Protein AF-0000000080304130 (afdb_homodimer)

Sequence (542 aa):
MRAARPLRQIKDQPALQALRHDDPELAGTLAKGLMILQCFVENPHPLGNSQLAERLALPRSTVSRLCRTLQCLGFLDHDDRVDRYLIGPAAVPLGYPCMINVPTGAQTRAAMQALADRFLGAASISVVMGLDVVYLATAAHKRGTLKRPGPGAVRGVMENAMGRAWLATQDASRRGPFLEGYRSARPEQYERCIADVEESIEAYGRRGFAVNAGLGVLGAGVASRIRYGSRCLLFNCASSAAGLRTQDVHEKVGPAVVQLVEFAHKDASTGMRAARPLRQIKDQPALQALRHDDPELAGTLAKGLMILQCFVENPHPLGNSQLAERLALPRSTVSRLCRTLQCLGFLDHDDRVDRYLIGPAAVPLGYPCMINVPTGAQTRAAMQALADRFLGAASISVVMGLDVVYLATAAHKRGTLKRPGPGAVRGVMENAMGRAWLATQDASRRGPFLEGYRSARPEQYERCIADVEESIEAYGRRGFAVNAGLGVLGAGVASRIRYGSRCLLFNCASSAAGLRTQDVHEKVGPAVVQLVEFAHKDASTG

Solvent-accessible surface area (backbone atoms only — not comparable to full-atom values): 27436 Å² total; per-residue (Å²): 127,81,70,78,68,67,35,65,75,51,66,30,43,70,51,43,49,56,50,33,70,77,38,70,70,45,47,60,62,32,50,52,45,53,38,57,56,50,52,34,52,81,41,73,54,73,42,33,55,65,56,51,12,62,66,27,63,44,58,54,67,58,45,47,34,43,48,50,33,34,33,51,48,25,42,25,39,72,42,77,91,78,55,27,33,35,76,21,72,59,26,25,31,55,16,29,46,64,42,72,62,50,75,62,42,72,64,42,52,49,51,30,36,51,49,3,51,74,57,45,15,31,17,38,34,28,36,76,53,56,70,23,29,38,30,46,40,57,27,63,25,91,84,38,84,54,90,63,76,44,54,17,35,72,44,47,22,67,76,35,16,26,36,25,19,41,52,40,71,44,52,68,84,55,37,49,60,48,52,51,49,42,36,73,74,37,47,70,59,36,68,73,26,47,66,60,37,52,50,23,38,68,43,22,83,79,71,57,34,12,65,28,81,51,95,69,40,31,24,18,7,29,52,47,86,50,70,54,86,96,41,42,38,22,33,33,39,38,22,40,38,91,77,48,55,72,64,43,31,67,70,46,48,24,55,49,48,47,52,48,47,53,48,33,54,55,44,43,67,73,102,126,81,70,80,61,53,31,78,67,47,70,30,44,70,44,43,51,55,50,33,70,77,38,70,70,46,44,59,62,32,50,53,46,54,42,57,55,48,50,32,53,80,40,74,55,72,42,34,56,64,56,50,14,62,66,28,63,44,58,53,68,59,42,47,36,42,48,50,35,36,33,58,63,28,41,26,40,72,42,77,91,77,55,27,33,35,78,21,72,57,27,26,32,54,18,27,47,64,41,75,61,50,76,62,43,72,64,41,53,50,50,28,38,52,50,4,52,73,58,46,16,31,16,38,34,28,36,77,48,53,65,24,30,39,30,46,41,59,27,64,24,91,83,38,82,55,89,63,77,45,55,18,35,74,45,47,23,69,76,36,16,26,34,25,21,43,52,42,72,43,53,69,83,56,38,50,59,48,52,51,50,42,35,73,76,37,48,69,61,34,68,72,27,48,66,58,38,51,50,22,39,68,42,22,81,78,72,55,35,11,66,27,81,51,94,68,40,32,24,18,6,26,52,47,86,49,70,54,85,96,38,41,37,22,33,32,38,40,24,42,37,94,77,48,56,72,65,44,31,66,70,45,48,24,55,49,49,46,50,48,47,53,49,35,54,54,44,43,69,72,102

pLDDT: mean 89.11, std 12.24, range [25.11, 98.5]

Organism: Piscinibacter sakaiensis (NCBI:txid1547922)

Secondary structure (DSSP, 8-state):
-----------SHHHHHHHHHH-TTS-HHHHHHHHHHHHHHHS-S-B-HHHHHHHHT--HHHHHHHHHHHHHTTSEEEETTTTEEEE-GGGHHHHHHHHHT----HHHHHHHHHHHHHHTEEEEEEEEETTEEEEEEEEE-TT--S-PPPTT-EEEGGGSHHHHHHHHHS-HHHHHHHHHHHHHH-HHHHHHHHHHHHHHHHHHHHHS-EEE--TTEEEEEEEEEEEETTEEEEEEEEEETTT--HHHIIIIIHHHHHHHHHHHHHHHHH-/------GGG--SHHHHHHHHHH-TTS-HHHHHHHHHHHHHHHS-S-B-HHHHHHHHT--HHHHHHHHHHHHHTTSEEEETTTTEEEE-GGGHHHHHHHHHT----HHHHHHHHHHHHHHTEEEEEEEEETTEEEEEEEEE-TT--S-PPPTT-EEEGGGSHHHHHHHHHS-HHHHHHHHHHHHHH-HHHHHHHHHHHHHHHHHHHHHS-EEE--TTEEEEEEEEEEEETTEEEEEEEEEETTT--HHHIIIIIHHHHHHHHHHHHHHHHH-

Foldseek 3Di:
DPPPPQVPVLQADVSVVVVCVVPVVDDPLVVLLVNLLVVCLVPVDWAALVRSCVRRVHDSVSSVVSQVVCVVVFQWDADPVVRTIGGGPVVVVVLVVVQVPPLFDPVLVVLQQVLQQVQQAKKFKWWDRRQKIFTRAMHHDPPAPDPDDGGGRIDGLLQDFQSLQVLLPDDPVVNVVSLVVCCVVPVVVSVVRVVLSVVQNVCCVPQQWGWDDDDQKTKIKHWAPPDDDPITMIMMIIGGVVRDDNVCRSPPRHVSRVVSRVVRVVSSVVD/DPPPQQPPQQLADVSVVVVCVVPVVDDPLVVLLVNLLVVCLVPVDWAALVRSCVRRVHDSVSSVVSVVVCVVVFQWDADPVVRTIGGGPVVVVVLVVVQVPPLFDPVLVVLQQVLQQVQQAKKFKWWDRQQKIFTRAMHHDPPRPDPDDGGGRIDGLLQDFQSLQVLLPDDPVVNVVSLVVCCVRPVVVSVVRVVQSVVQNVCCVPQQWGWDPDDQKTKIKHWAPPDDDPITMIMMIIGGVVRDDNVCRSPPRHVSRVVSRVVRVVSSVVD

Structure (mmCIF, N/CA/C/O backbone):
data_AF-0000000080304130-model_v1
#
loop_
_entity.id
_entity.type
_entity.pdbx_description
1 polymer 'Transcriptional regulator, IclR family'
#
loop_
_atom_site.group_PDB
_atom_site.id
_atom_site.type_symbol
_atom_site.label_atom_id
_atom_site.label_alt_id
_atom_site.label_comp_id
_atom_site.label_asym_id
_atom_site.label_entity_id
_atom_site.label_seq_id
_atom_site.pdbx_PDB_ins_code
_atom_site.Cartn_x
_atom_site.Cartn_y
_atom_site.Cartn_z
_atom_site.occupancy
_atom_site.B_iso_or_equiv
_atom_site.auth_seq_id
_atom_site.auth_comp_id
_atom_site.auth_asym_id
_atom_site.auth_atom_id
_atom_site.pdbx_PDB_model_num
ATOM 1 N N . MET A 1 1 ? -5.516 -14.062 -27.906 1 25.11 1 MET A N 1
ATOM 2 C CA . MET A 1 1 ? -5.387 -13.57 -26.547 1 25.11 1 MET A CA 1
ATOM 3 C C . MET A 1 1 ? -3.934 -13.594 -26.094 1 25.11 1 MET A C 1
ATOM 5 O O . MET A 1 1 ? -3.332 -14.664 -25.984 1 25.11 1 MET A O 1
ATOM 9 N N . ARG A 1 2 ? -3.184 -12.633 -26.531 1 34.44 2 ARG A N 1
ATOM 10 C CA . ARG A 1 2 ? -1.741 -12.664 -26.312 1 34.44 2 ARG A CA 1
ATOM 11 C C . ARG A 1 2 ? -1.416 -12.977 -24.859 1 34.44 2 ARG A C 1
ATOM 13 O O . ARG A 1 2 ? -2.098 -12.508 -23.938 1 34.44 2 ARG A O 1
ATOM 20 N N . ALA A 1 3 ? -0.871 -14.094 -24.625 1 36.34 3 ALA A N 1
ATOM 21 C CA . ALA A 1 3 ? -0.493 -14.594 -23.312 1 36.34 3 ALA A CA 1
ATOM 22 C C . ALA A 1 3 ? 0.092 -13.484 -22.438 1 36.34 3 ALA A C 1
ATOM 24 O O . ALA A 1 3 ? 0.824 -12.625 -22.938 1 36.34 3 ALA A O 1
ATOM 25 N N . ALA A 1 4 ? -0.602 -13.07 -21.469 1 40.44 4 ALA A N 1
ATOM 26 C CA . ALA A 1 4 ? -0.083 -12.148 -20.469 1 40.44 4 ALA A CA 1
ATOM 27 C C . ALA A 1 4 ? 1.39 -12.422 -20.188 1 40.44 4 ALA A C 1
ATOM 29 O O . ALA A 1 4 ? 1.778 -13.57 -19.938 1 40.44 4 ALA A O 1
ATOM 30 N N . ARG A 1 5 ? 2.357 -11.945 -20.984 1 44.66 5 ARG A N 1
ATOM 31 C CA . ARG A 1 5 ? 3.775 -12.109 -20.688 1 44.66 5 ARG A CA 1
ATOM 32 C C . ARG A 1 5 ? 4.035 -12 -19.188 1 44.66 5 ARG A C 1
ATOM 34 O O . ARG A 1 5 ? 3.508 -11.102 -18.531 1 44.66 5 ARG A O 1
ATOM 41 N N . PRO A 1 6 ? 4.289 -13.094 -18.578 1 44.12 6 PRO A N 1
ATOM 42 C CA . PRO A 1 6 ? 4.602 -12.992 -17.156 1 44.12 6 PRO A CA 1
ATOM 43 C C . PRO A 1 6 ? 5.309 -11.688 -16.797 1 44.12 6 PRO A C 1
ATOM 45 O O . PRO A 1 6 ? 6.016 -11.117 -17.641 1 44.12 6 PRO A O 1
ATOM 48 N N . LEU A 1 7 ? 4.754 -10.742 -16.078 1 48.22 7 LEU A N 1
ATOM 49 C CA . LEU A 1 7 ? 5.289 -9.523 -15.484 1 48.22 7 LEU A CA 1
ATOM 50 C C . LEU A 1 7 ? 6.789 -9.648 -15.25 1 48.22 7 LEU A C 1
ATOM 52 O O . LEU A 1 7 ? 7.219 -10.32 -14.305 1 48.22 7 LEU A O 1
ATOM 56 N N . ARG A 1 8 ? 7.695 -10 -16.25 1 52.44 8 ARG A N 1
ATOM 57 C CA . ARG A 1 8 ? 9.141 -9.945 -16.062 1 52.44 8 ARG A CA 1
ATOM 58 C C . ARG A 1 8 ? 9.531 -8.836 -15.094 1 52.44 8 ARG A C 1
ATOM 60 O O . ARG A 1 8 ? 9.164 -7.676 -15.281 1 52.44 8 ARG A O 1
ATOM 67 N N . GLN A 1 9 ? 9.508 -9.039 -13.891 1 60 9 GLN A N 1
ATOM 68 C CA . GLN A 1 9 ? 9.93 -7.992 -12.961 1 60 9 GLN A CA 1
ATOM 69 C C . GLN A 1 9 ? 11.227 -7.336 -13.43 1 60 9 GLN A C 1
ATOM 71 O O . GLN A 1 9 ? 12.297 -7.938 -13.352 1 60 9 GLN A O 1
ATOM 76 N N . ILE A 1 10 ? 11.172 -6.625 -14.445 1 75.31 10 ILE A N 1
ATOM 77 C CA . ILE A 1 10 ? 12.234 -5.785 -15 1 75.31 10 ILE A CA 1
ATOM 78 C C . ILE A 1 10 ? 13.078 -5.203 -13.875 1 75.31 10 ILE A C 1
ATOM 80 O O . ILE A 1 10 ? 12.734 -4.168 -13.297 1 75.31 10 ILE A O 1
ATOM 84 N N . LYS A 1 11 ? 14.156 -5.984 -13.617 1 77.88 11 LYS A N 1
ATOM 85 C CA . LYS A 1 11 ? 14.953 -5.68 -12.43 1 77.88 11 LYS A CA 1
ATOM 86 C C . LYS A 1 11 ? 16.094 -4.727 -12.766 1 77.88 11 LYS A C 1
ATOM 88 O O . LYS A 1 11 ? 16.688 -4.129 -11.867 1 77.88 11 LYS A O 1
ATOM 93 N N . ASP A 1 12 ? 16.391 -4.664 -14.07 1 89.38 12 ASP A N 1
ATOM 94 C CA . ASP A 1 12 ? 17.531 -3.816 -14.43 1 89.38 12 ASP A CA 1
ATOM 95 C C . ASP A 1 12 ? 17.469 -3.402 -15.898 1 89.38 12 ASP A C 1
ATOM 97 O O . ASP A 1 12 ? 16.516 -3.762 -16.609 1 89.38 12 ASP A O 1
ATOM 101 N N . GLN A 1 13 ? 18.453 -2.631 -16.297 1 91.69 13 GLN A N 1
ATOM 102 C CA . GLN A 1 13 ? 18.453 -2.035 -17.641 1 91.69 13 GLN A CA 1
ATOM 103 C C . GLN A 1 13 ? 18.516 -3.107 -18.719 1 91.69 13 GLN A C 1
ATOM 105 O O . GLN A 1 13 ? 17.797 -3.037 -19.719 1 91.69 13 GLN A O 1
ATOM 110 N N . PRO A 1 14 ? 19.312 -4.145 -18.625 1 90.06 14 PRO A N 1
ATOM 111 C CA . PRO A 1 14 ? 19.312 -5.191 -19.656 1 90.06 14 PRO A CA 1
ATOM 112 C C . PRO A 1 14 ? 17.953 -5.859 -19.828 1 90.06 14 PRO A C 1
ATOM 114 O O . PRO A 1 14 ? 17.531 -6.117 -20.953 1 90.06 14 PRO A O 1
ATOM 117 N N . ALA A 1 15 ? 17.312 -6.141 -18.766 1 88.12 15 ALA A N 1
ATOM 118 C CA . ALA A 1 15 ? 15.977 -6.73 -18.828 1 88.12 15 ALA A CA 1
ATOM 119 C C . ALA A 1 15 ? 14.992 -5.781 -19.5 1 88.12 15 ALA A C 1
ATOM 121 O O . ALA A 1 15 ? 14.133 -6.211 -20.266 1 88.12 15 ALA A O 1
ATOM 122 N N . LEU A 1 16 ? 15.086 -4.523 -19.172 1 91.69 16 LEU A N 1
ATOM 123 C CA . LEU A 1 16 ? 14.219 -3.521 -19.781 1 91.69 16 LEU A CA 1
ATOM 124 C C . LEU A 1 16 ? 14.484 -3.414 -21.281 1 91.69 16 LEU A C 1
ATOM 126 O O . LEU A 1 16 ? 13.547 -3.303 -22.078 1 91.69 16 LEU A O 1
ATOM 130 N N . GLN A 1 17 ? 15.703 -3.471 -21.641 1 92.06 17 GLN A N 1
ATOM 131 C CA . GLN A 1 17 ? 16.062 -3.395 -23.047 1 92.06 17 GLN A CA 1
ATOM 132 C C . GLN A 1 17 ? 15.508 -4.59 -23.812 1 92.06 17 GLN A C 1
ATOM 134 O O . GLN A 1 17 ? 15.055 -4.445 -24.953 1 92.06 17 GLN A O 1
ATOM 139 N N . ALA A 1 18 ? 15.625 -5.707 -23.219 1 88.62 18 ALA A N 1
ATOM 140 C CA . ALA A 1 18 ? 15.055 -6.898 -23.844 1 88.62 18 ALA A CA 1
ATOM 141 C C . ALA A 1 18 ? 13.555 -6.734 -24.062 1 88.62 18 ALA A C 1
ATOM 143 O O . ALA A 1 18 ? 13.023 -7.105 -25.109 1 88.62 18 ALA A O 1
ATOM 144 N N . LEU A 1 19 ? 12.922 -6.188 -23.109 1 87 19 LEU A N 1
ATOM 145 C CA . LEU A 1 19 ? 11.484 -5.953 -23.188 1 87 19 LEU A CA 1
ATOM 146 C C . LEU A 1 19 ? 11.164 -4.934 -24.281 1 87 19 LEU A C 1
ATOM 148 O O . LEU A 1 19 ? 10.195 -5.094 -25.016 1 87 19 LEU A O 1
ATOM 152 N N . ARG A 1 20 ? 11.914 -3.91 -24.328 1 91.38 20 ARG A N 1
ATOM 153 C CA . ARG A 1 20 ? 11.672 -2.844 -25.281 1 91.38 20 ARG A CA 1
ATOM 154 C C . ARG A 1 20 ? 12 -3.299 -26.703 1 91.38 20 ARG A C 1
ATOM 156 O O . ARG A 1 20 ? 11.523 -2.707 -27.672 1 91.38 20 ARG A O 1
ATOM 163 N N . HIS A 1 21 ? 12.906 -4.234 -26.844 1 89.94 21 HIS A N 1
ATOM 164 C CA . HIS A 1 21 ? 13.141 -4.84 -28.156 1 89.94 21 HIS A CA 1
ATOM 165 C C . HIS A 1 21 ? 11.875 -5.488 -28.703 1 89.94 21 HIS A C 1
ATOM 167 O O . HIS A 1 21 ? 11.57 -5.363 -29.891 1 89.94 21 HIS A O 1
ATOM 173 N N . ASP A 1 22 ? 11.172 -6.145 -27.797 1 87.44 22 ASP A N 1
ATOM 174 C CA . ASP A 1 22 ? 9.922 -6.805 -28.188 1 87.44 22 ASP A CA 1
ATOM 175 C C . ASP A 1 22 ? 8.805 -5.785 -28.391 1 87.44 22 ASP A C 1
ATOM 177 O O . ASP A 1 22 ? 7.902 -6.004 -29.203 1 87.44 22 ASP A O 1
ATOM 181 N N . ASP A 1 23 ? 8.789 -4.707 -27.625 1 90.44 23 ASP A N 1
ATOM 182 C CA . ASP A 1 23 ? 7.793 -3.643 -27.688 1 90.44 23 ASP A CA 1
ATOM 183 C C . ASP A 1 23 ? 8.453 -2.27 -27.578 1 90.44 23 ASP A C 1
ATOM 185 O O . ASP A 1 23 ? 8.453 -1.667 -26.5 1 90.44 23 ASP A O 1
ATOM 189 N N . PRO A 1 24 ? 8.82 -1.753 -28.703 1 90.69 24 PRO A N 1
ATOM 190 C CA . PRO A 1 24 ? 9.578 -0.501 -28.719 1 90.69 24 PRO A CA 1
ATOM 191 C C . PRO A 1 24 ? 8.758 0.694 -28.234 1 90.69 24 PRO A C 1
ATOM 193 O O . PRO A 1 24 ? 9.312 1.758 -27.953 1 90.69 24 PRO A O 1
ATOM 196 N N . GLU A 1 25 ? 7.527 0.536 -28.141 1 91.25 25 GLU A N 1
ATOM 197 C CA . GLU A 1 25 ? 6.664 1.649 -27.766 1 91.25 25 GLU A CA 1
ATOM 198 C C . GLU A 1 25 ? 6.648 1.853 -26.25 1 91.25 25 GLU A C 1
ATOM 200 O O . GLU A 1 25 ? 6.152 2.871 -25.766 1 91.25 25 GLU A O 1
ATOM 205 N N . LEU A 1 26 ? 7.258 0.998 -25.531 1 93.69 26 LEU A N 1
ATOM 206 C CA . LEU A 1 26 ? 7.285 1.131 -24.078 1 93.69 26 LEU A CA 1
ATOM 207 C C . LEU A 1 26 ? 8.094 2.352 -23.656 1 93.69 26 LEU A C 1
ATOM 209 O O . LEU A 1 26 ? 9.172 2.605 -24.203 1 93.69 26 LEU A O 1
ATOM 213 N N . ALA A 1 27 ? 7.559 3.107 -22.719 1 96.19 27 ALA A N 1
ATOM 214 C CA . ALA A 1 27 ? 8.219 4.309 -22.219 1 96.19 27 ALA A CA 1
ATOM 215 C C . ALA A 1 27 ? 9.352 3.953 -21.266 1 96.19 27 ALA A C 1
ATOM 217 O O . ALA A 1 27 ? 9.109 3.664 -20.094 1 96.19 27 ALA A O 1
ATOM 218 N N . GLY A 1 28 ? 10.547 4.062 -21.719 1 96 28 GLY A N 1
ATOM 219 C CA . GLY A 1 28 ? 11.711 3.648 -20.953 1 96 28 GLY A CA 1
ATOM 220 C C . GLY A 1 28 ? 11.906 4.445 -19.688 1 96 28 GLY A C 1
ATOM 221 O O . GLY A 1 28 ? 12.273 3.887 -18.641 1 96 28 GLY A O 1
ATOM 222 N N . THR A 1 29 ? 11.727 5.781 -19.797 1 97.06 29 THR A N 1
ATOM 223 C CA . THR A 1 29 ? 11.922 6.66 -18.656 1 97.06 29 THR A CA 1
ATOM 224 C C . THR A 1 29 ? 10.945 6.309 -17.531 1 97.06 29 THR A C 1
ATOM 226 O O . THR A 1 29 ? 11.32 6.281 -16.359 1 97.06 29 THR A O 1
ATOM 229 N N . LEU A 1 30 ? 9.758 6.043 -17.922 1 97.38 30 LEU A N 1
ATOM 230 C CA . LEU A 1 30 ? 8.766 5.613 -16.953 1 97.38 30 LEU A CA 1
ATOM 231 C C . LEU A 1 30 ? 9.164 4.281 -16.312 1 97.38 30 LEU A C 1
ATOM 233 O O . LEU A 1 30 ? 9.148 4.141 -15.094 1 97.38 30 LEU A O 1
ATOM 237 N N . ALA A 1 31 ? 9.523 3.367 -17.125 1 96.75 31 ALA A N 1
ATOM 238 C CA . ALA A 1 31 ? 9.914 2.051 -16.641 1 96.75 31 ALA A CA 1
ATOM 239 C C . ALA A 1 31 ? 11.086 2.156 -15.664 1 96.75 31 ALA A C 1
ATOM 241 O O . ALA A 1 31 ? 11.07 1.543 -14.594 1 96.75 31 ALA A O 1
ATOM 242 N N . LYS A 1 32 ? 12.07 2.918 -16.016 1 97.56 32 LYS A N 1
ATOM 243 C CA . LYS A 1 32 ? 13.25 3.074 -15.18 1 97.56 32 LYS A CA 1
ATOM 244 C C . LYS A 1 32 ? 12.883 3.678 -13.82 1 97.56 32 LYS A C 1
ATOM 246 O O . LYS A 1 32 ? 13.406 3.262 -12.789 1 97.56 32 LYS A O 1
ATOM 251 N N . GLY A 1 33 ? 12.023 4.66 -13.812 1 97.5 33 GLY A N 1
ATOM 252 C CA . GLY A 1 33 ? 11.562 5.234 -12.555 1 97.5 33 GLY A CA 1
ATOM 253 C C . GLY A 1 33 ? 10.883 4.227 -11.656 1 97.5 33 GLY A C 1
ATOM 254 O O . GLY A 1 33 ? 11.117 4.207 -10.445 1 97.5 33 GLY A O 1
ATOM 255 N N . LEU A 1 34 ? 10.055 3.439 -12.258 1 96.06 34 LEU A N 1
ATOM 256 C CA . LEU A 1 34 ? 9.336 2.426 -11.492 1 96.06 34 LEU A CA 1
ATOM 257 C C . LEU A 1 34 ? 10.289 1.351 -10.984 1 96.06 34 LEU A C 1
ATOM 259 O O . LEU A 1 34 ? 10.086 0.802 -9.898 1 96.06 34 LEU A O 1
ATOM 263 N N . MET A 1 35 ? 11.312 1.054 -11.711 1 95.31 35 MET A N 1
ATOM 264 C CA . MET A 1 35 ? 12.352 0.126 -11.266 1 95.31 35 MET A CA 1
ATOM 265 C C . MET A 1 35 ? 13.047 0.65 -10.016 1 95.31 35 MET A C 1
ATOM 267 O O . MET A 1 35 ? 13.352 -0.117 -9.102 1 95.31 35 MET A O 1
ATOM 271 N N . ILE A 1 36 ? 13.289 1.921 -10 1 96.69 36 ILE A N 1
ATOM 272 C CA . ILE A 1 36 ? 13.914 2.531 -8.828 1 96.69 36 ILE A CA 1
ATOM 273 C C . ILE A 1 36 ? 13.023 2.316 -7.605 1 96.69 36 ILE A C 1
ATOM 275 O O . ILE A 1 36 ? 13.508 1.899 -6.547 1 96.69 36 ILE A O 1
ATOM 279 N N . LEU A 1 37 ? 11.742 2.6 -7.719 1 95.75 37 LEU A N 1
ATOM 280 C CA . LEU A 1 37 ? 10.828 2.424 -6.594 1 95.75 37 LEU A CA 1
ATOM 281 C C . LEU A 1 37 ? 10.82 0.974 -6.121 1 95.75 37 LEU A C 1
ATOM 283 O O . LEU A 1 37 ? 10.781 0.709 -4.918 1 95.75 37 LEU A O 1
ATOM 287 N N . GLN A 1 38 ? 10.891 0.043 -7.027 1 92.88 38 GLN A N 1
ATOM 288 C CA . GLN A 1 38 ? 10.859 -1.38 -6.711 1 92.88 38 GLN A CA 1
ATOM 289 C C . GLN A 1 38 ? 12.086 -1.789 -5.902 1 92.88 38 GLN A C 1
ATOM 291 O O . GLN A 1 38 ? 12.031 -2.732 -5.109 1 92.88 38 GLN A O 1
ATOM 296 N N . CYS A 1 39 ? 13.188 -1.097 -6.051 1 93.62 39 CYS A N 1
ATOM 297 C CA . CYS A 1 39 ? 14.391 -1.381 -5.273 1 93.62 39 CYS A CA 1
ATOM 298 C C . CYS A 1 39 ? 14.125 -1.221 -3.781 1 93.62 39 CYS A C 1
ATOM 300 O O . CYS A 1 39 ? 14.68 -1.957 -2.963 1 93.62 39 CYS A O 1
ATOM 302 N N . PHE A 1 40 ? 13.266 -0.34 -3.457 1 92.25 40 PHE A N 1
ATOM 303 C CA . PHE A 1 40 ? 12.992 -0.054 -2.055 1 92.25 40 PHE A CA 1
ATOM 304 C C . PHE A 1 40 ? 12.016 -1.071 -1.477 1 92.25 40 PHE A C 1
ATOM 306 O O . PHE A 1 40 ? 11.883 -1.188 -0.256 1 92.25 40 PHE A O 1
ATOM 313 N N . VAL A 1 41 ? 11.273 -1.748 -2.312 1 88.81 41 VAL A N 1
ATOM 314 C CA . VAL A 1 41 ? 10.398 -2.828 -1.868 1 88.81 41 VAL A CA 1
ATOM 315 C C . VAL A 1 41 ? 11.234 -4.047 -1.484 1 88.81 41 VAL A C 1
ATOM 317 O O . VAL A 1 41 ? 10.992 -4.672 -0.449 1 88.81 41 VAL A O 1
ATOM 320 N N . GLU A 1 42 ? 12.188 -4.348 -2.264 1 84.31 42 GLU A N 1
ATOM 321 C CA . GLU A 1 42 ? 13.047 -5.508 -2.047 1 84.31 42 GLU A CA 1
ATOM 322 C C . GLU A 1 42 ? 13.961 -5.297 -0.843 1 84.31 42 GLU A C 1
ATOM 324 O O . GLU A 1 42 ? 14.258 -6.242 -0.107 1 84.31 42 GLU A O 1
ATOM 329 N N . ASN A 1 43 ? 14.359 -4.059 -0.736 1 83.75 43 ASN A N 1
ATOM 330 C CA . ASN A 1 43 ? 15.242 -3.652 0.356 1 83.75 43 ASN A CA 1
ATOM 331 C C . ASN A 1 43 ? 14.766 -2.355 1.006 1 83.75 43 ASN A C 1
ATOM 333 O O . ASN A 1 43 ? 15.227 -1.271 0.646 1 83.75 43 ASN A O 1
ATOM 337 N N . PRO A 1 44 ? 13.977 -2.551 2.057 1 85.56 44 PRO A N 1
ATOM 338 C CA . PRO A 1 44 ? 13.375 -1.351 2.639 1 85.56 44 PRO A CA 1
ATOM 339 C C . PRO A 1 44 ? 14.344 -0.566 3.518 1 85.56 44 PRO A C 1
ATOM 341 O O . PRO A 1 44 ? 14.062 -0.328 4.695 1 85.56 44 PRO A O 1
ATOM 344 N N . HIS A 1 45 ? 15.5 -0.169 3.008 1 88.12 45 HIS A N 1
ATOM 345 C CA . HIS A 1 45 ? 16.516 0.667 3.643 1 88.12 45 HIS A CA 1
ATOM 346 C C . HIS A 1 45 ? 16.938 1.809 2.725 1 88.12 45 HIS A C 1
ATOM 348 O O . HIS A 1 45 ? 16.688 1.764 1.517 1 88.12 45 HIS A O 1
ATOM 354 N N . PRO A 1 46 ? 17.531 2.783 3.314 1 92.56 46 PRO A N 1
ATOM 355 C CA . PRO A 1 46 ? 17.984 3.904 2.49 1 92.56 46 PRO A CA 1
ATOM 356 C C . PRO A 1 46 ? 19.031 3.488 1.464 1 92.56 46 PRO A C 1
ATOM 358 O O . PRO A 1 46 ? 19.938 2.697 1.777 1 92.56 46 PRO A O 1
ATOM 361 N N . LEU A 1 47 ? 18.891 3.934 0.298 1 95.44 47 LEU A N 1
ATOM 362 C CA . LEU A 1 47 ? 19.812 3.623 -0.783 1 95.44 47 LEU A CA 1
ATOM 363 C C . LEU A 1 47 ? 20.375 4.902 -1.4 1 95.44 47 LEU A C 1
ATOM 365 O O . LEU A 1 47 ? 19.656 5.883 -1.568 1 95.44 47 LEU A O 1
ATOM 369 N N . GLY A 1 48 ? 21.641 4.824 -1.751 1 96.44 48 GLY A N 1
ATOM 370 C CA . GLY A 1 48 ? 22.25 5.953 -2.43 1 96.44 48 GLY A CA 1
ATOM 371 C C . GLY A 1 48 ? 22.172 5.859 -3.941 1 96.44 48 GLY A C 1
ATOM 372 O O . GLY A 1 48 ? 21.797 4.816 -4.484 1 96.44 48 GLY A O 1
ATOM 373 N N . ASN A 1 49 ? 22.516 6.996 -4.539 1 96.81 49 ASN A N 1
ATOM 374 C CA . ASN A 1 49 ? 22.516 7.086 -5.996 1 96.81 49 ASN A CA 1
ATOM 375 C C . ASN A 1 49 ? 23.391 6.012 -6.625 1 96.81 49 ASN A C 1
ATOM 377 O O . ASN A 1 49 ? 22.969 5.324 -7.555 1 96.81 49 ASN A O 1
ATOM 381 N N . SER A 1 50 ? 24.547 5.812 -6.098 1 97.25 50 SER A N 1
ATOM 382 C CA . SER A 1 50 ? 25.5 4.852 -6.648 1 97.25 50 SER A CA 1
ATOM 383 C C . SER A 1 50 ? 25 3.422 -6.5 1 97.25 50 SER A C 1
ATOM 385 O O . SER A 1 50 ? 25.172 2.6 -7.402 1 97.25 50 SER A O 1
ATOM 387 N N . GLN A 1 51 ? 24.422 3.133 -5.398 1 96.81 51 GLN A N 1
ATOM 388 C CA . GLN A 1 51 ? 23.875 1.803 -5.16 1 96.81 51 GLN A CA 1
ATOM 389 C C . GLN A 1 51 ? 22.734 1.494 -6.133 1 96.81 51 GLN A C 1
ATOM 391 O O . GLN A 1 51 ? 22.672 0.401 -6.699 1 96.81 51 GLN A O 1
ATOM 396 N N . LEU A 1 52 ? 21.891 2.469 -6.301 1 97.19 52 LEU A N 1
ATOM 397 C CA . LEU A 1 52 ? 20.781 2.303 -7.242 1 97.19 52 LEU A CA 1
ATOM 398 C C . LEU A 1 52 ? 21.297 2.123 -8.664 1 97.19 52 LEU A C 1
ATOM 400 O O . LEU A 1 52 ? 20.828 1.252 -9.398 1 97.19 52 LEU A O 1
ATOM 404 N N . ALA A 1 53 ? 22.297 2.936 -9.008 1 98.31 53 ALA A N 1
ATOM 405 C CA . ALA A 1 53 ? 22.891 2.854 -10.344 1 98.31 53 ALA A CA 1
ATOM 406 C C . ALA A 1 53 ? 23.484 1.471 -10.594 1 98.31 53 ALA A C 1
ATOM 408 O O . ALA A 1 53 ? 23.266 0.876 -11.648 1 98.31 53 ALA A O 1
ATOM 409 N N . GLU A 1 54 ? 24.172 1 -9.664 1 97.38 54 GLU A N 1
ATOM 410 C CA . GLU A 1 54 ? 24.797 -0.313 -9.773 1 97.38 54 GLU A CA 1
ATOM 411 C C . GLU A 1 54 ? 23.75 -1.42 -9.859 1 97.38 54 GLU A C 1
ATOM 413 O O . GLU A 1 54 ? 23.828 -2.285 -10.734 1 97.38 54 GLU A O 1
ATOM 418 N N . ARG A 1 55 ? 22.781 -1.393 -9.055 1 94.62 55 ARG A N 1
ATOM 419 C CA . ARG A 1 55 ? 21.75 -2.422 -8.984 1 94.62 55 ARG A CA 1
ATOM 420 C C . ARG A 1 55 ? 20.938 -2.469 -10.281 1 94.62 55 ARG A C 1
ATOM 422 O O . ARG A 1 55 ? 20.562 -3.547 -10.734 1 94.62 55 ARG A O 1
ATOM 429 N N . LEU A 1 56 ? 20.703 -1.331 -10.82 1 96.56 56 LEU A N 1
ATOM 430 C CA . LEU A 1 56 ? 19.797 -1.242 -11.961 1 96.56 56 LEU A CA 1
ATOM 431 C C . LEU A 1 56 ? 20.578 -1.191 -13.273 1 96.56 56 LEU A C 1
ATOM 433 O O . LEU A 1 56 ? 19.984 -1.229 -14.352 1 96.56 56 LEU A O 1
ATOM 437 N N . ALA A 1 57 ? 21.906 -1.117 -13.156 1 97.56 57 ALA A N 1
ATOM 438 C CA . ALA A 1 57 ? 22.766 -0.973 -14.328 1 97.56 57 ALA A CA 1
ATOM 439 C C . ALA A 1 57 ? 22.375 0.25 -15.148 1 97.56 57 ALA A C 1
ATOM 441 O O . ALA A 1 57 ? 22.172 0.152 -16.359 1 97.56 57 ALA A O 1
ATOM 442 N N . LEU A 1 58 ? 22.219 1.343 -14.484 1 97.94 58 LEU A N 1
ATOM 443 C CA . LEU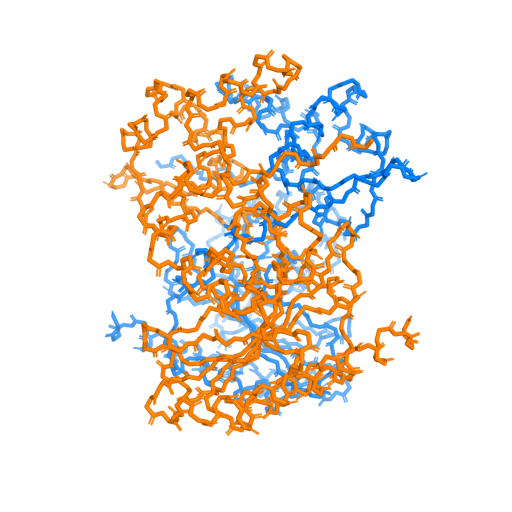 A 1 58 ? 21.891 2.625 -15.102 1 97.94 58 LEU A CA 1
ATOM 444 C C . LEU A 1 58 ? 22.984 3.65 -14.82 1 97.94 58 LEU A C 1
ATOM 446 O O . LEU A 1 58 ? 23.672 3.578 -13.797 1 97.94 58 LEU A O 1
ATOM 450 N N . PRO A 1 59 ? 23.172 4.598 -15.742 1 97.69 59 PRO A N 1
ATOM 451 C CA . PRO A 1 59 ? 24.094 5.699 -15.414 1 97.69 59 PRO A CA 1
ATOM 452 C C . PRO A 1 59 ? 23.641 6.488 -14.188 1 97.69 59 PRO A C 1
ATOM 454 O O . PRO A 1 59 ? 22.438 6.707 -13.992 1 97.69 59 PRO A O 1
ATOM 457 N N . ARG A 1 60 ? 24.594 6.926 -13.422 1 97.62 60 ARG A N 1
ATOM 458 C CA . ARG A 1 60 ? 24.328 7.676 -12.195 1 97.62 60 ARG A CA 1
ATOM 459 C C . ARG A 1 60 ? 23.516 8.93 -12.492 1 97.62 60 ARG A C 1
ATOM 461 O O . ARG A 1 60 ? 22.656 9.328 -11.695 1 97.62 60 ARG A O 1
ATOM 468 N N . SER A 1 61 ? 23.781 9.531 -13.578 1 97.44 61 SER A N 1
ATOM 469 C CA . SER A 1 61 ? 23.078 10.758 -13.945 1 97.44 61 SER A CA 1
ATOM 470 C C . SER A 1 61 ? 21.594 10.492 -14.188 1 97.44 61 SER A C 1
ATOM 472 O O . SER A 1 61 ? 20.75 11.312 -13.828 1 97.44 61 SER A O 1
ATOM 474 N N . THR A 1 62 ? 21.281 9.359 -14.805 1 97.19 62 THR A N 1
ATOM 475 C CA . THR A 1 62 ? 19.906 8.953 -15.031 1 97.19 62 THR A CA 1
ATOM 476 C C . THR A 1 62 ? 19.188 8.695 -13.703 1 97.19 62 THR A C 1
ATOM 478 O O . THR A 1 62 ? 18.078 9.172 -13.492 1 97.19 62 THR A O 1
ATOM 481 N N . VAL A 1 63 ? 19.859 8 -12.812 1 98.06 63 VAL A N 1
ATOM 482 C CA . VAL A 1 63 ? 19.297 7.688 -11.508 1 98.06 63 VAL A CA 1
ATOM 4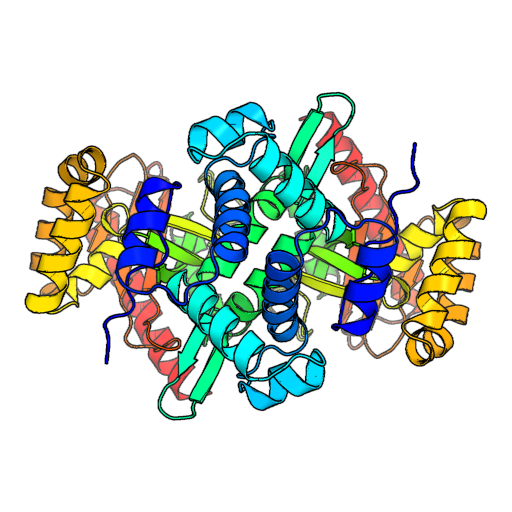83 C C . VAL A 1 63 ? 19.031 8.977 -10.734 1 98.06 63 VAL A C 1
ATOM 485 O O . VAL A 1 63 ? 17.953 9.164 -10.172 1 98.06 63 VAL A O 1
ATOM 488 N N . SER A 1 64 ? 19.984 9.828 -10.758 1 97.06 64 SER A N 1
ATOM 489 C CA . SER A 1 64 ? 19.844 11.086 -10.031 1 97.06 64 SER A CA 1
ATOM 490 C C . SER A 1 64 ? 18.656 11.891 -10.531 1 97.06 64 SER A C 1
ATOM 492 O O . SER A 1 64 ? 17.859 12.414 -9.734 1 97.06 64 SER A O 1
ATOM 494 N N . ARG A 1 65 ? 18.531 11.984 -11.812 1 97.38 65 ARG A N 1
ATOM 495 C CA . ARG A 1 65 ? 17.438 12.734 -12.414 1 97.38 65 ARG A CA 1
ATOM 496 C C . ARG A 1 65 ? 16.094 12.102 -12.078 1 97.38 65 ARG A C 1
ATOM 498 O O . ARG A 1 65 ? 15.133 12.805 -11.742 1 97.38 65 ARG A O 1
ATOM 505 N N . LEU A 1 66 ? 16.016 10.859 -12.234 1 97.94 66 LEU A N 1
ATOM 506 C CA . LEU A 1 66 ? 14.773 10.156 -11.93 1 97.94 66 LEU A CA 1
ATOM 507 C C . LEU A 1 66 ? 14.445 10.258 -10.445 1 97.94 66 LEU A C 1
ATOM 509 O O . LEU A 1 66 ? 13.281 10.461 -10.078 1 97.94 66 LEU A O 1
ATOM 513 N N . CYS A 1 67 ? 15.445 10.109 -9.586 1 97.12 67 CYS A N 1
ATOM 514 C CA . CYS A 1 67 ? 15.227 10.234 -8.148 1 97.12 67 CYS A CA 1
ATOM 515 C C . CYS A 1 67 ? 14.75 11.633 -7.785 1 97.12 67 CYS A C 1
ATOM 517 O O . CYS A 1 67 ? 13.883 11.789 -6.922 1 97.12 67 CYS A O 1
ATOM 519 N N . ARG A 1 68 ? 15.297 12.555 -8.398 1 94.62 68 ARG A N 1
ATOM 520 C CA . ARG A 1 68 ? 14.852 13.922 -8.172 1 94.62 68 ARG A CA 1
ATOM 521 C C . ARG A 1 68 ? 13.383 14.094 -8.531 1 94.62 68 ARG A C 1
ATOM 523 O O . ARG A 1 68 ? 12.625 14.727 -7.797 1 94.62 68 ARG A O 1
ATOM 530 N N . THR A 1 69 ? 13.016 13.562 -9.656 1 95.31 69 THR A N 1
ATOM 531 C CA . THR A 1 69 ? 11.617 13.617 -10.078 1 95.31 69 THR A CA 1
ATOM 532 C C . THR A 1 69 ? 10.727 12.906 -9.062 1 95.31 69 THR A C 1
ATOM 534 O O . THR A 1 69 ? 9.695 13.445 -8.648 1 95.31 69 THR A O 1
ATOM 537 N N . LEU A 1 70 ? 11.109 11.727 -8.68 1 96 70 LEU A N 1
ATOM 538 C CA . LEU A 1 70 ? 10.359 10.945 -7.707 1 96 70 LEU A CA 1
ATOM 539 C C . LEU A 1 70 ? 10.266 11.68 -6.375 1 96 70 LEU A C 1
ATOM 541 O O . LEU A 1 70 ? 9.234 11.633 -5.703 1 96 70 LEU A O 1
ATOM 545 N N . GLN A 1 71 ? 11.344 12.312 -5.988 1 92.88 71 GLN A N 1
ATOM 546 C CA . GLN A 1 71 ? 11.367 13.102 -4.758 1 92.88 71 GLN A CA 1
ATOM 547 C C . GLN A 1 71 ? 10.391 14.266 -4.832 1 92.88 71 GLN A C 1
ATOM 549 O O . GLN A 1 71 ? 9.633 14.516 -3.891 1 92.88 71 GLN A O 1
ATOM 554 N N . CYS A 1 72 ? 10.414 14.898 -5.914 1 90.88 72 CYS A N 1
ATOM 555 C CA . CYS A 1 72 ? 9.539 16.047 -6.125 1 90.88 72 CYS A CA 1
ATOM 556 C C . CYS A 1 72 ? 8.078 15.641 -6.023 1 90.88 72 CYS A C 1
ATOM 558 O O . CYS A 1 72 ? 7.25 16.406 -5.523 1 90.88 72 CYS A O 1
ATOM 560 N N . LEU A 1 73 ? 7.797 14.477 -6.461 1 91.38 73 LEU A N 1
ATOM 561 C CA . LEU A 1 73 ? 6.418 14 -6.488 1 91.38 73 LEU A CA 1
ATOM 562 C C . LEU A 1 73 ? 6.062 13.289 -5.188 1 91.38 73 LEU A C 1
ATOM 564 O O . LEU A 1 73 ? 4.926 12.844 -5.008 1 91.38 73 LEU A O 1
ATOM 568 N N . GLY A 1 74 ? 6.992 13.109 -4.293 1 91.31 74 GLY A N 1
ATOM 569 C CA . GLY A 1 74 ? 6.727 12.586 -2.961 1 91.31 74 GLY A CA 1
ATOM 570 C C . GLY A 1 74 ? 6.93 11.086 -2.855 1 91.31 74 GLY A C 1
ATOM 571 O O . GLY A 1 74 ? 6.703 10.5 -1.797 1 91.31 74 GLY A O 1
ATOM 572 N N . PHE A 1 75 ? 7.418 10.461 -3.908 1 94.81 75 PHE A N 1
ATOM 573 C CA . PHE A 1 75 ? 7.578 9.008 -3.918 1 94.81 75 PHE A CA 1
ATOM 574 C C . PHE A 1 75 ? 8.898 8.609 -3.266 1 94.81 75 PHE A C 1
ATOM 576 O O . PHE A 1 75 ? 9.086 7.449 -2.9 1 94.81 75 PHE A O 1
ATOM 583 N N . LEU A 1 76 ? 9.789 9.586 -3.213 1 94.38 76 LEU A N 1
ATOM 584 C CA . LEU A 1 76 ? 11.031 9.383 -2.479 1 94.38 76 LEU A CA 1
ATOM 585 C C . LEU A 1 76 ? 11.266 10.516 -1.482 1 94.38 76 LEU A C 1
ATOM 587 O O . LEU A 1 76 ? 10.891 11.664 -1.738 1 94.38 76 LEU A O 1
ATOM 591 N N . ASP A 1 77 ? 11.742 10.156 -0.385 1 92.81 77 ASP A N 1
ATOM 592 C CA . ASP A 1 77 ? 12.375 11.109 0.516 1 92.81 77 ASP A CA 1
ATOM 593 C C . ASP A 1 77 ? 13.898 11.086 0.36 1 92.81 77 ASP A C 1
ATOM 595 O O . ASP A 1 77 ? 14.453 10.109 -0.146 1 92.81 77 ASP A O 1
ATOM 599 N N . HIS A 1 78 ? 14.461 12.156 0.664 1 91.12 78 HIS A N 1
ATOM 600 C CA . HIS A 1 78 ? 15.914 12.25 0.631 1 91.12 78 HIS A CA 1
ATOM 601 C C . HIS A 1 78 ? 16.469 12.773 1.954 1 91.12 78 HIS A C 1
ATOM 603 O O . HIS A 1 78 ? 15.969 13.766 2.486 1 91.12 78 HIS A O 1
ATOM 609 N N . ASP A 1 79 ? 17.328 12.008 2.471 1 86.94 79 ASP A N 1
ATOM 610 C CA . ASP A 1 79 ? 18.062 12.484 3.635 1 86.94 79 ASP A CA 1
ATOM 611 C C . ASP A 1 79 ? 19.359 13.18 3.219 1 86.94 79 ASP A C 1
ATOM 613 O O . ASP A 1 79 ? 20.328 12.523 2.834 1 86.94 79 ASP A O 1
ATOM 617 N N . ASP A 1 80 ? 19.375 14.359 3.371 1 82.62 80 ASP A N 1
ATOM 618 C CA . ASP A 1 80 ? 20.484 15.164 2.893 1 82.62 80 ASP A CA 1
ATOM 619 C C . ASP A 1 80 ? 21.75 14.906 3.721 1 82.62 80 ASP A C 1
ATOM 621 O O . ASP A 1 80 ? 22.859 15.102 3.238 1 82.62 80 ASP A O 1
ATOM 625 N N . ARG A 1 81 ? 21.594 14.547 4.984 1 84.56 81 ARG A N 1
ATOM 626 C CA . ARG A 1 81 ? 22.734 14.32 5.867 1 84.56 81 ARG A CA 1
ATOM 627 C C . ARG A 1 81 ? 23.547 13.125 5.402 1 84.56 81 ARG A C 1
ATOM 629 O O . ARG A 1 81 ? 24.781 13.195 5.363 1 84.56 81 ARG A O 1
ATOM 636 N N . VAL A 1 82 ? 22.891 12.086 4.906 1 86.38 82 VAL A N 1
ATOM 637 C CA . VAL A 1 82 ? 23.594 10.867 4.516 1 86.38 82 VAL A CA 1
ATOM 638 C C . VAL A 1 82 ? 23.5 10.688 3.004 1 86.38 82 VAL A C 1
ATOM 640 O O . VAL A 1 82 ? 24.156 9.797 2.443 1 86.38 82 VAL A O 1
ATOM 643 N N . ASP A 1 83 ? 22.781 11.562 2.312 1 90.88 83 ASP A N 1
ATOM 644 C CA . ASP A 1 83 ? 22.609 11.547 0.863 1 90.88 83 ASP A CA 1
ATOM 645 C C . ASP A 1 83 ? 22.047 10.203 0.39 1 90.88 83 ASP A C 1
ATOM 647 O O . ASP A 1 83 ? 22.641 9.547 -0.464 1 90.88 83 ASP A O 1
ATOM 651 N N . ARG A 1 84 ? 21.016 9.82 0.877 1 95.25 84 ARG A N 1
ATOM 652 C CA . ARG A 1 84 ? 20.328 8.562 0.565 1 95.25 84 ARG A CA 1
ATOM 653 C C . ARG A 1 84 ? 18.828 8.789 0.387 1 95.25 84 ARG A C 1
ATOM 655 O O . ARG A 1 84 ? 18.281 9.75 0.912 1 95.25 84 ARG A O 1
ATOM 662 N N . TYR A 1 85 ? 18.312 7.922 -0.374 1 95.12 85 TYR A N 1
ATOM 663 C CA . TYR A 1 85 ? 16.875 7.973 -0.654 1 95.12 85 TYR A CA 1
ATOM 664 C C . TYR A 1 85 ? 16.125 6.922 0.149 1 95.12 85 TYR A C 1
ATOM 666 O O . TYR A 1 85 ? 16.688 5.883 0.508 1 95.12 85 TYR A O 1
ATOM 674 N N . LEU A 1 86 ? 14.891 7.254 0.451 1 93.12 86 LEU A N 1
ATOM 675 C CA . LEU A 1 86 ? 13.922 6.316 1.011 1 93.12 86 LEU A CA 1
ATOM 676 C C . LEU A 1 86 ? 12.57 6.441 0.31 1 93.12 86 LEU A C 1
ATOM 678 O O . LEU A 1 86 ? 12.25 7.5 -0.23 1 93.12 86 LEU A O 1
ATOM 682 N N . ILE A 1 87 ? 11.891 5.387 0.332 1 93.69 87 ILE A N 1
ATOM 683 C CA . ILE A 1 87 ? 10.555 5.441 -0.25 1 93.69 87 ILE A CA 1
ATOM 684 C C . ILE A 1 87 ? 9.711 6.48 0.49 1 93.69 87 ILE A C 1
ATOM 686 O O . ILE A 1 87 ? 9.789 6.59 1.716 1 93.69 87 ILE A O 1
ATOM 690 N N . GLY A 1 88 ? 8.977 7.238 -0.208 1 93.12 88 GLY A N 1
ATOM 691 C CA . GLY A 1 88 ? 8.148 8.289 0.358 1 93.12 88 GLY A CA 1
ATOM 692 C C . GLY A 1 88 ? 6.695 7.887 0.51 1 93.12 88 GLY A C 1
ATOM 693 O O . GLY A 1 88 ? 6.266 6.871 -0.036 1 93.12 88 GLY A O 1
ATOM 694 N N . PRO A 1 89 ? 5.934 8.688 1.185 1 93.69 89 PRO A N 1
ATOM 695 C CA . PRO A 1 89 ? 4.562 8.328 1.557 1 93.69 89 PRO A CA 1
ATOM 696 C C . PRO A 1 89 ? 3.613 8.305 0.361 1 93.69 89 PRO A C 1
ATOM 698 O O . PRO A 1 89 ? 2.533 7.711 0.436 1 93.69 89 PRO A O 1
ATOM 701 N N . ALA A 1 90 ? 3.969 8.945 -0.741 1 93.69 90 ALA A N 1
ATOM 702 C CA . ALA A 1 90 ? 3.092 8.969 -1.908 1 93.69 90 ALA A CA 1
ATOM 703 C C . ALA A 1 90 ? 2.926 7.566 -2.494 1 93.69 90 ALA A C 1
ATOM 705 O O . ALA A 1 90 ? 2.018 7.328 -3.295 1 93.69 90 ALA A O 1
ATOM 706 N N . ALA A 1 91 ? 3.789 6.648 -2.119 1 95.06 91 ALA A N 1
ATOM 707 C CA . ALA A 1 91 ? 3.725 5.27 -2.59 1 95.06 91 ALA A CA 1
ATOM 708 C C . ALA A 1 91 ? 2.607 4.5 -1.888 1 95.06 91 ALA A C 1
ATOM 710 O O . ALA A 1 91 ? 2.059 3.547 -2.441 1 95.06 91 ALA A O 1
ATOM 711 N N . VAL A 1 92 ? 2.229 4.918 -0.755 1 95.25 92 VAL A N 1
ATOM 712 C CA . VAL A 1 92 ? 1.349 4.148 0.121 1 95.25 92 VAL A CA 1
ATOM 713 C C . VAL A 1 92 ? -0.06 4.113 -0.467 1 95.25 92 VAL A C 1
ATOM 715 O O . VAL A 1 92 ? -0.647 3.039 -0.618 1 95.25 92 VAL A O 1
ATOM 718 N N . PRO A 1 93 ? -0.599 5.223 -0.938 1 95.44 93 PRO A N 1
ATOM 719 C CA . PRO A 1 93 ? -1.979 5.203 -1.43 1 95.44 93 PRO A CA 1
ATOM 720 C C . PRO A 1 93 ? -2.135 4.395 -2.717 1 95.44 93 PRO A C 1
ATOM 722 O O . PRO A 1 93 ? -3.242 3.967 -3.051 1 95.44 93 PRO A O 1
ATOM 725 N N . LEU A 1 94 ? -1.082 4.156 -3.422 1 94.44 94 LEU A N 1
ATOM 726 C CA . LEU A 1 94 ? -1.175 3.498 -4.723 1 94.44 94 LEU A CA 1
ATOM 727 C C . LEU A 1 94 ? -1.737 2.088 -4.582 1 94.44 94 LEU A C 1
ATOM 729 O O . LEU A 1 94 ? -2.404 1.587 -5.488 1 94.44 94 LEU A O 1
ATOM 733 N N . GLY A 1 95 ? -1.444 1.495 -3.502 1 93.81 95 GLY A N 1
ATOM 734 C CA . GLY A 1 95 ? -1.886 0.122 -3.318 1 93.81 95 GLY A CA 1
ATOM 735 C C . GLY A 1 95 ? -3.275 0.017 -2.721 1 93.81 95 GLY A C 1
ATOM 736 O O . GLY A 1 95 ? -3.898 -1.047 -2.766 1 93.81 95 GLY A O 1
ATOM 737 N N . TYR A 1 96 ? -3.873 1.102 -2.219 1 92.44 96 TYR A N 1
ATOM 738 C CA . TYR A 1 96 ? -5.082 1.108 -1.403 1 92.44 96 TYR A CA 1
ATOM 739 C C . TYR A 1 96 ? -6.281 0.608 -2.201 1 92.44 96 TYR A C 1
ATOM 741 O O . TYR A 1 96 ? -7.047 -0.234 -1.725 1 92.44 96 TYR A O 1
ATOM 749 N N . PRO A 1 97 ? -6.426 0.981 -3.447 1 92.19 97 PRO A N 1
ATOM 750 C CA . PRO A 1 97 ? -7.574 0.507 -4.219 1 92.19 97 PRO A CA 1
ATOM 751 C C . PRO A 1 97 ? -7.605 -1.013 -4.363 1 92.19 97 PRO A C 1
ATOM 753 O O . PRO A 1 97 ? -8.68 -1.621 -4.305 1 92.19 97 PRO A O 1
ATOM 756 N N . CYS A 1 98 ? -6.453 -1.621 -4.508 1 92 98 CYS A N 1
ATOM 757 C CA . CYS A 1 98 ? -6.387 -3.074 -4.629 1 92 98 CYS A CA 1
ATOM 758 C C . CYS A 1 98 ? -6.805 -3.748 -3.328 1 92 98 CYS A C 1
ATOM 760 O O . CYS A 1 98 ? -7.398 -4.828 -3.348 1 92 98 CYS A O 1
ATOM 762 N N . MET A 1 99 ? -6.531 -3.131 -2.275 1 90.38 99 MET A N 1
ATOM 763 C CA . MET A 1 99 ? -6.777 -3.727 -0.965 1 90.38 99 MET A CA 1
ATOM 764 C C . MET A 1 99 ? -8.242 -3.568 -0.561 1 90.38 99 MET A C 1
ATOM 766 O O . MET A 1 99 ? -8.836 -4.488 0.001 1 90.38 99 MET A O 1
ATOM 770 N N . ILE A 1 100 ? -8.852 -2.463 -0.862 1 86.25 100 ILE A N 1
ATOM 771 C CA . ILE A 1 100 ? -10.211 -2.213 -0.407 1 86.25 100 ILE A CA 1
ATOM 772 C C . ILE A 1 100 ? -11.203 -2.9 -1.342 1 86.25 100 ILE A C 1
ATOM 774 O O . ILE A 1 100 ? -12.359 -3.121 -0.977 1 86.25 100 ILE A O 1
ATOM 778 N N . ASN A 1 101 ? -10.766 -3.27 -2.527 1 84.88 101 ASN A N 1
ATOM 779 C CA . ASN A 1 101 ? -11.672 -3.865 -3.5 1 84.88 101 ASN A CA 1
ATOM 780 C C . ASN A 1 101 ? -11.617 -5.391 -3.459 1 84.88 101 ASN A C 1
ATOM 782 O O . ASN A 1 101 ? -12.219 -6.062 -4.301 1 84.88 101 ASN A O 1
ATOM 786 N N . VAL A 1 102 ? -10.852 -5.938 -2.539 1 87.62 102 VAL A N 1
ATOM 787 C CA . VAL A 1 102 ? -10.875 -7.387 -2.385 1 87.62 102 VAL A CA 1
ATOM 788 C C . VAL A 1 102 ? -12.297 -7.852 -2.088 1 87.62 102 VAL A C 1
ATOM 790 O O . VAL A 1 102 ? -12.922 -7.379 -1.137 1 87.62 102 VAL A O 1
ATOM 793 N N . PRO A 1 103 ? -12.828 -8.695 -2.908 1 82.19 103 PRO A N 1
ATOM 794 C CA . PRO A 1 103 ? -14.242 -9.07 -2.809 1 82.19 103 PRO A CA 1
ATOM 795 C C . PRO A 1 103 ? -14.508 -10.078 -1.697 1 82.19 103 PRO A C 1
ATOM 797 O O . PRO A 1 103 ? -15.008 -11.18 -1.963 1 82.19 103 PRO A O 1
ATOM 800 N N . THR A 1 104 ? -14.117 -9.656 -0.541 1 81.31 104 THR A N 1
ATOM 801 C CA . THR A 1 104 ? -14.445 -10.492 0.609 1 81.31 104 THR A CA 1
ATOM 802 C C . THR A 1 104 ? -15.328 -9.727 1.596 1 81.31 104 THR A C 1
ATOM 804 O O . THR A 1 104 ? -15.188 -8.508 1.745 1 81.31 104 THR A O 1
ATOM 807 N N . GLY A 1 105 ? -16.406 -10.359 1.933 1 76.31 105 GLY A N 1
ATOM 808 C CA . GLY A 1 105 ? -17.344 -9.719 2.854 1 76.31 105 GLY A CA 1
ATOM 809 C C . GLY A 1 105 ? -16.922 -9.836 4.305 1 76.31 105 GLY A C 1
ATOM 810 O O . GLY A 1 105 ? -15.844 -10.367 4.602 1 76.31 105 GLY A O 1
ATOM 811 N N . ALA A 1 106 ? -17.641 -9.273 5.121 1 77.75 106 ALA A N 1
ATOM 812 C CA . ALA A 1 106 ? -17.391 -9.227 6.559 1 77.75 106 ALA A CA 1
ATOM 813 C C . ALA A 1 106 ? -17.281 -10.641 7.141 1 77.75 106 ALA A C 1
ATOM 815 O O . ALA A 1 106 ? -16.484 -10.875 8.055 1 77.75 106 ALA A O 1
ATOM 816 N N . GLN A 1 107 ? -17.953 -11.508 6.574 1 85.38 107 GLN A N 1
ATOM 817 C CA . GLN A 1 107 ? -17.953 -12.875 7.094 1 85.38 107 GLN A CA 1
ATOM 818 C C . GLN A 1 107 ? -16.625 -13.57 6.828 1 85.38 107 GLN A C 1
ATOM 820 O O . GLN A 1 107 ? -16.109 -14.273 7.691 1 85.38 107 GLN A O 1
ATOM 825 N N . THR A 1 108 ? -16.125 -13.352 5.66 1 91.75 108 THR A N 1
ATOM 826 C CA . THR A 1 108 ? -14.836 -13.938 5.324 1 91.75 108 THR A CA 1
ATOM 827 C C . THR A 1 108 ? -13.734 -13.359 6.207 1 91.75 108 THR A C 1
ATOM 829 O O . THR A 1 108 ? -12.875 -14.094 6.699 1 91.75 108 THR A O 1
ATOM 832 N N . ARG A 1 109 ? -13.844 -12.156 6.488 1 88.5 109 ARG A N 1
ATOM 833 C CA . ARG A 1 109 ? -12.852 -11.508 7.336 1 88.5 109 ARG A CA 1
ATOM 834 C C . ARG A 1 109 ? -12.914 -12.039 8.766 1 88.5 109 ARG A C 1
ATOM 836 O O . ARG A 1 109 ? -11.875 -12.273 9.391 1 88.5 109 ARG A O 1
ATOM 843 N N . ALA A 1 110 ? -14.062 -12.242 9.203 1 88.88 110 ALA A N 1
ATOM 844 C CA . ALA A 1 110 ? -14.242 -12.812 10.531 1 88.88 110 ALA A CA 1
ATOM 845 C C . ALA A 1 110 ? -13.703 -14.234 10.594 1 88.88 110 ALA A C 1
ATOM 847 O O . ALA A 1 110 ? -13.086 -14.633 11.594 1 88.88 110 ALA A O 1
ATOM 848 N N . ALA A 1 111 ? -14.023 -14.93 9.57 1 94.06 111 ALA A N 1
ATOM 849 C CA . ALA A 1 111 ? -13.531 -16.297 9.508 1 94.06 111 ALA A CA 1
ATOM 850 C C . ALA A 1 111 ? -12 -16.328 9.469 1 94.06 111 ALA A C 1
ATOM 852 O O . ALA A 1 111 ? -11.383 -17.219 10.062 1 94.06 111 ALA A O 1
ATOM 853 N N . MET A 1 112 ? -11.398 -15.43 8.789 1 94.75 112 MET A N 1
ATOM 854 C CA . MET A 1 112 ? -9.945 -15.312 8.75 1 94.75 112 MET A CA 1
ATOM 855 C C . MET A 1 112 ? -9.383 -15.055 10.148 1 94.75 112 MET A C 1
ATOM 857 O O . MET A 1 112 ? -8.406 -15.68 10.555 1 94.75 112 MET A O 1
ATOM 861 N N . GLN A 1 113 ? -10.023 -14.148 10.797 1 91.5 113 GLN A N 1
ATOM 862 C CA . GLN A 1 113 ? -9.57 -13.828 12.148 1 91.5 113 GLN A CA 1
ATOM 863 C C . GLN A 1 113 ? -9.719 -15.023 13.078 1 91.5 113 GLN A C 1
ATOM 865 O O . GLN A 1 113 ? -8.828 -15.297 13.891 1 91.5 113 GLN A O 1
ATOM 870 N N . ALA A 1 114 ? -10.82 -15.711 12.953 1 93.56 114 ALA A N 1
ATOM 871 C CA . ALA A 1 114 ? -11.055 -16.906 13.766 1 93.56 114 ALA A CA 1
ATOM 872 C C . ALA A 1 114 ? -9.969 -17.953 13.523 1 93.56 114 ALA A C 1
ATOM 874 O O . ALA A 1 114 ? -9.484 -18.594 14.469 1 93.56 114 ALA A O 1
ATOM 875 N N . LEU A 1 115 ? -9.609 -18.109 12.32 1 93.75 115 LEU A N 1
ATOM 876 C CA . LEU A 1 115 ? -8.57 -19.062 11.969 1 93.75 115 LEU A CA 1
ATOM 877 C C . LEU A 1 115 ? -7.219 -18.641 12.539 1 93.75 115 LEU A C 1
ATOM 879 O O . LEU A 1 115 ? -6.48 -19.469 13.078 1 93.75 115 LEU A O 1
ATOM 883 N N . ALA A 1 116 ? -6.906 -17.375 12.375 1 91.81 116 ALA A N 1
ATOM 884 C CA . ALA A 1 116 ? -5.664 -16.828 12.914 1 91.81 116 ALA A CA 1
ATOM 885 C C . ALA A 1 116 ? -5.582 -17.047 14.422 1 91.81 116 ALA A C 1
ATOM 887 O O . ALA A 1 116 ? -4.543 -17.453 14.945 1 91.81 116 ALA A O 1
ATOM 888 N N . ASP A 1 117 ? -6.641 -16.828 15.055 1 89.5 117 ASP A N 1
ATOM 889 C CA . ASP A 1 117 ? -6.691 -16.984 16.5 1 89.5 117 ASP A CA 1
ATOM 890 C C . ASP A 1 117 ? -6.57 -18.453 16.906 1 89.5 117 ASP A C 1
ATOM 892 O O . ASP A 1 117 ? -5.883 -18.781 17.875 1 89.5 117 ASP A O 1
ATOM 896 N N . ARG A 1 118 ? -7.25 -19.25 16.219 1 91.44 118 ARG A N 1
ATOM 897 C CA . ARG A 1 118 ? -7.27 -20.672 16.516 1 91.44 118 ARG A CA 1
ATOM 898 C C . ARG A 1 118 ? -5.867 -21.281 16.422 1 91.44 118 ARG A C 1
ATOM 900 O O . ARG A 1 118 ? -5.477 -22.094 17.266 1 91.44 118 ARG A O 1
ATOM 907 N N . PHE A 1 119 ? -5.113 -20.844 15.445 1 90.38 119 PHE A N 1
ATOM 908 C CA . PHE A 1 119 ? -3.83 -21.484 15.188 1 90.38 119 PHE A CA 1
ATOM 909 C C . PHE A 1 119 ? -2.676 -20.578 15.602 1 90.38 119 PHE A C 1
ATOM 911 O O . PHE A 1 119 ? -1.517 -20.875 15.297 1 90.38 119 PHE A O 1
ATOM 918 N N . LEU A 1 120 ? -3.004 -19.547 16.188 1 87.19 120 LEU A N 1
ATOM 919 C CA . LEU A 1 120 ? -2.021 -18.609 16.734 1 87.19 120 LEU A CA 1
ATOM 920 C C . LEU A 1 120 ? -1.059 -18.141 15.641 1 87.19 120 LEU A C 1
ATOM 922 O O . LEU A 1 120 ? 0.16 -18.188 15.828 1 87.19 120 LEU A O 1
ATOM 926 N N . GLY A 1 121 ? -1.647 -17.75 14.523 1 89.5 121 GLY A N 1
ATOM 927 C CA . GLY A 1 121 ? -0.877 -17.344 13.359 1 89.5 121 GLY A CA 1
ATOM 928 C C . GLY A 1 121 ? -1.562 -16.266 12.539 1 89.5 121 GLY A C 1
ATOM 929 O O . GLY A 1 121 ? -2.021 -15.258 13.086 1 89.5 121 GLY A O 1
ATOM 930 N N . ALA A 1 122 ? -1.532 -16.484 11.242 1 91.94 122 ALA A N 1
ATOM 931 C CA . ALA A 1 122 ? -2.139 -15.5 10.359 1 91.94 122 ALA A CA 1
ATOM 932 C C . ALA A 1 122 ? -2.844 -16.172 9.18 1 91.94 122 ALA A C 1
ATOM 934 O O . ALA A 1 122 ? -2.381 -17.203 8.68 1 91.94 122 ALA A O 1
ATOM 935 N N . ALA A 1 123 ? -3.953 -15.617 8.828 1 94.75 123 ALA A N 1
ATOM 936 C CA . ALA A 1 123 ? -4.66 -15.953 7.598 1 94.75 123 ALA A CA 1
ATOM 937 C C . ALA A 1 123 ? -4.578 -14.805 6.59 1 94.75 123 ALA A C 1
ATOM 939 O O . ALA A 1 123 ? -4.723 -13.641 6.957 1 94.75 123 ALA A O 1
ATOM 940 N N . SER A 1 124 ? -4.324 -15.148 5.32 1 96 124 SER A N 1
ATOM 941 C CA . SER A 1 124 ? -4.074 -14.07 4.363 1 96 124 SER A CA 1
ATOM 942 C C . SER A 1 124 ? -4.762 -14.352 3.031 1 96 124 SER A C 1
ATOM 944 O O . SER A 1 124 ? -5.102 -15.492 2.729 1 96 124 SER A O 1
ATOM 946 N N . ILE A 1 125 ? -4.984 -13.297 2.314 1 96.75 125 ILE A N 1
ATOM 947 C CA . ILE A 1 125 ? -5.469 -13.281 0.938 1 96.75 125 ILE A CA 1
ATOM 948 C C . ILE A 1 125 ? -4.426 -12.633 0.03 1 96.75 125 ILE A C 1
ATOM 950 O O . ILE A 1 125 ? -3.855 -11.594 0.368 1 96.75 125 ILE A O 1
ATOM 954 N N . SER A 1 126 ? -4.172 -13.258 -1.077 1 97.06 126 SER A N 1
ATOM 955 C CA . SER A 1 126 ? -3.184 -12.742 -2.021 1 97.06 126 SER A CA 1
ATOM 956 C C . SER A 1 126 ? -3.615 -12.992 -3.463 1 97.06 126 SER A C 1
ATOM 958 O O . SER A 1 126 ? -4.641 -13.633 -3.707 1 97.06 126 SER A O 1
ATOM 960 N N . VAL A 1 127 ? -2.881 -12.445 -4.371 1 96.62 127 VAL A N 1
ATOM 961 C CA . VAL A 1 127 ? -2.986 -12.75 -5.793 1 96.62 127 VAL A CA 1
ATOM 962 C C . VAL A 1 127 ? -1.596 -12.977 -6.379 1 96.62 127 VAL A C 1
ATOM 964 O O . VAL A 1 127 ? -0.598 -12.5 -5.832 1 96.62 127 VAL A O 1
ATOM 967 N N . VAL A 1 128 ? -1.615 -13.703 -7.477 1 95.44 128 VAL A N 1
ATOM 968 C CA . VAL A 1 128 ? -0.36 -13.938 -8.188 1 95.44 128 VAL A CA 1
ATOM 969 C C . VAL A 1 128 ? 0.019 -12.695 -8.992 1 95.44 128 VAL A C 1
ATOM 971 O O . VAL A 1 128 ? -0.833 -12.086 -9.641 1 95.44 128 VAL A O 1
ATOM 974 N N . MET A 1 129 ? 1.23 -12.328 -8.93 1 91.75 129 MET A N 1
ATOM 975 C CA . MET A 1 129 ? 1.854 -11.258 -9.703 1 91.75 129 MET A CA 1
ATOM 976 C C . MET A 1 129 ? 3.213 -11.703 -10.242 1 91.75 129 MET A C 1
ATOM 978 O O . MET A 1 129 ? 4.227 -11.57 -9.555 1 91.75 129 MET A O 1
ATOM 982 N N . GLY A 1 130 ? 3.15 -12.172 -11.492 1 89.56 130 GLY A N 1
ATOM 983 C CA . GLY A 1 130 ? 4.379 -12.734 -12.023 1 89.56 130 GLY A CA 1
ATOM 984 C C . GLY A 1 130 ? 4.844 -13.969 -11.273 1 89.56 130 GLY A C 1
ATOM 985 O O . GLY A 1 130 ? 4.102 -14.945 -11.164 1 89.56 130 GLY A O 1
ATOM 986 N N . LEU A 1 131 ? 6.113 -13.867 -10.734 1 92.44 131 LEU A N 1
ATOM 987 C CA . LEU A 1 131 ? 6.715 -14.992 -10.039 1 92.44 131 LEU A CA 1
ATOM 988 C C . LEU A 1 131 ? 6.41 -14.938 -8.547 1 92.44 131 LEU A C 1
ATOM 990 O O . LEU A 1 131 ? 6.863 -15.797 -7.781 1 92.44 131 LEU A O 1
ATOM 994 N N . ASP A 1 132 ? 5.602 -13.93 -8.211 1 93.75 132 ASP A N 1
ATOM 995 C CA . ASP A 1 132 ? 5.371 -13.688 -6.793 1 93.75 132 ASP A CA 1
ATOM 996 C C . ASP A 1 132 ? 3.877 -13.648 -6.48 1 93.75 132 ASP A C 1
ATOM 998 O O . ASP A 1 132 ? 3.045 -13.695 -7.387 1 93.75 132 ASP A O 1
ATOM 1002 N N . VAL A 1 133 ? 3.613 -13.711 -5.227 1 95.5 133 VAL A N 1
ATOM 1003 C CA . VAL A 1 133 ? 2.287 -13.375 -4.719 1 95.5 133 VAL A CA 1
ATOM 1004 C C . VAL A 1 133 ? 2.355 -12.078 -3.918 1 95.5 133 VAL A C 1
ATOM 1006 O O . VAL A 1 133 ? 3.373 -11.781 -3.281 1 95.5 133 VAL A O 1
ATOM 1009 N N . VAL A 1 134 ? 1.312 -11.344 -4.008 1 95.69 134 VAL A N 1
ATOM 1010 C CA . VAL A 1 134 ? 1.191 -10.094 -3.254 1 95.69 134 VAL A CA 1
ATOM 1011 C C . VAL A 1 134 ? 0.05 -10.211 -2.246 1 95.69 134 VAL A C 1
ATOM 1013 O O . VAL A 1 134 ? -1.071 -10.578 -2.607 1 95.69 134 VAL A O 1
ATOM 1016 N N . TYR A 1 135 ? 0.386 -9.922 -1.014 1 95.5 135 TYR A N 1
ATOM 1017 C CA . TYR A 1 135 ? -0.611 -9.992 0.049 1 95.5 135 TYR A CA 1
ATOM 1018 C C . TYR A 1 135 ? -1.54 -8.789 0.004 1 95.5 135 TYR A C 1
ATOM 1020 O O . TYR A 1 135 ? -1.081 -7.641 0 1 95.5 135 TYR A O 1
ATOM 1028 N N . LEU A 1 136 ? -2.836 -9.07 0.054 1 95.25 136 LEU A N 1
ATOM 1029 C CA . LEU A 1 136 ? -3.826 -8 -0.042 1 95.25 136 LEU A CA 1
ATOM 1030 C C . LEU A 1 136 ? -4.504 -7.766 1.303 1 95.25 136 LEU A C 1
ATOM 1032 O O . LEU A 1 136 ? -4.918 -6.641 1.606 1 95.25 136 LEU A O 1
ATOM 1036 N N . ALA A 1 137 ? -4.668 -8.773 2.059 1 93.12 137 ALA A N 1
ATOM 1037 C CA . ALA A 1 137 ? -5.293 -8.719 3.377 1 93.12 137 ALA A CA 1
ATOM 1038 C C . ALA A 1 137 ? -4.73 -9.805 4.297 1 93.12 137 ALA A C 1
ATOM 1040 O O . ALA A 1 137 ? -4.371 -10.891 3.84 1 93.12 137 ALA A O 1
ATOM 1041 N N . THR A 1 138 ? -4.656 -9.5 5.539 1 92.62 138 THR A N 1
ATOM 1042 C CA . THR A 1 138 ? -4.152 -10.445 6.523 1 92.62 138 THR A CA 1
ATOM 1043 C C . THR A 1 138 ? -4.852 -10.258 7.867 1 92.62 138 THR A C 1
ATOM 1045 O O . THR A 1 138 ? -5.066 -9.125 8.305 1 92.62 138 THR A O 1
ATOM 1048 N N . ALA A 1 139 ? -5.316 -11.297 8.422 1 90.81 139 ALA A N 1
ATOM 1049 C CA . ALA A 1 139 ? -5.738 -11.359 9.82 1 90.81 139 ALA A CA 1
ATOM 1050 C C . ALA A 1 139 ? -4.715 -12.109 10.664 1 90.81 139 ALA A C 1
ATOM 1052 O O . ALA A 1 139 ? -4.312 -13.227 10.32 1 90.81 139 ALA A O 1
ATOM 1053 N N . ALA A 1 140 ? -4.332 -11.5 11.758 1 88.5 140 ALA A N 1
ATOM 1054 C CA . ALA A 1 140 ? -3.281 -12.078 12.586 1 88.5 140 ALA A CA 1
ATOM 1055 C C . ALA A 1 140 ? -3.73 -12.211 14.039 1 88.5 140 ALA A C 1
ATOM 1057 O O . ALA A 1 140 ? -4.508 -11.383 14.531 1 88.5 140 ALA A O 1
ATOM 1058 N N . HIS A 1 141 ? -3.168 -13.227 14.555 1 84.44 141 HIS A N 1
ATOM 1059 C CA . HIS A 1 141 ? -3.338 -13.359 16 1 84.44 141 HIS A CA 1
ATOM 1060 C C . HIS A 1 141 ? -2.574 -12.273 16.75 1 84.44 141 HIS A C 1
ATOM 1062 O O . HIS A 1 141 ? -1.422 -11.977 16.422 1 84.44 141 HIS A O 1
ATOM 1068 N N . LYS A 1 142 ? -3.086 -11.609 17.719 1 71.38 142 LYS A N 1
ATOM 1069 C CA . LYS A 1 142 ? -2.561 -10.453 18.438 1 71.38 142 LYS A CA 1
ATOM 1070 C C . LYS A 1 142 ? -1.216 -10.781 19.078 1 71.38 142 LYS A C 1
ATOM 1072 O O . LYS A 1 142 ? -0.335 -9.922 19.156 1 71.38 142 LYS A O 1
ATOM 1077 N N . ARG A 1 143 ? -1.059 -11.953 19.594 1 66.81 143 ARG A N 1
ATOM 1078 C CA . ARG A 1 143 ? 0.149 -12.312 20.344 1 66.81 143 ARG A CA 1
ATOM 1079 C C . ARG A 1 143 ? 1.047 -13.219 19.5 1 66.81 143 ARG A C 1
ATOM 1081 O O . ARG A 1 143 ? 1.899 -13.922 20.047 1 66.81 143 ARG A O 1
ATOM 1088 N N . GLY A 1 144 ? 0.777 -13.133 18.297 1 60.88 144 GLY A N 1
ATOM 1089 C CA . GLY A 1 144 ? 1.564 -14.031 17.469 1 60.88 144 GLY A CA 1
ATOM 1090 C C . GLY A 1 144 ? 3.02 -13.625 17.359 1 60.88 144 GLY A C 1
ATOM 1091 O O . GLY A 1 144 ? 3.338 -12.43 17.406 1 60.88 144 GLY A O 1
ATOM 1092 N N . THR A 1 145 ? 3.922 -14.531 17.531 1 54.41 145 THR A N 1
ATOM 1093 C CA . THR A 1 145 ? 5.363 -14.312 17.484 1 54.41 145 THR A CA 1
ATOM 1094 C C . THR A 1 145 ? 5.852 -14.25 16.047 1 54.41 145 THR A C 1
ATOM 1096 O O . THR A 1 145 ? 7.027 -13.969 15.789 1 54.41 145 THR A O 1
ATOM 1099 N N . LEU A 1 146 ? 5.02 -14.586 15.188 1 53.28 146 LEU A N 1
ATOM 1100 C CA . LEU A 1 146 ? 5.434 -14.695 13.797 1 53.28 146 LEU A CA 1
ATOM 1101 C C . LEU A 1 146 ? 5.586 -13.312 13.164 1 53.28 146 LEU A C 1
ATOM 1103 O O . LEU A 1 146 ? 4.699 -12.469 13.297 1 53.28 146 LEU A O 1
ATOM 1107 N N . LYS A 1 147 ? 6.828 -13.086 12.82 1 62.34 147 LYS A N 1
ATOM 1108 C CA . LYS A 1 147 ? 6.93 -12 11.844 1 62.34 147 LYS A CA 1
ATOM 1109 C C . LYS A 1 147 ? 6.082 -12.281 10.609 1 62.34 147 LYS A C 1
ATOM 1111 O O . LYS A 1 147 ? 6.344 -13.234 9.875 1 62.34 147 LYS A O 1
ATOM 1116 N N . ARG A 1 148 ? 4.957 -11.766 10.523 1 67.19 148 ARG A N 1
ATOM 1117 C CA . ARG A 1 148 ? 3.992 -12.117 9.492 1 67.19 148 ARG A CA 1
ATOM 1118 C C . ARG A 1 148 ? 3.918 -11.047 8.414 1 67.19 148 ARG A C 1
ATOM 1120 O O . ARG A 1 148 ? 4.047 -9.852 8.703 1 67.19 148 ARG A O 1
ATOM 1127 N N . PRO A 1 149 ? 3.758 -11.688 7.281 1 78 149 PRO A N 1
ATOM 1128 C CA . PRO A 1 149 ? 3.561 -10.703 6.211 1 78 149 PRO A CA 1
ATOM 1129 C C . PRO A 1 149 ? 2.23 -9.961 6.328 1 78 149 PRO A C 1
ATOM 1131 O O . PRO A 1 149 ? 1.213 -10.562 6.676 1 78 149 PRO A O 1
ATOM 1134 N N . GLY A 1 150 ? 2.316 -8.719 6.215 1 86.06 150 GLY A N 1
ATOM 1135 C CA . GLY A 1 150 ? 1.109 -7.914 6.141 1 86.06 150 GLY A CA 1
ATOM 1136 C C . GLY A 1 150 ? 0.753 -7.504 4.723 1 86.06 150 GLY A C 1
ATOM 1137 O O . GLY A 1 150 ? 1.447 -7.871 3.771 1 86.06 150 GLY A O 1
ATOM 1138 N N . PRO A 1 151 ? -0.421 -6.887 4.586 1 89.88 151 PRO A N 1
ATOM 1139 C CA . PRO A 1 151 ? -0.786 -6.375 3.264 1 89.88 151 PRO A CA 1
ATOM 1140 C C . PRO A 1 151 ? 0.344 -5.59 2.602 1 89.88 151 PRO A C 1
ATOM 1142 O O . PRO A 1 151 ? 0.928 -4.695 3.221 1 89.88 151 PRO A O 1
ATOM 1145 N N . GLY A 1 152 ? 0.62 -6.039 1.31 1 93 152 GLY A N 1
ATOM 1146 C CA . GLY A 1 152 ? 1.711 -5.43 0.565 1 93 152 GLY A CA 1
ATOM 1147 C C . GLY A 1 152 ? 2.953 -6.297 0.511 1 93 152 GLY A C 1
ATOM 1148 O O . GLY A 1 152 ? 3.836 -6.078 -0.323 1 93 152 GLY A O 1
ATOM 1149 N N . ALA A 1 153 ? 3.084 -7.184 1.419 1 92.38 153 ALA A N 1
ATOM 1150 C CA . ALA A 1 153 ? 4.223 -8.102 1.401 1 92.38 153 ALA A CA 1
ATOM 1151 C C . ALA A 1 153 ? 4.242 -8.93 0.121 1 92.38 153 ALA A C 1
ATOM 1153 O O . ALA A 1 153 ? 3.193 -9.18 -0.48 1 92.38 153 ALA A O 1
ATOM 1154 N N . VAL A 1 154 ? 5.434 -9.328 -0.263 1 92.94 154 VAL A N 1
ATOM 1155 C CA . VAL A 1 154 ? 5.625 -10.125 -1.47 1 92.94 154 VAL A CA 1
ATOM 1156 C C . VAL A 1 154 ? 6.418 -11.391 -1.137 1 92.94 154 VAL A C 1
ATOM 1158 O O . VAL A 1 154 ? 7.379 -11.344 -0.366 1 92.94 154 VAL A O 1
ATOM 1161 N N . ARG A 1 155 ? 5.961 -12.461 -1.658 1 92 155 ARG A N 1
ATOM 1162 C CA . ARG A 1 155 ? 6.66 -13.734 -1.535 1 92 155 ARG A CA 1
ATOM 1163 C C . ARG A 1 155 ? 6.656 -14.5 -2.857 1 92 155 ARG A C 1
ATOM 1165 O O . ARG A 1 155 ? 5.723 -14.359 -3.652 1 92 155 ARG A O 1
ATOM 1172 N N . GLY A 1 156 ? 7.645 -15.289 -3.072 1 93 156 GLY A N 1
ATOM 1173 C CA . GLY A 1 156 ? 7.664 -16.109 -4.277 1 93 156 GLY A CA 1
ATOM 1174 C C . GLY A 1 156 ? 6.547 -17.125 -4.328 1 93 156 GLY A C 1
ATOM 1175 O O . GLY A 1 156 ? 6.211 -17.734 -3.311 1 93 156 GLY A O 1
ATOM 1176 N N . VAL A 1 157 ? 6.031 -17.328 -5.523 1 95.75 157 VAL A N 1
ATOM 1177 C CA . VAL A 1 157 ? 4.934 -18.266 -5.734 1 95.75 157 VAL A CA 1
ATOM 1178 C C . VAL A 1 157 ? 5.34 -19.656 -5.246 1 95.75 157 VAL A C 1
ATOM 1180 O O . VAL A 1 157 ? 4.555 -20.344 -4.586 1 95.75 157 VAL A O 1
ATOM 1183 N N . MET A 1 158 ? 6.555 -20.062 -5.492 1 95.31 158 MET A N 1
ATOM 1184 C CA . MET A 1 158 ? 6.996 -21.422 -5.168 1 95.31 158 MET A CA 1
ATOM 1185 C C . MET A 1 158 ? 7.32 -21.547 -3.684 1 95.31 158 MET A C 1
ATOM 1187 O O . MET A 1 158 ? 7.465 -22.656 -3.164 1 95.31 158 MET A O 1
ATOM 1191 N N . GLU A 1 159 ? 7.391 -20.359 -3.004 1 91.81 159 GLU A N 1
ATOM 1192 C CA . GLU A 1 159 ? 7.906 -20.359 -1.637 1 91.81 159 GLU A CA 1
ATOM 1193 C C . GLU A 1 159 ? 6.773 -20.469 -0.621 1 91.81 159 GLU A C 1
ATOM 1195 O O . GLU A 1 159 ? 7.02 -20.625 0.578 1 91.81 159 GLU A O 1
ATOM 1200 N N . ASN A 1 160 ? 5.613 -20.375 -1.059 1 90.5 160 ASN A N 1
ATOM 1201 C CA . ASN A 1 160 ? 4.504 -20.375 -0.107 1 90.5 160 ASN A CA 1
ATOM 1202 C C . ASN A 1 160 ? 3.402 -21.328 -0.533 1 90.5 160 ASN A C 1
ATOM 1204 O O . ASN A 1 160 ? 3.324 -21.719 -1.701 1 90.5 160 ASN A O 1
ATOM 1208 N N . ALA A 1 161 ? 2.584 -21.688 0.499 1 94.12 161 ALA A N 1
ATOM 1209 C CA . ALA A 1 161 ? 1.539 -22.688 0.279 1 94.12 161 ALA A CA 1
ATOM 1210 C C . ALA A 1 161 ? 0.496 -22.188 -0.713 1 94.12 161 ALA A C 1
ATOM 1212 O O . ALA A 1 161 ? 0.046 -22.922 -1.586 1 94.12 161 ALA A O 1
ATOM 1213 N N . MET A 1 162 ? 0.102 -20.984 -0.621 1 95.75 162 MET A N 1
ATOM 1214 C CA . MET A 1 162 ? -0.95 -20.484 -1.502 1 95.75 162 MET A CA 1
ATOM 1215 C C . MET A 1 162 ? -0.45 -20.375 -2.939 1 95.75 162 MET A C 1
ATOM 1217 O O . MET A 1 162 ? -1.197 -20.641 -3.883 1 95.75 162 MET A O 1
ATOM 1221 N N . GLY A 1 163 ? 0.827 -20.016 -3.131 1 96.88 163 GLY A N 1
ATOM 1222 C CA . GLY A 1 163 ? 1.398 -20.031 -4.469 1 96.88 163 GLY A CA 1
ATOM 1223 C C . GLY A 1 163 ? 1.435 -21.422 -5.07 1 96.88 163 GLY A C 1
ATOM 1224 O O . GLY A 1 163 ? 1.111 -21.609 -6.246 1 96.88 163 GLY A O 1
ATOM 1225 N N . ARG A 1 164 ? 1.821 -22.359 -4.289 1 97.12 164 ARG A N 1
ATOM 1226 C CA . ARG A 1 164 ? 1.846 -23.734 -4.746 1 97.12 164 ARG A CA 1
ATOM 1227 C C . ARG A 1 164 ? 0.44 -24.234 -5.074 1 97.12 164 ARG A C 1
ATOM 1229 O O . ARG A 1 164 ? 0.248 -25 -6.023 1 97.12 164 ARG A O 1
ATOM 1236 N N . ALA A 1 165 ? -0.516 -23.844 -4.254 1 98.12 165 ALA A N 1
ATOM 1237 C CA . ALA A 1 165 ? -1.91 -24.156 -4.555 1 98.12 165 ALA A CA 1
ATOM 1238 C C . ALA A 1 165 ? -2.311 -23.609 -5.926 1 98.12 165 ALA A C 1
ATOM 1240 O O . ALA A 1 165 ? -2.957 -24.312 -6.711 1 98.12 165 ALA A O 1
ATOM 1241 N N . TRP A 1 166 ? -1.938 -22.422 -6.242 1 98.19 166 TRP A N 1
ATOM 1242 C CA . TRP A 1 166 ? -2.225 -21.797 -7.531 1 98.19 166 TRP A CA 1
ATOM 1243 C C . TRP A 1 166 ? -1.604 -22.609 -8.672 1 98.19 166 TRP A C 1
ATOM 1245 O O . TRP A 1 166 ? -2.275 -22.922 -9.656 1 98.19 166 TRP A O 1
ATOM 1255 N N . LEU A 1 167 ? -0.336 -22.969 -8.461 1 97.56 167 LEU A N 1
ATOM 1256 C CA . LEU A 1 167 ? 0.351 -23.766 -9.477 1 97.56 167 LEU A CA 1
ATOM 1257 C C . LEU A 1 167 ? -0.385 -25.078 -9.727 1 97.56 167 LEU A C 1
ATOM 1259 O O . LEU A 1 167 ? -0.468 -25.531 -10.875 1 97.56 167 LEU A O 1
ATOM 1263 N N . ALA A 1 168 ? -0.89 -25.625 -8.688 1 97.5 168 ALA A N 1
ATOM 1264 C CA . ALA A 1 168 ? -1.581 -26.906 -8.781 1 97.5 168 ALA A CA 1
ATOM 1265 C C . ALA A 1 168 ? -2.861 -26.781 -9.602 1 97.5 168 ALA A C 1
ATOM 1267 O O . ALA A 1 168 ? -3.35 -27.766 -10.156 1 97.5 168 ALA A O 1
ATOM 1268 N N . THR A 1 169 ? -3.422 -25.594 -9.648 1 96.88 169 THR A N 1
ATOM 1269 C CA . THR A 1 169 ? -4.68 -25.406 -10.359 1 96.88 169 THR A CA 1
ATOM 1270 C C . THR A 1 169 ? -4.426 -25.031 -11.812 1 96.88 169 THR A C 1
ATOM 1272 O O . THR A 1 169 ? -5.355 -25 -12.625 1 96.88 169 THR A O 1
ATOM 1275 N N . GLN A 1 170 ? -3.205 -24.75 -12.125 1 95.94 170 GLN A N 1
ATOM 1276 C CA . GLN A 1 170 ? -2.889 -24.344 -13.492 1 95.94 170 GLN A CA 1
ATOM 1277 C C . GLN A 1 170 ? -2.758 -25.562 -14.406 1 95.94 170 GLN A C 1
ATOM 1279 O O . GLN A 1 170 ? -2.285 -26.609 -13.977 1 95.94 170 GLN A O 1
ATOM 1284 N N . ASP A 1 171 ? -3.164 -25.375 -15.633 1 94.81 171 ASP A N 1
ATOM 1285 C CA . ASP A 1 171 ? -2.936 -26.406 -16.625 1 94.81 171 ASP A CA 1
ATOM 1286 C C . ASP A 1 171 ? -1.444 -26.609 -16.891 1 94.81 171 ASP A C 1
ATOM 1288 O O . ASP A 1 171 ? -0.649 -25.672 -16.703 1 94.81 171 ASP A O 1
ATOM 1292 N N . ALA A 1 172 ? -1.105 -27.812 -17.344 1 93.44 172 ALA A N 1
ATOM 1293 C CA . ALA A 1 172 ? 0.29 -28.141 -17.625 1 93.44 172 ALA A CA 1
ATOM 1294 C C . ALA A 1 172 ? 0.889 -27.156 -18.641 1 93.44 172 ALA A C 1
ATOM 1296 O O . ALA A 1 172 ? 2.07 -26.812 -18.547 1 93.44 172 ALA A O 1
ATOM 1297 N N . SER A 1 173 ? 0.117 -26.656 -19.594 1 94.88 173 SER A N 1
ATOM 1298 C CA . SER A 1 173 ? 0.57 -25.75 -20.625 1 94.88 173 SER A CA 1
ATOM 1299 C C . SER A 1 173 ? 0.96 -24.391 -20.047 1 94.88 173 SER A C 1
ATOM 1301 O O . SER A 1 173 ? 1.786 -23.672 -20.609 1 94.88 173 SER A O 1
ATOM 1303 N N . ARG A 1 174 ? 0.395 -24.062 -18.922 1 93.62 174 ARG A N 1
ATOM 1304 C CA . ARG A 1 174 ? 0.721 -22.812 -18.25 1 93.62 174 ARG A CA 1
ATOM 1305 C C . ARG A 1 174 ? 1.767 -23.031 -17.172 1 93.62 174 ARG A C 1
ATOM 1307 O O . ARG A 1 174 ? 2.645 -22.188 -16.969 1 93.62 174 ARG A O 1
ATOM 1314 N N . ARG A 1 175 ? 1.688 -24.141 -16.5 1 95.62 175 ARG A N 1
ATOM 1315 C CA . ARG A 1 175 ? 2.576 -24.453 -15.391 1 95.62 175 ARG A CA 1
ATOM 1316 C C . ARG A 1 175 ? 4.012 -24.625 -15.867 1 95.62 175 ARG A C 1
ATOM 1318 O O . ARG A 1 175 ? 4.949 -24.141 -15.234 1 95.62 175 ARG A O 1
ATOM 1325 N N . GLY A 1 176 ? 4.184 -25.328 -16.922 1 94.75 176 GLY A N 1
ATOM 1326 C CA . GLY A 1 176 ? 5.508 -25.594 -17.469 1 94.75 176 GLY A CA 1
ATOM 1327 C C . GLY A 1 176 ? 6.312 -24.328 -17.719 1 94.75 176 GLY A C 1
ATOM 1328 O O . GLY A 1 176 ? 7.359 -24.125 -17.094 1 94.75 176 GLY A O 1
ATOM 1329 N N . PRO A 1 177 ? 5.777 -23.484 -18.656 1 94.06 177 PRO A N 1
ATOM 1330 C CA . PRO A 1 177 ? 6.477 -22.234 -18.922 1 94.06 177 PRO A CA 1
ATOM 1331 C C . PRO A 1 177 ? 6.695 -21.391 -17.656 1 94.06 177 PRO A C 1
ATOM 1333 O O . PRO A 1 177 ? 7.723 -20.719 -17.531 1 94.06 177 PRO A O 1
ATOM 1336 N N . PHE A 1 178 ? 5.82 -21.406 -16.797 1 94.81 178 PHE A N 1
ATOM 1337 C CA . PHE A 1 178 ? 5.988 -20.672 -15.547 1 94.81 178 PHE A CA 1
ATOM 1338 C C . PHE A 1 178 ? 7.199 -21.188 -14.781 1 94.81 178 PHE A C 1
ATOM 1340 O O . PHE A 1 178 ? 8.047 -20.406 -14.344 1 94.81 178 PHE A O 1
ATOM 1347 N N . LEU A 1 179 ? 7.238 -22.469 -14.578 1 96.31 179 LEU A N 1
ATOM 1348 C CA . LEU A 1 179 ? 8.32 -23.078 -13.812 1 96.31 179 LEU A CA 1
ATOM 1349 C C 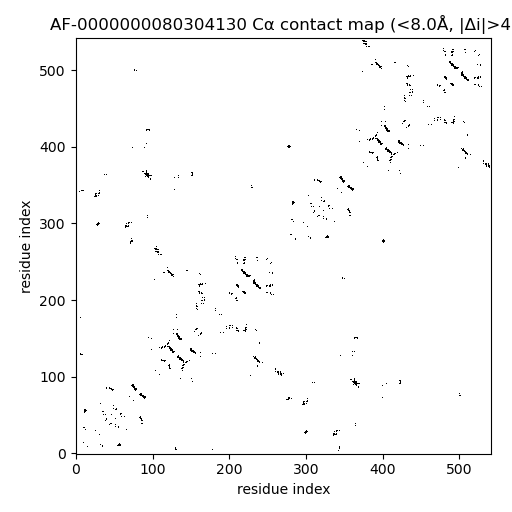. LEU A 1 179 ? 9.664 -22.875 -14.508 1 96.31 179 LEU A C 1
ATOM 1351 O O . LEU A 1 179 ? 10.68 -22.656 -13.844 1 96.31 179 LEU A O 1
ATOM 1355 N N . GLU A 1 180 ? 9.648 -22.906 -15.773 1 95.06 180 GLU A N 1
ATOM 1356 C CA . GLU A 1 180 ? 10.867 -22.625 -16.516 1 95.06 180 GLU A CA 1
ATOM 1357 C C . GLU A 1 180 ? 11.32 -21.188 -16.312 1 95.06 180 GLU A C 1
ATOM 1359 O O . GLU A 1 180 ? 12.516 -20.922 -16.141 1 95.06 180 GLU A O 1
ATOM 1364 N N . GLY A 1 181 ? 10.352 -20.312 -16.406 1 92.06 181 GLY A N 1
ATOM 1365 C CA . GLY A 1 181 ? 10.656 -18.922 -16.125 1 92.06 181 GLY A CA 1
ATOM 1366 C C . GLY A 1 181 ? 11.203 -18.688 -14.734 1 92.06 181 GLY A C 1
ATOM 1367 O O . GLY A 1 181 ? 12.148 -17.922 -14.547 1 92.06 181 GLY A O 1
ATOM 1368 N N . TYR A 1 182 ? 10.578 -19.328 -13.797 1 94.38 182 TYR A N 1
ATOM 1369 C CA . TYR A 1 182 ? 11.039 -19.219 -12.414 1 94.38 182 TYR A CA 1
ATOM 1370 C C . TYR A 1 182 ? 12.461 -19.75 -12.273 1 94.38 182 TYR A C 1
ATOM 1372 O O . TYR A 1 182 ? 13.305 -19.109 -11.633 1 94.38 182 TYR A O 1
ATOM 1380 N N . ARG A 1 183 ? 12.75 -20.875 -12.828 1 95.88 183 ARG A N 1
ATOM 1381 C CA . ARG A 1 183 ? 14.07 -21.484 -12.781 1 95.88 183 ARG A CA 1
ATOM 1382 C C . ARG A 1 183 ? 15.125 -20.547 -13.367 1 95.88 183 ARG A C 1
ATOM 1384 O O . ARG A 1 183 ? 16.203 -20.391 -12.797 1 95.88 183 ARG A O 1
ATOM 1391 N N . SER A 1 184 ? 14.82 -19.953 -14.445 1 92.69 184 SER A N 1
ATOM 1392 C CA . SER A 1 184 ? 15.742 -19.031 -15.117 1 92.69 184 SER A CA 1
ATOM 1393 C C . SER A 1 184 ? 16.016 -17.797 -14.266 1 92.69 184 SER A C 1
ATOM 1395 O O . SER A 1 184 ? 17.156 -17.344 -14.148 1 92.69 184 SER A O 1
ATOM 1397 N N . ALA A 1 185 ? 14.992 -17.328 -13.68 1 89.25 185 ALA A N 1
ATOM 1398 C CA . ALA A 1 185 ? 15.094 -16.062 -12.945 1 89.25 185 ALA A CA 1
ATOM 1399 C C . ALA A 1 185 ? 15.672 -16.281 -11.555 1 89.25 185 ALA A C 1
ATOM 1401 O O . ALA A 1 185 ? 16.391 -15.43 -11.031 1 89.25 185 ALA A O 1
ATOM 1402 N N . ARG A 1 186 ? 15.258 -17.391 -10.945 1 93.25 186 ARG A N 1
ATOM 1403 C CA . ARG A 1 186 ? 15.641 -17.672 -9.562 1 93.25 186 ARG A CA 1
ATOM 1404 C C . ARG A 1 186 ? 16.062 -19.125 -9.398 1 93.25 186 ARG A C 1
ATOM 1406 O O . ARG A 1 186 ? 15.406 -19.891 -8.672 1 93.25 186 ARG A O 1
ATOM 1413 N N . PRO A 1 187 ? 17.156 -19.422 -9.859 1 95.69 187 PRO A N 1
ATOM 1414 C CA . PRO A 1 187 ? 17.562 -20.828 -9.914 1 95.69 187 PRO A CA 1
ATOM 1415 C C . PRO A 1 187 ? 17.75 -21.438 -8.523 1 95.69 187 PRO A C 1
ATOM 1417 O O . PRO A 1 187 ? 17.375 -22.594 -8.305 1 95.69 187 PRO A O 1
ATOM 1420 N N . GLU A 1 188 ? 18.281 -20.75 -7.598 1 95.62 188 GLU A N 1
ATOM 1421 C CA . GLU A 1 188 ? 18.5 -21.297 -6.266 1 95.62 188 GLU A CA 1
ATOM 1422 C C . GLU A 1 188 ? 17.188 -21.562 -5.551 1 95.62 188 GLU A C 1
ATOM 1424 O O . GLU A 1 188 ? 17 -22.625 -4.941 1 95.62 188 GLU A O 1
ATOM 1429 N N . GLN A 1 189 ? 16.312 -20.641 -5.648 1 93.69 189 GLN A N 1
ATOM 1430 C CA . GLN A 1 189 ? 15.008 -20.812 -5.027 1 93.69 189 GLN A CA 1
ATOM 1431 C C . GLN A 1 189 ? 14.227 -21.938 -5.695 1 93.69 189 GLN A C 1
ATOM 1433 O O . GLN A 1 189 ? 13.516 -22.688 -5.023 1 93.69 189 GLN A O 1
ATOM 1438 N N . TYR A 1 190 ? 14.336 -21.969 -6.965 1 96.12 190 TYR A N 1
ATOM 1439 C CA . TYR A 1 190 ? 13.688 -23.031 -7.719 1 96.12 190 TYR A CA 1
ATOM 1440 C C . TYR A 1 190 ? 14.117 -24.391 -7.207 1 96.12 190 TYR A C 1
ATOM 1442 O O . TYR A 1 190 ? 13.281 -25.25 -6.895 1 96.12 190 TYR A O 1
ATOM 1450 N N . GLU A 1 191 ? 15.398 -24.594 -7.086 1 96.56 191 GLU A N 1
ATOM 1451 C CA . GLU A 1 191 ? 15.938 -25.891 -6.668 1 96.56 191 GLU A CA 1
ATOM 1452 C C . GLU A 1 191 ? 15.492 -26.234 -5.254 1 96.56 191 GLU A C 1
ATOM 1454 O O . GLU A 1 191 ? 15.18 -27.391 -4.965 1 96.56 191 GLU A O 1
ATOM 1459 N N . ARG A 1 192 ? 15.391 -25.281 -4.5 1 93.88 192 ARG A N 1
ATOM 1460 C CA . ARG A 1 192 ? 15.016 -25.516 -3.107 1 93.88 192 ARG A CA 1
ATOM 1461 C C . ARG A 1 192 ? 13.539 -25.875 -2.992 1 93.88 192 ARG A C 1
ATOM 1463 O O . ARG A 1 192 ? 13.156 -26.641 -2.107 1 93.88 192 ARG A O 1
ATOM 1470 N N . CYS A 1 193 ? 12.727 -25.422 -3.941 1 94.5 193 CYS A N 1
ATOM 1471 C CA . CYS A 1 193 ? 11.281 -25.484 -3.721 1 94.5 193 CYS A CA 1
ATOM 1472 C C . CYS A 1 193 ? 10.633 -26.5 -4.652 1 94.5 193 CYS A C 1
ATOM 1474 O O . CYS A 1 193 ? 9.484 -26.906 -4.438 1 94.5 193 CYS A O 1
ATOM 1476 N N . ILE A 1 194 ? 11.297 -26.969 -5.691 1 96.56 194 ILE A N 1
ATOM 1477 C CA . ILE A 1 194 ? 10.656 -27.703 -6.785 1 96.56 194 ILE A CA 1
ATOM 1478 C C . ILE A 1 194 ? 10.055 -29 -6.258 1 96.56 194 ILE A C 1
ATOM 1480 O O . ILE A 1 194 ? 8.969 -29.406 -6.68 1 96.56 194 ILE A O 1
ATOM 1484 N N . ALA A 1 195 ? 10.703 -29.688 -5.391 1 95.25 195 ALA A N 1
ATOM 1485 C CA . ALA A 1 195 ? 10.172 -30.938 -4.855 1 95.25 195 ALA A CA 1
ATOM 1486 C C . ALA A 1 195 ? 8.852 -30.703 -4.133 1 95.25 195 ALA A C 1
ATOM 1488 O O . ALA A 1 195 ? 7.898 -31.469 -4.312 1 95.25 195 ALA A O 1
ATOM 1489 N N . ASP A 1 196 ? 8.797 -29.688 -3.299 1 93.06 196 ASP A N 1
ATOM 1490 C CA . ASP A 1 196 ? 7.59 -29.359 -2.557 1 93.06 196 ASP A CA 1
ATOM 1491 C C . ASP A 1 196 ? 6.473 -28.922 -3.5 1 93.06 196 ASP A C 1
ATOM 1493 O O . ASP A 1 196 ? 5.297 -29.188 -3.248 1 93.06 196 ASP A O 1
ATOM 1497 N N . VAL A 1 197 ? 6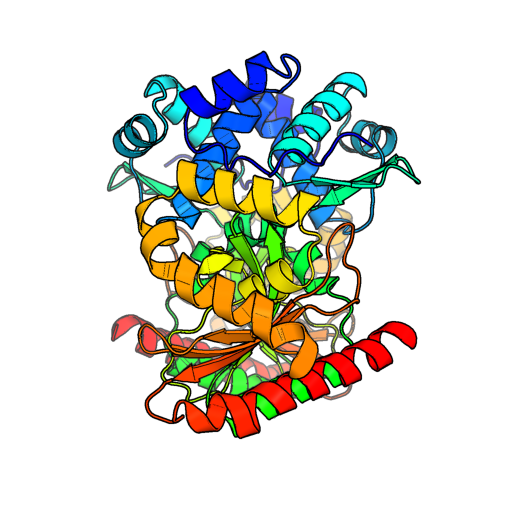.816 -28.234 -4.523 1 95.44 197 VAL A N 1
ATOM 1498 C CA . VAL A 1 197 ? 5.848 -27.781 -5.52 1 95.44 197 VAL A CA 1
ATOM 1499 C C . VAL A 1 197 ? 5.23 -29 -6.219 1 95.44 197 VAL A C 1
ATOM 1501 O O . VAL A 1 197 ? 4.008 -29.078 -6.355 1 95.44 197 VAL A O 1
ATOM 1504 N N . GLU A 1 198 ? 6.07 -29.906 -6.625 1 95.88 198 GLU A N 1
ATOM 1505 C CA . GLU A 1 198 ? 5.586 -31.094 -7.309 1 95.88 198 GLU A CA 1
ATOM 1506 C C . GLU A 1 198 ? 4.672 -31.922 -6.402 1 95.88 198 GLU A C 1
ATOM 1508 O O . GLU A 1 198 ? 3.635 -32.406 -6.844 1 95.88 198 GLU A O 1
ATOM 1513 N N . GLU A 1 199 ? 5.074 -32 -5.246 1 94 199 GLU A N 1
ATOM 1514 C CA . GLU A 1 199 ? 4.23 -32.719 -4.281 1 94 199 GLU A CA 1
ATOM 1515 C C . GLU A 1 199 ? 2.871 -32.031 -4.148 1 94 199 GLU A C 1
ATOM 1517 O O . GLU A 1 199 ? 1.838 -32.688 -4.09 1 94 199 GLU A O 1
ATOM 1522 N N . SER A 1 200 ? 2.854 -30.766 -4.012 1 94.38 200 SER A N 1
ATOM 1523 C CA . SER A 1 200 ? 1.613 -30 -3.891 1 94.38 200 SER A CA 1
ATOM 1524 C C . SER A 1 200 ? 0.721 -30.203 -5.109 1 94.38 200 SER A C 1
ATOM 1526 O O . SER A 1 200 ? -0.494 -30.359 -4.977 1 94.38 200 SER A O 1
ATOM 1528 N N . ILE A 1 201 ? 1.312 -30.188 -6.25 1 95 201 ILE A N 1
ATOM 1529 C CA . ILE A 1 201 ? 0.565 -30.359 -7.492 1 95 201 ILE A CA 1
ATOM 1530 C C . ILE A 1 201 ? -0.107 -31.734 -7.516 1 95 201 ILE A C 1
ATOM 1532 O O . ILE A 1 201 ? -1.276 -31.844 -7.887 1 95 201 ILE A O 1
ATOM 1536 N N . GLU A 1 202 ? 0.625 -32.656 -7.09 1 95.38 202 GLU A N 1
ATOM 1537 C CA . GLU A 1 202 ? 0.113 -34.031 -7.117 1 95.38 202 GLU A CA 1
ATOM 1538 C C . GLU A 1 202 ? -1.005 -34.219 -6.098 1 95.38 202 GLU A C 1
ATOM 1540 O O . GLU A 1 202 ? -1.993 -34.906 -6.371 1 95.38 202 GLU A O 1
ATOM 1545 N N . ALA A 1 203 ? -0.861 -33.625 -5 1 95.19 203 ALA A N 1
ATOM 1546 C CA . ALA A 1 203 ? -1.74 -33.938 -3.871 1 95.19 203 ALA A CA 1
ATOM 1547 C C . ALA A 1 203 ? -2.934 -32.969 -3.844 1 95.19 203 ALA A C 1
ATOM 1549 O O . ALA A 1 203 ? -3.938 -33.25 -3.182 1 95.19 203 ALA A O 1
ATOM 1550 N N . TYR A 1 204 ? -2.891 -31.891 -4.484 1 96.88 204 TYR A N 1
ATOM 1551 C CA . TYR A 1 204 ? -3.883 -30.828 -4.371 1 96.88 204 TYR A CA 1
ATOM 1552 C C . TYR A 1 204 ? -5.258 -31.312 -4.809 1 96.88 204 TYR A C 1
ATOM 1554 O O . TYR A 1 204 ? -6.273 -30.953 -4.203 1 96.88 204 TYR A O 1
ATOM 1562 N N . GLY A 1 205 ? -5.316 -32.094 -5.84 1 94 205 GLY A N 1
ATOM 1563 C CA . GLY A 1 205 ? -6.582 -32.594 -6.328 1 94 205 GLY A CA 1
ATOM 1564 C C . GLY A 1 205 ? -7.32 -33.438 -5.305 1 94 205 GLY A C 1
ATOM 1565 O O . GLY A 1 205 ? -8.547 -33.406 -5.242 1 94 205 GLY A O 1
ATOM 1566 N N . ARG A 1 206 ? -6.617 -34.094 -4.484 1 94.38 206 ARG A N 1
ATOM 1567 C CA . ARG A 1 206 ? -7.203 -35 -3.494 1 94.38 206 ARG A CA 1
ATOM 1568 C C . ARG A 1 206 ? -7.547 -34.25 -2.211 1 94.38 206 ARG A C 1
ATOM 1570 O O . ARG A 1 206 ? -8.633 -34.438 -1.656 1 94.38 206 ARG A O 1
ATOM 1577 N N . ARG A 1 207 ? -6.707 -33.406 -1.752 1 93.56 207 ARG A N 1
ATOM 1578 C CA . ARG A 1 207 ? -6.906 -32.844 -0.422 1 93.56 207 ARG A CA 1
ATOM 1579 C C . ARG A 1 207 ? -7.453 -31.438 -0.509 1 93.56 207 ARG A C 1
ATOM 1581 O O . ARG A 1 207 ? -7.965 -30.891 0.477 1 93.56 207 ARG A O 1
ATOM 1588 N N . GLY A 1 208 ? -7.258 -30.734 -1.663 1 96.62 208 GLY A N 1
ATOM 1589 C CA . GLY A 1 208 ? -7.855 -29.422 -1.869 1 96.62 208 GLY A CA 1
ATOM 1590 C C . GLY A 1 208 ? -6.996 -28.281 -1.344 1 96.62 208 GLY A C 1
ATOM 1591 O O . GLY A 1 208 ? -7.418 -27.125 -1.356 1 96.62 208 GLY A O 1
ATOM 1592 N N . PHE A 1 209 ? -5.863 -28.625 -0.773 1 98.06 209 PHE A N 1
ATOM 1593 C CA . PHE A 1 209 ? -4.957 -27.609 -0.27 1 98.06 209 PHE A CA 1
ATOM 1594 C C . PHE A 1 209 ? -3.504 -28.016 -0.487 1 98.06 209 PHE A C 1
ATOM 1596 O O . PHE A 1 209 ? -3.203 -29.188 -0.644 1 98.06 209 PHE A O 1
ATOM 1603 N N . ALA A 1 210 ? -2.627 -26.984 -0.546 1 97.38 210 ALA A N 1
ATOM 1604 C CA . ALA A 1 210 ? -1.18 -27.188 -0.555 1 97.38 210 ALA A CA 1
ATOM 1605 C C . ALA A 1 210 ? -0.578 -26.906 0.818 1 97.38 210 ALA A C 1
ATOM 1607 O O . ALA A 1 210 ? -1.188 -26.219 1.64 1 97.38 210 ALA A O 1
ATOM 1608 N N . VAL A 1 211 ? 0.625 -27.422 1.038 1 93.5 211 VAL A N 1
ATOM 1609 C CA . VAL A 1 211 ? 1.226 -27.312 2.363 1 93.5 211 VAL A CA 1
ATOM 1610 C C . VAL A 1 211 ? 2.617 -26.703 2.254 1 93.5 211 VAL A C 1
ATOM 1612 O O . VAL A 1 211 ? 3.312 -26.891 1.255 1 93.5 211 VAL A O 1
ATOM 1615 N N . ASN A 1 212 ? 2.869 -25.844 3.176 1 87.06 212 ASN A N 1
ATOM 1616 C CA . ASN A 1 212 ? 4.23 -25.391 3.439 1 87.06 212 ASN A CA 1
ATOM 1617 C C . ASN A 1 212 ? 4.723 -25.859 4.805 1 87.06 212 ASN A C 1
ATOM 1619 O O . ASN A 1 212 ? 4.148 -25.5 5.836 1 87.06 212 ASN A O 1
ATOM 1623 N N . ALA A 1 213 ? 5.672 -26.703 4.906 1 75.31 213 ALA A N 1
ATOM 1624 C CA . ALA A 1 213 ? 6.199 -27.234 6.16 1 75.31 213 ALA A CA 1
ATOM 1625 C C . ALA A 1 213 ? 7.691 -26.938 6.297 1 75.31 213 ALA A C 1
ATOM 1627 O O . ALA A 1 213 ? 8.414 -27.672 6.977 1 75.31 213 ALA A O 1
ATOM 1628 N N . GLY A 1 214 ? 8.055 -25.906 5.613 1 66.25 214 GLY A N 1
ATOM 1629 C CA . GLY A 1 214 ? 9.484 -25.656 5.672 1 66.25 214 GLY A CA 1
ATOM 1630 C C . GLY A 1 214 ? 9.836 -24.312 6.281 1 66.25 214 GLY A C 1
ATOM 1631 O O . GLY A 1 214 ? 8.961 -23.484 6.52 1 66.25 214 GLY A O 1
ATOM 1632 N N . LEU A 1 215 ? 11.086 -24.203 6.613 1 61.19 215 LEU A N 1
ATOM 1633 C CA . LEU A 1 215 ? 11.789 -22.969 6.953 1 61.19 215 LEU A CA 1
ATOM 1634 C C . LEU A 1 215 ? 11.172 -22.312 8.188 1 61.19 215 LEU A C 1
ATOM 1636 O O . LEU A 1 215 ? 11.055 -21.094 8.25 1 61.19 215 LEU A O 1
ATOM 1640 N N . GLY A 1 216 ? 10.594 -23.156 9.039 1 67.88 216 GLY A N 1
ATOM 1641 C CA . GLY A 1 216 ? 10.148 -22.625 10.32 1 67.88 216 GLY A CA 1
ATOM 1642 C C . GLY A 1 216 ? 8.734 -22.078 10.273 1 67.88 216 GLY A C 1
ATOM 1643 O O . GLY A 1 216 ? 8.234 -21.547 11.273 1 67.88 216 GLY A O 1
ATOM 1644 N N . VAL A 1 217 ? 8.125 -22.094 9.188 1 76.94 217 VAL A N 1
ATOM 1645 C CA . VAL A 1 217 ? 6.738 -21.656 9.078 1 76.94 217 VAL A CA 1
ATOM 1646 C C . VAL A 1 217 ? 5.883 -22.797 8.516 1 76.94 217 VAL A C 1
ATOM 1648 O O . VAL A 1 217 ? 6.246 -23.406 7.508 1 76.94 217 VAL A O 1
ATOM 1651 N N . LEU A 1 218 ? 4.918 -23.125 9.273 1 87.75 218 LEU A N 1
ATOM 1652 C CA . LEU A 1 218 ? 3.969 -24.141 8.836 1 87.75 218 LEU A CA 1
ATOM 1653 C C . LEU A 1 218 ? 2.65 -23.516 8.406 1 87.75 218 LEU A C 1
ATOM 1655 O O . LEU A 1 218 ? 2.17 -22.578 9.047 1 87.75 218 LEU A O 1
ATOM 1659 N N . GLY A 1 219 ? 2.188 -24 7.246 1 92.19 219 GLY A N 1
ATOM 1660 C CA . GLY A 1 219 ? 0.913 -23.453 6.812 1 92.19 219 GLY A CA 1
ATOM 1661 C C . GLY A 1 219 ? 0.322 -24.188 5.625 1 92.19 219 GLY A C 1
ATOM 1662 O O . GLY A 1 219 ? 0.896 -25.172 5.148 1 92.19 219 GLY A O 1
ATOM 1663 N N . ALA A 1 220 ? -0.856 -23.844 5.305 1 96 220 ALA A N 1
ATOM 1664 C CA . ALA A 1 220 ? -1.582 -24.391 4.164 1 96 220 ALA A CA 1
ATOM 1665 C C . ALA A 1 220 ? -2.176 -23.281 3.307 1 96 220 ALA A C 1
ATOM 1667 O O . ALA A 1 220 ? -2.357 -22.156 3.779 1 96 220 ALA A O 1
ATOM 1668 N N . GLY A 1 221 ? -2.355 -23.562 2.043 1 97.69 221 GLY A N 1
ATOM 1669 C CA . GLY A 1 221 ? -2.898 -22.594 1.11 1 97.69 221 GLY A CA 1
ATOM 1670 C C . GLY A 1 221 ? -3.889 -23.188 0.129 1 97.69 221 GLY A C 1
ATOM 1671 O O . GLY A 1 221 ? -3.816 -24.375 -0.182 1 97.69 221 GLY A O 1
ATOM 1672 N N . VAL A 1 222 ? -4.797 -22.422 -0.322 1 98.5 222 VAL A N 1
ATOM 1673 C CA . VAL A 1 222 ? -5.84 -22.828 -1.257 1 98.5 222 VAL A CA 1
ATOM 1674 C C . VAL A 1 222 ? -6.031 -21.75 -2.316 1 98.5 222 VAL A C 1
ATOM 1676 O O . VAL A 1 222 ? -6.066 -20.562 -1.999 1 98.5 222 VAL A O 1
ATOM 1679 N N . ALA A 1 223 ? -6.102 -22.156 -3.559 1 98.12 223 ALA A N 1
ATOM 1680 C CA . ALA A 1 223 ? -6.492 -21.25 -4.637 1 98.12 223 ALA A CA 1
ATOM 1681 C C . ALA A 1 223 ? -8.008 -21.25 -4.832 1 98.12 223 ALA A C 1
ATOM 1683 O O . ALA A 1 223 ? -8.602 -22.281 -5.129 1 98.12 223 ALA A O 1
ATOM 1684 N N . SER A 1 224 ? -8.594 -20.125 -4.68 1 97.31 224 SER A N 1
ATOM 1685 C CA . SER A 1 224 ? -10.039 -20.047 -4.832 1 97.31 224 SER A CA 1
ATOM 1686 C C . SER A 1 224 ? -10.43 -19.797 -6.285 1 97.31 224 SER A C 1
ATOM 1688 O O . SER A 1 224 ? -9.57 -19.562 -7.133 1 97.31 224 SER A O 1
ATOM 1690 N N . ARG A 1 225 ? -11.742 -19.844 -6.52 1 94.94 225 ARG A N 1
ATOM 1691 C CA . ARG A 1 225 ? -12.273 -19.516 -7.84 1 94.94 225 ARG A CA 1
ATOM 1692 C C . ARG A 1 225 ? -12.781 -18.078 -7.883 1 94.94 225 ARG A C 1
ATOM 1694 O O . ARG A 1 225 ? -13.359 -17.641 -8.883 1 94.94 225 ARG A O 1
ATOM 1701 N N . ILE A 1 226 ? -12.602 -17.422 -6.797 1 94.12 226 ILE A N 1
ATOM 1702 C CA . ILE A 1 226 ? -13.047 -16.031 -6.742 1 94.12 226 ILE A CA 1
ATOM 1703 C C . ILE A 1 226 ? -12.133 -15.164 -7.605 1 94.12 226 ILE A C 1
ATOM 1705 O O . ILE A 1 226 ? -10.93 -15.055 -7.336 1 94.12 226 ILE A O 1
ATOM 1709 N N . ARG A 1 227 ? -12.766 -14.531 -8.5 1 91.19 227 ARG A N 1
ATOM 1710 C CA . ARG A 1 227 ? -11.992 -13.734 -9.453 1 91.19 227 ARG A CA 1
ATOM 1711 C C . ARG A 1 227 ? -11.664 -12.359 -8.875 1 91.19 227 ARG A C 1
ATOM 1713 O O . ARG A 1 227 ? -12.484 -11.758 -8.188 1 91.19 227 ARG A O 1
ATOM 1720 N N . TYR A 1 228 ? -10.562 -11.906 -9.148 1 90.19 228 TYR A N 1
ATOM 1721 C CA . TYR A 1 228 ? -10.086 -10.547 -8.906 1 90.19 228 TYR A CA 1
ATOM 1722 C C . TYR A 1 228 ? -9.352 -10 -10.125 1 90.19 228 TYR A C 1
ATOM 1724 O O . TYR A 1 228 ? -8.141 -10.188 -10.266 1 90.19 228 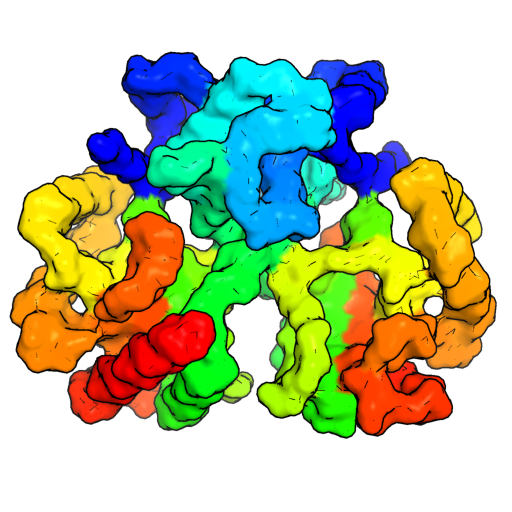TYR A O 1
ATOM 1732 N N . GLY A 1 229 ? -10.148 -9.297 -10.961 1 83.88 229 GLY A N 1
ATOM 1733 C CA . GLY A 1 229 ? -9.633 -9.023 -12.297 1 83.88 229 GLY A CA 1
ATOM 1734 C C . GLY A 1 229 ? -9.344 -10.281 -13.086 1 83.88 229 GLY A C 1
ATOM 1735 O O . GLY A 1 229 ? -10.195 -11.164 -13.203 1 83.88 229 GLY A O 1
ATOM 1736 N N . SER A 1 230 ? -8.148 -10.305 -13.625 1 85.44 230 SER A N 1
ATOM 1737 C CA . SER A 1 230 ? -7.738 -11.469 -14.406 1 85.44 230 SER A CA 1
ATOM 1738 C C . SER A 1 230 ? -7.125 -12.547 -13.516 1 85.44 230 SER A C 1
ATOM 1740 O O . SER A 1 230 ? -6.668 -13.578 -14.008 1 85.44 230 SER A O 1
ATOM 1742 N N . ARG A 1 231 ? -7.152 -12.336 -12.266 1 93.31 231 ARG A N 1
ATOM 1743 C CA . ARG A 1 231 ? -6.535 -13.25 -11.305 1 93.31 231 ARG A CA 1
ATOM 1744 C C . ARG A 1 231 ? -7.586 -13.898 -10.414 1 93.31 231 ARG A C 1
ATOM 1746 O O . ARG A 1 231 ? -8.758 -13.531 -10.461 1 93.31 231 ARG A O 1
ATOM 1753 N N . CYS A 1 232 ? -7.164 -14.883 -9.688 1 95.62 232 CYS A N 1
ATOM 1754 C CA . CYS A 1 232 ? -7.992 -15.453 -8.633 1 95.62 232 CYS A CA 1
ATOM 1755 C C . CYS A 1 232 ? -7.395 -15.156 -7.258 1 95.62 232 CYS A C 1
ATOM 1757 O O . CYS A 1 232 ? -6.188 -14.938 -7.137 1 95.62 232 CYS A O 1
ATOM 1759 N N . LEU A 1 233 ? -8.266 -15.133 -6.293 1 97.38 233 LEU A N 1
ATOM 1760 C CA . LEU A 1 233 ? -7.801 -14.93 -4.926 1 97.38 233 LEU A CA 1
ATOM 1761 C C . LEU A 1 233 ? -7.188 -16.219 -4.367 1 97.38 233 LEU A C 1
ATOM 1763 O O . LEU A 1 233 ? -7.715 -17.312 -4.59 1 97.38 233 LEU A O 1
ATOM 1767 N N . LEU A 1 234 ? -6.102 -16.047 -3.688 1 98.25 234 LEU A N 1
ATOM 1768 C CA . LEU A 1 234 ? -5.449 -17.125 -2.949 1 98.25 234 LEU A CA 1
ATOM 1769 C C . LEU A 1 234 ? -5.59 -16.922 -1.445 1 98.25 234 LEU A C 1
ATOM 1771 O O . LEU A 1 234 ? -5.531 -15.781 -0.964 1 98.25 234 LEU A O 1
ATOM 1775 N N . PHE A 1 235 ? -5.75 -18.016 -0.735 1 97.88 235 PHE A N 1
ATOM 1776 C CA . PHE A 1 235 ? -5.898 -17.984 0.715 1 97.88 235 PHE A CA 1
ATOM 1777 C C . PHE A 1 235 ? -4.84 -18.844 1.392 1 97.88 235 PHE A C 1
ATOM 1779 O O . PHE A 1 235 ? -4.5 -19.922 0.896 1 97.88 235 PHE A O 1
ATOM 1786 N N . ASN A 1 236 ? -4.398 -18.391 2.537 1 96.38 236 ASN A N 1
ATOM 1787 C CA . ASN A 1 236 ? -3.514 -19.234 3.326 1 96.38 236 ASN A CA 1
ATOM 1788 C C . ASN A 1 236 ? -3.678 -18.984 4.82 1 96.38 236 ASN A C 1
ATOM 1790 O O . ASN A 1 236 ? -4.277 -17.984 5.223 1 96.38 236 ASN A O 1
ATOM 1794 N N . CYS A 1 237 ? -3.246 -19.891 5.578 1 94.69 237 CYS A N 1
ATOM 1795 C CA . CYS A 1 237 ? -3.055 -19.781 7.02 1 94.69 237 CYS A CA 1
ATOM 1796 C C . CYS A 1 237 ? -1.713 -20.359 7.438 1 94.69 237 CYS A C 1
ATOM 1798 O O . CYS A 1 237 ? -1.395 -21.5 7.09 1 94.69 237 CYS A O 1
ATOM 1800 N N . ALA A 1 238 ? -0.994 -19.484 8.094 1 89.62 238 ALA A N 1
ATOM 1801 C CA . ALA A 1 238 ? 0.326 -19.922 8.547 1 89.62 238 ALA A CA 1
ATOM 1802 C C . ALA A 1 238 ? 0.492 -19.688 10.047 1 89.62 238 ALA A C 1
ATOM 1804 O O . ALA A 1 238 ? -0.145 -18.797 10.617 1 89.62 238 ALA A O 1
ATOM 1805 N N . SER A 1 239 ? 1.169 -20.484 10.727 1 84.44 239 SER A N 1
ATOM 1806 C CA . SER A 1 239 ? 1.479 -20.391 12.148 1 84.44 239 SER A CA 1
ATOM 1807 C C . SER A 1 239 ? 2.953 -20.688 12.406 1 84.44 239 SER A C 1
ATOM 1809 O O . SER A 1 239 ? 3.627 -21.312 11.586 1 84.44 239 SER A O 1
ATOM 1811 N N . SER A 1 240 ? 3.363 -20.016 13.555 1 74.25 240 SER A N 1
ATOM 1812 C CA . SER A 1 240 ? 4.734 -20.344 13.93 1 74.25 240 SER A CA 1
ATOM 1813 C C . SER A 1 240 ? 4.867 -21.828 14.289 1 74.25 240 SER A C 1
ATOM 1815 O O . SER A 1 240 ? 3.959 -22.406 14.883 1 74.25 240 SER A O 1
ATOM 1817 N N . ALA A 1 241 ? 5.762 -22.375 13.812 1 63 241 ALA A N 1
ATOM 1818 C CA . ALA A 1 241 ? 6.008 -23.812 13.984 1 63 241 ALA A CA 1
ATOM 1819 C C . ALA A 1 241 ? 6.047 -24.172 15.469 1 63 241 ALA A C 1
ATOM 1821 O O . ALA A 1 241 ? 5.789 -25.328 15.828 1 63 241 ALA A O 1
ATOM 1822 N N . ALA A 1 242 ? 6.289 -23.266 16.281 1 64.5 242 ALA A N 1
ATOM 1823 C CA . ALA A 1 242 ? 6.371 -23.609 17.703 1 64.5 242 ALA A CA 1
ATOM 1824 C C . ALA A 1 242 ? 5.008 -24.031 18.234 1 64.5 242 ALA A C 1
ATOM 1826 O O . ALA A 1 242 ? 4.922 -24.781 19.219 1 64.5 242 ALA A O 1
ATOM 1827 N N . GLY A 1 243 ? 4.09 -23.844 17.391 1 68.31 243 GLY A N 1
ATOM 1828 C CA . GLY A 1 243 ? 2.777 -24.156 17.922 1 68.31 243 GLY A CA 1
ATOM 1829 C C . GLY A 1 243 ? 2.043 -25.219 17.141 1 68.31 243 GLY A C 1
ATOM 1830 O O . GLY A 1 243 ? 0.989 -25.703 17.547 1 68.31 243 GLY A O 1
ATOM 1831 N N . LEU A 1 244 ? 2.609 -25.469 15.93 1 76.69 244 LEU A N 1
ATOM 1832 C CA . LEU A 1 244 ? 1.923 -26.406 15.055 1 76.69 244 LEU A CA 1
ATOM 1833 C C . LEU A 1 244 ? 2.871 -27.5 14.602 1 76.69 244 LEU A C 1
ATOM 1835 O O . LEU A 1 244 ? 4.055 -27.25 14.352 1 76.69 244 LEU A O 1
ATOM 1839 N N . ARG A 1 245 ? 2.465 -28.797 14.734 1 80.88 245 ARG A N 1
ATOM 1840 C CA . ARG A 1 245 ? 3.178 -29.906 14.117 1 80.88 245 ARG A CA 1
ATOM 1841 C C . ARG A 1 245 ? 2.742 -30.094 12.664 1 80.88 245 ARG A C 1
ATOM 1843 O O . ARG A 1 245 ? 1.643 -29.688 12.289 1 80.88 245 ARG A O 1
ATOM 1850 N N . THR A 1 246 ? 3.617 -30.609 11.836 1 82.12 246 THR A N 1
ATOM 1851 C CA . THR A 1 246 ? 3.334 -30.859 10.422 1 82.12 246 THR A CA 1
ATOM 1852 C C . THR A 1 246 ? 2.006 -31.578 10.258 1 82.12 246 THR A C 1
ATOM 1854 O O . THR A 1 246 ? 1.235 -31.281 9.344 1 82.12 246 THR A O 1
ATOM 1857 N N . GLN A 1 247 ? 1.777 -32.5 11.055 1 87.25 247 GLN A N 1
ATOM 1858 C CA . GLN A 1 247 ? 0.539 -33.281 11 1 87.25 247 GLN A CA 1
ATOM 1859 C C . GLN A 1 247 ? -0.677 -32.375 11.195 1 87.25 247 GLN A C 1
ATOM 1861 O O . GLN A 1 247 ? -1.729 -32.594 10.594 1 87.25 247 GLN A O 1
ATOM 1866 N N . ASP A 1 248 ? -0.499 -31.453 12.039 1 89.12 248 ASP A N 1
ATOM 1867 C CA . ASP A 1 248 ? -1.586 -30.516 12.297 1 89.12 248 ASP A CA 1
ATOM 1868 C C . ASP A 1 248 ? -1.929 -29.719 11.039 1 89.12 248 ASP A C 1
ATOM 1870 O O . ASP A 1 248 ? -3.084 -29.328 10.836 1 89.12 248 ASP A O 1
ATOM 1874 N N . VAL A 1 249 ? -0.964 -29.484 10.258 1 91.25 249 VAL A N 1
ATOM 1875 C CA . VAL A 1 249 ? -1.192 -28.719 9.031 1 91.25 249 VAL A CA 1
ATOM 1876 C C . VAL A 1 249 ? -2.092 -29.531 8.094 1 91.25 249 VAL A C 1
ATOM 1878 O O . VAL A 1 249 ? -3.045 -28.984 7.523 1 91.25 249 VAL A O 1
ATOM 1881 N N . HIS A 1 250 ? -1.844 -30.797 8.055 1 92 250 HIS A N 1
ATOM 1882 C CA . HIS A 1 250 ? -2.607 -31.656 7.16 1 92 250 HIS A CA 1
ATOM 1883 C C . HIS A 1 250 ? -3.996 -31.938 7.723 1 92 250 HIS A C 1
ATOM 1885 O O . HIS A 1 250 ? -4.973 -31.984 6.973 1 92 250 HIS A O 1
ATOM 1891 N N . GLU A 1 251 ? -4.07 -32 8.961 1 94.06 251 GLU A N 1
ATOM 1892 C CA . GLU A 1 251 ? -5.301 -32.531 9.555 1 94.06 251 GLU A CA 1
ATOM 1893 C C . GLU A 1 251 ? -6.215 -31.375 10 1 94.06 251 GLU A C 1
ATOM 1895 O O . GLU A 1 251 ? -7.434 -31.547 10.062 1 94.06 251 GLU A O 1
ATOM 1900 N N . LYS A 1 252 ? -5.629 -30.297 10.281 1 94.31 252 LYS A N 1
ATOM 1901 C CA . LYS A 1 252 ? -6.426 -29.25 10.898 1 94.31 252 LYS A CA 1
ATOM 1902 C C . LYS A 1 252 ? -6.367 -27.969 10.07 1 94.31 252 LYS A C 1
ATOM 1904 O O . LYS A 1 252 ? -7.395 -27.484 9.586 1 94.31 252 LYS A O 1
ATOM 1909 N N . VAL A 1 253 ? -5.203 -27.469 9.805 1 94.69 253 VAL A N 1
ATOM 1910 C CA . VAL A 1 253 ? -5.043 -26.172 9.172 1 94.69 253 VAL A CA 1
ATOM 1911 C C . VAL A 1 253 ? -5.559 -26.234 7.73 1 94.69 253 VAL A C 1
ATOM 1913 O O . VAL A 1 253 ? -6.355 -25.391 7.316 1 94.69 253 VAL A O 1
ATOM 1916 N N . GLY A 1 254 ? -5.098 -27.234 6.98 1 96.44 254 GLY A N 1
ATOM 1917 C CA . GLY A 1 254 ? -5.504 -27.391 5.598 1 96.44 254 GLY A CA 1
ATOM 1918 C C . GLY A 1 254 ? -7.012 -27.422 5.418 1 96.44 254 GLY A C 1
ATOM 1919 O O . GLY A 1 254 ? -7.574 -26.562 4.734 1 96.44 254 GLY A O 1
ATOM 1920 N N . PRO A 1 255 ? -7.621 -28.359 6.066 1 97.25 255 PRO A N 1
ATOM 1921 C CA . PRO A 1 255 ? -9.078 -28.422 5.973 1 97.25 255 PRO A CA 1
ATOM 1922 C C . PRO A 1 255 ? -9.758 -27.125 6.414 1 97.25 255 PRO A C 1
ATOM 1924 O O . PRO A 1 255 ? -10.781 -26.75 5.844 1 97.25 255 PRO A O 1
ATOM 1927 N N . ALA A 1 256 ? -9.203 -26.484 7.352 1 96.88 256 ALA A N 1
ATOM 1928 C CA . ALA A 1 256 ? -9.781 -25.234 7.824 1 96.88 256 ALA A CA 1
ATOM 1929 C C . ALA A 1 256 ? -9.695 -24.141 6.754 1 96.88 256 ALA A C 1
ATOM 1931 O O . ALA A 1 256 ? -10.617 -23.344 6.605 1 96.88 256 ALA A O 1
ATOM 1932 N N . VAL A 1 257 ? -8.617 -24.062 6.031 1 97.81 257 VAL A N 1
ATOM 1933 C CA . VAL A 1 257 ? -8.469 -23.078 4.965 1 97.81 257 VAL A CA 1
ATOM 1934 C C . VAL A 1 257 ? -9.43 -23.406 3.824 1 97.81 257 VAL A C 1
ATOM 1936 O O . VAL A 1 257 ? -10 -22.5 3.209 1 97.81 257 VAL A O 1
ATOM 1939 N N . VAL A 1 258 ? -9.625 -24.672 3.553 1 97.75 258 VAL A N 1
ATOM 1940 C CA . VAL A 1 258 ? -10.602 -25.078 2.541 1 97.75 258 VAL A CA 1
ATOM 1941 C C . VAL A 1 258 ? -11.984 -24.578 2.932 1 97.75 258 VAL A C 1
ATOM 1943 O O . VAL A 1 258 ? -12.711 -24.031 2.098 1 97.75 258 VAL A O 1
ATOM 1946 N N . GLN A 1 259 ? -12.297 -24.75 4.168 1 96.44 259 GLN A N 1
ATOM 1947 C CA . GLN A 1 259 ? -13.586 -24.281 4.664 1 96.44 259 GLN A CA 1
ATOM 1948 C C . GLN A 1 259 ? -13.703 -22.766 4.547 1 96.44 259 GLN A C 1
ATOM 1950 O O . GLN A 1 259 ? -14.766 -22.25 4.203 1 96.44 259 GLN A O 1
ATOM 1955 N N . LEU A 1 260 ? -12.648 -22.078 4.855 1 96.56 260 LEU A N 1
ATOM 1956 C CA . LEU A 1 260 ? -12.609 -20.641 4.711 1 96.56 260 LEU A CA 1
ATOM 1957 C C . LEU A 1 260 ? -12.922 -20.219 3.275 1 96.56 260 LEU A C 1
ATOM 1959 O O . LEU A 1 260 ? -13.695 -19.297 3.047 1 96.56 260 LEU A O 1
ATOM 1963 N N . VAL A 1 261 ? -12.336 -20.875 2.346 1 96.25 261 VAL A N 1
ATOM 1964 C CA . VAL A 1 261 ? -12.523 -20.562 0.933 1 96.25 261 VAL A CA 1
ATOM 1965 C C . VAL A 1 261 ? -13.961 -20.844 0.518 1 96.25 261 VAL A C 1
ATOM 1967 O O . VAL A 1 261 ? -14.547 -20.109 -0.274 1 96.25 261 VAL A O 1
ATOM 1970 N N . GLU A 1 262 ? -14.516 -21.922 1.065 1 92.62 262 GLU A N 1
ATOM 1971 C CA . GLU A 1 262 ? -15.922 -22.219 0.801 1 92.62 262 GLU A CA 1
ATOM 1972 C C . GLU A 1 262 ? -16.828 -21.094 1.321 1 92.62 262 GLU A C 1
ATOM 1974 O O . GLU A 1 262 ? -17.766 -20.688 0.643 1 92.62 262 GLU A O 1
ATOM 1979 N N . PHE A 1 263 ? -16.469 -20.703 2.424 1 90.81 263 PHE A N 1
ATOM 1980 C CA . PHE A 1 263 ? -17.188 -19.562 2.99 1 90.81 263 PHE A CA 1
ATOM 1981 C C . PHE A 1 263 ? -17.047 -18.344 2.104 1 90.81 263 PHE A C 1
ATOM 1983 O O . PHE A 1 263 ? -18.016 -17.625 1.86 1 90.81 263 PHE A O 1
ATOM 1990 N N . ALA A 1 264 ? -15.844 -18.078 1.666 1 93.06 264 ALA A N 1
ATOM 1991 C CA . ALA A 1 264 ? -15.555 -16.922 0.831 1 93.06 264 ALA A CA 1
ATOM 1992 C C . ALA A 1 264 ? -16.312 -16.984 -0.49 1 93.06 264 ALA A C 1
ATOM 1994 O O . ALA A 1 264 ? -16.766 -15.969 -1.009 1 93.06 264 ALA A O 1
ATOM 1995 N N . HIS A 1 265 ? -16.469 -18.172 -1.023 1 92.19 265 HIS A N 1
ATOM 1996 C CA . HIS A 1 265 ? -17.234 -18.359 -2.25 1 92.19 265 HIS A CA 1
ATOM 1997 C C . HIS A 1 265 ? -18.703 -17.969 -2.055 1 92.19 265 HIS A C 1
ATOM 1999 O O . HIS A 1 265 ? -19.281 -17.281 -2.906 1 92.19 265 HIS A O 1
ATOM 2005 N N . LYS A 1 266 ? -19.219 -18.328 -0.937 1 87.06 266 LYS A N 1
ATOM 2006 C CA . LYS A 1 266 ? -20.609 -17.984 -0.626 1 87.06 266 LYS A CA 1
ATOM 2007 C C . LYS A 1 266 ? -20.766 -16.484 -0.4 1 87.06 266 LYS A C 1
ATOM 2009 O O . LYS A 1 266 ? -21.734 -15.883 -0.865 1 87.06 266 LYS A O 1
ATOM 2014 N N . ASP A 1 267 ? -19.828 -15.969 0.263 1 84.12 267 ASP A N 1
ATOM 2015 C CA . ASP A 1 267 ? -19.828 -14.539 0.583 1 84.12 267 ASP A CA 1
ATOM 2016 C C . ASP A 1 267 ? -19.703 -13.695 -0.681 1 84.12 267 ASP A C 1
ATOM 2018 O O . ASP A 1 267 ? -20.328 -12.641 -0.793 1 84.12 267 ASP A O 1
ATOM 2022 N N . ALA A 1 268 ? -18.922 -14.094 -1.625 1 80.25 268 ALA A N 1
ATOM 2023 C CA . ALA A 1 268 ? -18.656 -13.359 -2.861 1 80.25 268 ALA A CA 1
ATOM 2024 C C . ALA A 1 268 ? -19.859 -13.438 -3.805 1 80.25 268 ALA A C 1
ATOM 2026 O O . ALA A 1 268 ? -20.078 -12.539 -4.617 1 80.25 268 ALA A O 1
ATOM 2027 N N . SER A 1 269 ? -20.594 -14.477 -3.766 1 74.69 269 SER A N 1
ATOM 2028 C CA . SER A 1 269 ? -21.75 -14.656 -4.625 1 74.69 269 SER A CA 1
ATOM 2029 C C . SER A 1 269 ? -22.938 -13.805 -4.156 1 74.69 269 SER A C 1
ATOM 2031 O O . SER A 1 269 ? -23.797 -13.445 -4.953 1 74.69 269 SER A O 1
ATOM 2033 N N . THR A 1 270 ? -23.031 -13.531 -2.834 1 60.72 270 THR A N 1
ATOM 2034 C CA . THR A 1 270 ? -24.141 -12.766 -2.299 1 60.72 270 THR A CA 1
ATOM 2035 C C . THR A 1 270 ? -23.938 -11.273 -2.514 1 60.72 270 THR A C 1
ATOM 2037 O O . THR A 1 270 ? -24.906 -10.5 -2.508 1 60.72 270 THR A O 1
ATOM 2040 N N . GLY A 1 271 ? -22.828 -10.703 -2.633 1 51.44 271 GLY A N 1
ATOM 2041 C CA . GLY A 1 271 ? -22.656 -9.281 -2.854 1 51.44 271 GLY A CA 1
ATOM 2042 C C . GLY A 1 271 ? -22.672 -8.898 -4.32 1 51.44 271 GLY A C 1
ATOM 2043 O O . GLY A 1 271 ? -22.469 -9.75 -5.191 1 51.44 271 GLY A O 1
ATOM 2044 N N . MET B 1 1 ? 17.562 24.547 2.539 1 26.69 1 MET B N 1
ATOM 2045 C CA . MET B 1 1 ? 16.766 23.328 2.525 1 26.69 1 MET B CA 1
ATOM 2046 C C . MET B 1 1 ? 15.477 23.531 1.73 1 26.69 1 MET B C 1
ATOM 2048 O O . MET B 1 1 ? 14.625 24.344 2.117 1 26.69 1 MET B O 1
ATOM 2052 N N . ARG B 1 2 ? 15.625 23.453 0.475 1 36.97 2 ARG B N 1
ATOM 2053 C CA . ARG B 1 2 ? 14.492 23.797 -0.383 1 36.97 2 ARG B CA 1
ATOM 2054 C C . ARG B 1 2 ? 13.234 23.047 0.052 1 36.97 2 ARG B C 1
ATOM 2056 O O . ARG B 1 2 ? 13.281 21.859 0.379 1 36.97 2 ARG B O 1
ATOM 2063 N N . ALA B 1 3 ? 12.312 23.719 0.633 1 37.53 3 ALA B N 1
ATOM 2064 C CA . ALA B 1 3 ? 11.039 23.234 1.136 1 37.53 3 ALA B CA 1
ATOM 2065 C C . ALA B 1 3 ? 10.438 22.188 0.187 1 37.53 3 ALA B C 1
ATOM 2067 O O . ALA B 1 3 ? 10.492 22.359 -1.034 1 37.53 3 ALA B O 1
ATOM 2068 N N . ALA B 1 4 ? 10.43 20.922 0.602 1 43.22 4 ALA B N 1
ATOM 2069 C CA . ALA B 1 4 ? 9.719 19.875 -0.138 1 43.22 4 ALA B CA 1
ATOM 2070 C C . ALA B 1 4 ? 8.43 20.422 -0.741 1 43.22 4 ALA B C 1
ATOM 2072 O O . ALA B 1 4 ? 7.637 21.062 -0.051 1 43.22 4 ALA B O 1
ATOM 2073 N N . ARG B 1 5 ? 8.43 20.812 -2.002 1 45.06 5 ARG B N 1
ATOM 2074 C CA . ARG B 1 5 ? 7.188 21.234 -2.648 1 45.06 5 ARG B CA 1
ATOM 2075 C C . ARG B 1 5 ? 6.113 20.156 -2.496 1 45.06 5 ARG B C 1
ATOM 2077 O O . ARG B 1 5 ? 6.359 18.984 -2.752 1 45.06 5 ARG B O 1
ATOM 2084 N N . PRO B 1 6 ? 5.148 20.219 -1.659 1 43.88 6 PRO B N 1
ATOM 2085 C CA . PRO B 1 6 ? 4.121 19.188 -1.47 1 43.88 6 PRO B CA 1
ATOM 2086 C C . PRO B 1 6 ? 3.816 18.406 -2.75 1 43.88 6 PRO B C 1
ATOM 2088 O O . PRO B 1 6 ? 3.764 19 -3.834 1 43.88 6 PRO B O 1
ATOM 2091 N N . LEU B 1 7 ? 4.121 17.062 -3.027 1 45.84 7 LEU B N 1
ATOM 2092 C CA . LEU B 1 7 ? 3.822 16.094 -4.082 1 45.84 7 LEU B CA 1
ATOM 2093 C C . LEU B 1 7 ? 2.467 16.391 -4.715 1 45.84 7 LEU B C 1
ATOM 2095 O O . LEU B 1 7 ? 2.164 15.883 -5.801 1 45.84 7 LEU B O 1
ATOM 2099 N N . ARG B 1 8 ? 1.209 16.312 -3.805 1 47.81 8 ARG B N 1
ATOM 2100 C CA . ARG B 1 8 ? -0.21 16.125 -4.09 1 47.81 8 ARG B CA 1
ATOM 2101 C C . ARG B 1 8 ? -0.567 16.656 -5.473 1 47.81 8 ARG B C 1
ATOM 2103 O O . ARG B 1 8 ? -1.681 16.453 -5.957 1 47.81 8 ARG B O 1
ATOM 2110 N N . GLN B 1 9 ? 0.229 17.766 -6.281 1 54.09 9 GLN B N 1
ATOM 2111 C CA . GLN B 1 9 ? -0.099 19.109 -6.742 1 54.09 9 GLN B CA 1
ATOM 2112 C C . GLN B 1 9 ? 0.064 19.219 -8.258 1 54.09 9 GLN B C 1
ATOM 2114 O O . GLN B 1 9 ? -0.186 20.281 -8.828 1 54.09 9 GLN B O 1
ATOM 2119 N N . ILE B 1 10 ? 0.453 17.953 -8.562 1 70.94 10 ILE B N 1
ATOM 2120 C CA . ILE B 1 10 ? 0.521 17.906 -10.023 1 70.94 10 ILE B CA 1
ATOM 2121 C C . ILE B 1 10 ? -0.598 17.031 -10.562 1 70.94 10 ILE B C 1
ATOM 2123 O O . ILE B 1 10 ? -0.412 15.82 -10.742 1 70.94 10 ILE B O 1
ATOM 2127 N N . LYS B 1 11 ? -1.688 17.516 -10.805 1 77.31 11 LYS B N 1
ATOM 2128 C CA . LYS B 1 11 ? -2.92 16.797 -11.133 1 77.31 11 LYS B CA 1
ATOM 2129 C C . LYS B 1 11 ? -3.104 16.672 -12.641 1 77.31 11 LYS B C 1
ATOM 2131 O O . LYS B 1 11 ? -3.906 15.875 -13.109 1 77.31 11 LYS B O 1
ATOM 2136 N N . ASP B 1 12 ? -2.348 17.516 -13.32 1 89.12 12 ASP B N 1
ATOM 2137 C CA . ASP B 1 12 ? -2.541 17.516 -14.766 1 89.12 12 ASP B CA 1
ATOM 2138 C C . ASP B 1 12 ? -1.336 18.109 -15.484 1 89.12 12 ASP B C 1
ATOM 2140 O O . ASP B 1 12 ? -0.354 18.5 -14.844 1 89.12 12 ASP B O 1
ATOM 2144 N N . GLN B 1 13 ? -1.432 18.125 -16.781 1 91.44 13 GLN B N 1
ATOM 2145 C CA . GLN B 1 13 ? -0.309 18.547 -17.609 1 91.44 13 GLN B CA 1
ATOM 2146 C C . GLN B 1 13 ? 0.054 20 -17.344 1 91.44 13 GLN B C 1
ATOM 2148 O O . GLN B 1 13 ? 1.232 20.344 -17.219 1 91.44 13 GLN B O 1
ATOM 2153 N N . PRO B 1 14 ? -0.852 20.922 -17.188 1 89.81 14 PRO B N 1
ATOM 2154 C CA . PRO B 1 14 ? -0.485 22.297 -16.891 1 89.81 14 PRO B CA 1
ATOM 2155 C C . PRO B 1 14 ? 0.283 22.438 -15.57 1 89.81 14 P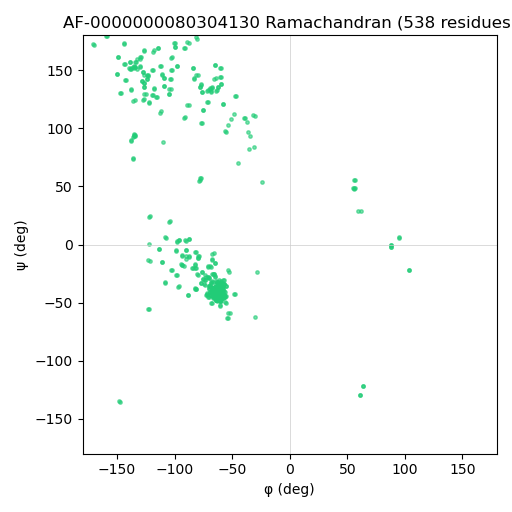RO B C 1
ATOM 2157 O O . PRO B 1 14 ? 1.259 23.188 -15.492 1 89.81 14 PRO B O 1
ATOM 2160 N N . ALA B 1 15 ? -0.135 21.75 -14.586 1 87.81 15 ALA B N 1
ATOM 2161 C CA . ALA B 1 15 ? 0.572 21.766 -13.305 1 87.81 15 ALA B CA 1
ATOM 2162 C C . ALA B 1 15 ? 1.98 21.188 -13.453 1 87.81 15 ALA B C 1
ATOM 2164 O O . ALA B 1 15 ? 2.926 21.703 -12.844 1 87.81 15 ALA B O 1
ATOM 2165 N N . LEU B 1 16 ? 2.109 20.141 -14.211 1 91.44 16 LEU B N 1
ATOM 2166 C CA . LEU B 1 16 ? 3.414 19.547 -14.453 1 91.44 16 LEU B CA 1
ATOM 2167 C C . LEU B 1 16 ? 4.32 20.5 -15.219 1 91.44 16 LEU B C 1
ATOM 2169 O O . LEU B 1 16 ? 5.512 20.609 -14.914 1 91.44 16 LEU B O 1
ATOM 2173 N N . GLN B 1 17 ? 3.762 21.156 -16.141 1 91.81 17 GLN B N 1
ATOM 2174 C CA . GLN B 1 17 ? 4.539 22.125 -16.922 1 91.81 17 GLN B CA 1
ATOM 2175 C C . GLN B 1 17 ? 5.039 23.266 -16.047 1 91.81 17 GLN B C 1
ATOM 2177 O O . GLN B 1 17 ? 6.164 23.734 -16.219 1 91.81 17 GLN B O 1
ATOM 2182 N N . ALA B 1 18 ? 4.191 23.703 -15.203 1 88.12 18 ALA B N 1
ATOM 2183 C CA . ALA B 1 18 ? 4.602 24.75 -14.266 1 88.12 18 ALA B CA 1
ATOM 2184 C C . ALA B 1 18 ? 5.77 24.281 -13.398 1 88.12 18 ALA B C 1
ATOM 2186 O O . ALA B 1 18 ? 6.715 25.031 -13.156 1 88.12 18 ALA B O 1
ATOM 2187 N N . LEU B 1 19 ? 5.691 23.078 -12.984 1 86.81 19 LEU B N 1
ATOM 2188 C CA . LEU B 1 19 ? 6.754 22.5 -12.172 1 86.81 19 LEU B CA 1
ATOM 2189 C C . LEU B 1 19 ? 8.047 22.375 -12.969 1 86.81 19 LEU B C 1
ATOM 2191 O O . LEU B 1 19 ? 9.133 22.641 -12.445 1 86.81 19 LEU B O 1
ATOM 2195 N N . ARG B 1 20 ? 7.926 21.938 -14.148 1 91.12 20 ARG B N 1
ATOM 2196 C CA . ARG B 1 20 ? 9.102 21.719 -14.984 1 91.12 20 ARG B CA 1
ATOM 2197 C C . ARG B 1 20 ? 9.727 23.047 -15.406 1 91.12 20 ARG B C 1
ATOM 2199 O O . ARG B 1 20 ? 10.898 23.094 -15.781 1 91.12 20 ARG B O 1
ATOM 2206 N N . HIS B 1 21 ? 8.922 24.078 -15.484 1 89.62 21 HIS B N 1
ATOM 2207 C CA . HIS B 1 21 ? 9.477 25.406 -15.719 1 89.62 21 HIS B CA 1
ATOM 2208 C C . HIS B 1 21 ? 10.453 25.797 -14.617 1 89.62 21 HIS B C 1
ATOM 2210 O O . HIS B 1 21 ? 11.508 26.375 -14.891 1 89.62 21 HIS B O 1
ATOM 2216 N N . ASP B 1 22 ? 10.07 25.469 -13.406 1 87.12 22 ASP B N 1
ATOM 2217 C CA . ASP B 1 22 ? 10.914 25.75 -12.258 1 87.12 22 ASP B CA 1
ATOM 2218 C C . ASP B 1 22 ? 12.109 24.812 -12.195 1 87.12 22 ASP B C 1
ATOM 2220 O O . ASP B 1 22 ? 13.18 25.188 -11.711 1 87.12 22 ASP B O 1
ATOM 2224 N N . ASP B 1 23 ? 11.945 23.562 -12.609 1 90.12 23 ASP B N 1
ATOM 2225 C CA . ASP B 1 23 ? 12.984 22.547 -12.617 1 90.12 23 ASP B CA 1
ATOM 2226 C C . ASP B 1 23 ? 12.93 21.719 -13.906 1 90.12 23 ASP B C 1
ATOM 2228 O O . ASP B 1 23 ? 12.367 20.625 -13.93 1 90.12 23 ASP B O 1
ATOM 2232 N N . PRO B 1 24 ? 13.648 22.188 -14.852 1 90.69 24 PRO B N 1
ATOM 2233 C CA . PRO B 1 24 ? 13.586 21.562 -16.172 1 90.69 24 PRO B CA 1
ATOM 2234 C C . PRO B 1 24 ? 14.172 20.156 -16.203 1 90.69 24 PRO B C 1
ATOM 2236 O O . PRO B 1 24 ? 13.969 19.422 -17.156 1 90.69 24 PRO B O 1
ATOM 2239 N N . GLU B 1 25 ? 14.828 19.797 -15.211 1 91.12 25 GLU B N 1
ATOM 2240 C CA . GLU B 1 25 ? 15.492 18.5 -15.18 1 91.12 25 GLU B CA 1
ATOM 2241 C C . GLU B 1 25 ? 14.516 17.391 -14.789 1 91.12 25 GLU B C 1
ATOM 2243 O O . GLU B 1 25 ? 14.828 16.219 -14.922 1 91.12 25 GLU B O 1
ATOM 2248 N N . LEU B 1 26 ? 13.352 17.75 -14.438 1 93.56 26 LEU B N 1
ATOM 2249 C CA . LEU B 1 26 ? 12.367 16.734 -14.047 1 93.56 26 LEU B CA 1
ATOM 2250 C C . LEU B 1 26 ? 11.961 15.883 -15.25 1 93.56 26 LEU B C 1
ATOM 2252 O O . LEU B 1 26 ? 11.727 16.406 -16.344 1 93.56 26 LEU B O 1
ATOM 2256 N N . ALA B 1 27 ? 11.914 14.586 -15.039 1 96.31 27 ALA B N 1
ATOM 2257 C CA . ALA B 1 27 ? 11.539 13.648 -16.094 1 96.31 27 ALA B CA 1
ATOM 2258 C C . ALA B 1 27 ? 10.023 13.656 -16.328 1 96.31 27 ALA B C 1
ATOM 2260 O O . ALA B 1 27 ? 9.273 13.031 -15.57 1 96.31 27 ALA B O 1
ATOM 2261 N N . GLY B 1 28 ? 9.602 14.258 -17.375 1 95.88 28 GLY B N 1
ATOM 2262 C CA . GLY B 1 28 ? 8.188 14.445 -17.656 1 95.88 28 GLY B CA 1
ATOM 2263 C C . GLY B 1 28 ? 7.441 13.141 -17.859 1 95.88 28 GLY B C 1
ATOM 2264 O O . GLY B 1 28 ? 6.309 12.992 -17.406 1 95.88 28 GLY B O 1
ATOM 2265 N N . THR B 1 29 ? 8.078 12.227 -18.641 1 97.06 29 THR B N 1
ATOM 2266 C CA . THR B 1 29 ? 7.445 10.945 -18.938 1 97.06 29 THR B CA 1
ATOM 2267 C C . THR B 1 29 ? 7.191 10.156 -17.656 1 97.06 29 THR B C 1
ATOM 2269 O O . THR B 1 29 ? 6.129 9.555 -17.484 1 97.06 29 THR B O 1
ATOM 2272 N N . LEU B 1 30 ? 8.141 10.203 -16.797 1 97.38 30 LEU B N 1
ATOM 2273 C CA . LEU B 1 30 ? 7.965 9.555 -15.5 1 97.38 30 LEU B CA 1
ATOM 2274 C C . LEU B 1 30 ? 6.84 10.219 -14.711 1 97.38 30 LEU B C 1
ATOM 2276 O O . LEU B 1 30 ? 5.953 9.539 -14.188 1 97.38 30 LEU B O 1
ATOM 2280 N N . ALA B 1 31 ? 6.867 11.484 -14.648 1 96.62 31 ALA B N 1
ATOM 2281 C CA . ALA B 1 31 ? 5.844 12.227 -13.914 1 96.62 31 ALA B CA 1
ATOM 2282 C C . ALA B 1 31 ? 4.449 11.914 -14.461 1 96.62 31 ALA B C 1
ATOM 2284 O O . ALA B 1 31 ? 3.52 11.656 -13.695 1 96.62 31 ALA B O 1
ATOM 2285 N N . LYS B 1 32 ? 4.309 11.93 -15.742 1 97.44 32 LYS B N 1
ATOM 2286 C CA . LYS B 1 32 ? 3.016 11.672 -16.359 1 97.44 32 LYS B CA 1
ATOM 2287 C C . LYS B 1 32 ? 2.516 10.266 -16.031 1 97.44 32 LYS B C 1
ATOM 2289 O O . LYS B 1 32 ? 1.326 10.07 -15.773 1 97.44 32 LYS B O 1
ATOM 2294 N N . GLY B 1 33 ? 3.379 9.289 -16.078 1 97.5 33 GLY B N 1
ATOM 2295 C CA . GLY B 1 33 ? 2.996 7.941 -15.688 1 97.5 33 GLY B CA 1
ATOM 2296 C C . GLY B 1 33 ? 2.488 7.844 -14.266 1 97.5 33 GLY B C 1
ATOM 2297 O O . GLY B 1 33 ? 1.494 7.168 -14 1 97.5 33 GLY B O 1
ATOM 2298 N N . LEU B 1 34 ? 3.178 8.516 -13.398 1 96 34 LEU B N 1
ATOM 2299 C CA . LEU B 1 34 ? 2.785 8.5 -11.992 1 96 34 LEU B CA 1
ATOM 2300 C C . LEU B 1 34 ? 1.467 9.234 -11.789 1 96 34 LEU B C 1
ATOM 2302 O O . LEU B 1 34 ? 0.669 8.867 -10.93 1 96 34 LEU B O 1
ATOM 2306 N N . MET B 1 35 ? 1.22 10.25 -12.562 1 95.19 35 MET B N 1
ATOM 2307 C CA . MET B 1 35 ? -0.059 10.953 -12.531 1 95.19 35 MET B CA 1
ATOM 2308 C C . MET B 1 35 ? -1.202 10.023 -12.914 1 95.19 35 MET B C 1
ATOM 2310 O O . MET B 1 35 ? -2.281 10.078 -12.328 1 95.19 35 MET B O 1
ATOM 2314 N N . ILE B 1 36 ? -0.958 9.203 -13.891 1 96.62 36 ILE B N 1
ATOM 2315 C CA . ILE B 1 36 ? -1.969 8.234 -14.305 1 96.62 36 ILE B CA 1
ATOM 2316 C C . ILE B 1 36 ? -2.314 7.316 -13.133 1 96.62 36 ILE B C 1
ATOM 2318 O O . ILE B 1 36 ? -3.49 7.094 -12.836 1 96.62 36 ILE B O 1
ATOM 2322 N N . LEU B 1 37 ? -1.315 6.77 -12.453 1 95.62 37 LEU B N 1
ATOM 2323 C CA . LEU B 1 37 ? -1.562 5.879 -11.328 1 95.62 37 LEU B CA 1
ATOM 2324 C C . LEU B 1 37 ? -2.359 6.594 -10.242 1 95.62 37 LEU B C 1
ATOM 2326 O O . LEU B 1 37 ? -3.252 6 -9.633 1 95.62 37 LEU B O 1
ATOM 2330 N N . GLN B 1 38 ? -2.08 7.844 -10.008 1 92.69 38 GLN B N 1
ATOM 2331 C CA . GLN B 1 38 ? -2.746 8.625 -8.977 1 92.69 38 GLN B CA 1
ATOM 2332 C C . GLN B 1 38 ? -4.23 8.797 -9.289 1 92.69 38 GLN B C 1
ATOM 2334 O O . GLN B 1 38 ? -5.051 8.93 -8.375 1 92.69 38 GLN B O 1
ATOM 2339 N N . CYS B 1 39 ? -4.605 8.773 -10.539 1 93.5 39 CYS B N 1
ATOM 2340 C CA . CYS B 1 39 ? -6.012 8.859 -10.922 1 93.5 39 CYS B CA 1
ATOM 2341 C C . CYS B 1 39 ? -6.812 7.711 -10.32 1 93.5 39 CYS B C 1
ATOM 2343 O O . CYS B 1 39 ? -7.977 7.887 -9.953 1 93.5 39 CYS B O 1
ATOM 2345 N N . PHE B 1 40 ? -6.203 6.617 -10.195 1 92.06 40 PHE B N 1
ATOM 2346 C CA . PHE B 1 40 ? -6.898 5.434 -9.703 1 92.06 40 PHE B CA 1
ATOM 2347 C C . PHE B 1 40 ? -6.996 5.457 -8.18 1 92.06 40 PHE B C 1
ATOM 2349 O O . PHE B 1 40 ? -7.793 4.719 -7.598 1 92.06 40 PHE B O 1
ATOM 2356 N N . VAL B 1 41 ? -6.16 6.215 -7.52 1 88.69 41 VAL B N 1
ATOM 2357 C CA . VAL B 1 41 ? -6.254 6.398 -6.078 1 88.69 41 VAL B CA 1
ATOM 2358 C C . VAL B 1 41 ? -7.461 7.273 -5.746 1 88.69 41 VAL B C 1
ATOM 2360 O O . VAL B 1 41 ? -8.219 6.973 -4.82 1 88.69 41 VAL B O 1
ATOM 2363 N N . GLU B 1 42 ? -7.641 8.289 -6.469 1 84.19 42 GLU B N 1
ATOM 2364 C CA . GLU B 1 42 ? -8.727 9.234 -6.254 1 84.19 42 GLU B CA 1
ATOM 2365 C C . GLU B 1 42 ? -10.078 8.625 -6.605 1 84.19 42 GLU B C 1
ATOM 2367 O O . GLU B 1 42 ? -11.086 8.906 -5.957 1 84.19 42 GLU B O 1
ATOM 2372 N N . ASN B 1 43 ? -9.992 7.816 -7.637 1 83.62 43 ASN B N 1
ATOM 2373 C CA . ASN B 1 43 ? -11.18 7.125 -8.125 1 83.62 43 ASN B CA 1
ATOM 2374 C C . ASN B 1 43 ? -10.898 5.652 -8.398 1 83.62 43 ASN B C 1
ATOM 2376 O O . ASN B 1 43 ? -10.586 5.277 -9.531 1 83.62 43 ASN B O 1
ATOM 2380 N N . PRO B 1 44 ? -11.188 4.855 -7.387 1 85.56 44 PRO B N 1
ATOM 2381 C CA . PRO B 1 44 ? -10.805 3.447 -7.535 1 85.56 44 PRO B CA 1
ATOM 2382 C C . PRO B 1 44 ? -11.781 2.662 -8.406 1 85.56 44 PRO B C 1
ATOM 2384 O O . PRO B 1 44 ? -12.328 1.648 -7.969 1 85.56 44 PRO B O 1
ATOM 2387 N N . HIS B 1 45 ? -12.055 3.098 -9.617 1 88.12 45 HIS B N 1
ATOM 2388 C CA . HIS B 1 45 ? -12.867 2.445 -10.641 1 88.12 45 HIS B CA 1
ATOM 2389 C C . HIS B 1 45 ? -12.133 2.371 -11.969 1 88.12 45 HIS B C 1
ATOM 2391 O O . HIS B 1 45 ? -11.164 3.1 -12.188 1 88.12 45 HIS B O 1
ATOM 2397 N N . PRO B 1 46 ? -12.594 1.501 -12.797 1 92.62 46 PRO B N 1
ATOM 2398 C CA . PRO B 1 46 ? -11.953 1.396 -14.109 1 92.62 46 PRO B CA 1
ATOM 2399 C C . PRO B 1 46 ? -12.062 2.682 -14.922 1 92.62 46 PRO B C 1
ATOM 2401 O O . PRO B 1 46 ? -13.117 3.324 -14.93 1 92.62 46 PRO B O 1
ATOM 2404 N N . LEU B 1 47 ? -11.016 3.07 -15.508 1 95.44 47 LEU B N 1
ATOM 2405 C CA . LEU B 1 47 ? -10.969 4.273 -16.328 1 95.44 47 LEU B CA 1
ATOM 2406 C C . LEU B 1 47 ? -10.484 3.955 -17.734 1 95.44 47 LEU B C 1
ATOM 2408 O O . LEU B 1 47 ? -9.57 3.141 -17.906 1 95.44 47 LEU B O 1
ATOM 2412 N N . GLY B 1 48 ? -11.086 4.637 -18.688 1 96.44 48 GLY B N 1
ATOM 2413 C CA . GLY B 1 48 ? -10.641 4.477 -20.062 1 96.44 48 GLY B CA 1
ATOM 2414 C C . GLY B 1 48 ? -9.57 5.48 -20.453 1 96.44 48 GLY B C 1
ATOM 2415 O O . GLY B 1 48 ? -9.297 6.43 -19.719 1 96.44 48 GLY B O 1
ATOM 2416 N N . ASN B 1 49 ? -9.008 5.18 -21.625 1 96.81 49 ASN B N 1
ATOM 2417 C CA . ASN B 1 49 ? -7.969 6.047 -22.188 1 96.81 49 ASN B CA 1
ATOM 2418 C C . ASN B 1 49 ? -8.453 7.484 -22.328 1 96.81 49 ASN B C 1
ATOM 2420 O O . ASN B 1 49 ? -7.766 8.422 -21.922 1 96.81 49 ASN B O 1
ATOM 2424 N N . SER B 1 50 ? -9.625 7.672 -22.812 1 97.25 50 SER B N 1
ATOM 2425 C CA . SER B 1 50 ? -10.172 9.008 -23.047 1 97.25 50 SER B CA 1
ATOM 2426 C C . SER B 1 50 ? -10.422 9.742 -21.734 1 97.25 50 SER B C 1
ATOM 2428 O O . SER B 1 50 ? -10.172 10.945 -21.641 1 97.25 50 SER B O 1
ATOM 2430 N N . GLN B 1 51 ? -10.914 9.047 -20.781 1 96.81 51 GLN B N 1
ATOM 2431 C CA . GLN B 1 51 ? -11.164 9.648 -19.469 1 96.81 51 GLN B CA 1
ATOM 2432 C C . GLN B 1 51 ? -9.859 10.109 -18.828 1 96.81 51 GLN B C 1
ATOM 2434 O O . GLN B 1 51 ? -9.797 11.219 -18.281 1 96.81 51 GLN B O 1
ATOM 2439 N N . LEU B 1 52 ? -8.875 9.266 -18.922 1 97.19 52 LEU B N 1
ATOM 2440 C CA . LEU B 1 52 ? -7.57 9.625 -18.375 1 97.19 52 LEU B CA 1
ATOM 2441 C C . LEU B 1 52 ? -6.984 10.82 -19.109 1 97.19 52 LEU B C 1
ATOM 2443 O O . LEU B 1 52 ? -6.457 11.742 -18.484 1 97.19 52 LEU B O 1
ATOM 2447 N N . ALA B 1 53 ? -7.121 10.805 -20.422 1 98.31 53 ALA B N 1
ATOM 2448 C CA . ALA B 1 53 ? -6.609 11.906 -21.25 1 98.31 53 ALA B CA 1
ATOM 2449 C C . ALA B 1 53 ? -7.277 13.227 -20.859 1 98.31 53 ALA B C 1
ATOM 2451 O O . ALA B 1 53 ? -6.602 14.242 -20.703 1 98.31 53 ALA B O 1
ATOM 2452 N N . GLU B 1 54 ? -8.516 13.195 -20.734 1 97.31 54 GLU B N 1
ATOM 2453 C CA . GLU B 1 54 ? -9.273 14.383 -20.359 1 97.31 54 GLU B CA 1
ATOM 2454 C C . GLU B 1 54 ? -8.906 14.875 -18.969 1 97.31 54 GLU B C 1
ATOM 2456 O O . GLU B 1 54 ? -8.633 16.062 -18.766 1 97.31 54 GLU B O 1
ATOM 2461 N N . ARG B 1 55 ? -8.82 14.008 -18.031 1 94.56 55 ARG B N 1
ATOM 2462 C CA . ARG B 1 55 ? -8.539 14.352 -16.641 1 94.56 55 ARG B CA 1
ATOM 2463 C C . ARG B 1 55 ? -7.145 14.938 -16.5 1 94.56 55 ARG B C 1
ATOM 2465 O O . ARG B 1 55 ? -6.93 15.859 -15.711 1 94.56 55 ARG B O 1
ATOM 2472 N N . LEU B 1 56 ? -6.246 14.422 -17.25 1 96.5 56 LEU B N 1
ATOM 2473 C CA . LEU B 1 56 ? -4.848 14.789 -17.078 1 96.5 56 LEU B CA 1
ATOM 2474 C C . LEU B 1 56 ? -4.426 15.836 -18.094 1 96.5 56 LEU B C 1
ATOM 2476 O O . LEU B 1 56 ? -3.309 16.359 -18.031 1 96.5 56 LEU B O 1
ATOM 2480 N N . ALA B 1 57 ? -5.348 16.156 -19.016 1 97.44 57 ALA B N 1
ATOM 2481 C CA . ALA B 1 57 ? -5.043 17.078 -20.109 1 97.44 57 ALA B CA 1
ATOM 2482 C C . ALA B 1 57 ? -3.816 16.609 -20.891 1 97.44 57 ALA B C 1
ATOM 2484 O O . ALA B 1 57 ? -2.885 17.391 -21.109 1 97.44 57 ALA B O 1
ATOM 2485 N N . LEU B 1 58 ? -3.805 15.375 -21.25 1 97.88 58 LEU B N 1
ATOM 2486 C CA . LEU B 1 58 ? -2.754 14.758 -22.047 1 97.88 58 LEU B CA 1
ATOM 2487 C C . LEU B 1 58 ? -3.316 14.227 -23.359 1 97.88 58 LEU B C 1
ATOM 2489 O O . LEU B 1 58 ? -4.488 13.836 -23.438 1 97.88 58 LEU B O 1
ATOM 2493 N N . PRO B 1 59 ? -2.496 14.211 -24.406 1 97.62 59 PRO B N 1
ATOM 2494 C CA . PRO B 1 59 ? -2.947 13.531 -25.625 1 97.62 59 PRO B CA 1
ATOM 2495 C C . PRO B 1 59 ? -3.248 12.055 -25.391 1 97.62 59 PRO B C 1
ATOM 2497 O O . PRO B 1 59 ? -2.539 11.383 -24.641 1 97.62 59 PRO B O 1
ATOM 2500 N N . ARG B 1 60 ? -4.262 11.57 -26.078 1 97.69 60 ARG B N 1
ATOM 2501 C CA . ARG B 1 60 ? -4.684 10.18 -25.938 1 97.69 60 ARG B CA 1
ATOM 2502 C C . ARG B 1 60 ? -3.543 9.227 -26.281 1 97.69 60 ARG B C 1
ATOM 2504 O O . ARG B 1 60 ? -3.412 8.164 -25.672 1 97.69 60 ARG B O 1
ATOM 2511 N N . SER B 1 61 ? -2.77 9.578 -27.219 1 97.44 61 SER B N 1
ATOM 2512 C CA . SER B 1 61 ? -1.663 8.727 -27.641 1 97.44 61 SER B CA 1
ATOM 2513 C C . SER B 1 61 ? -0.625 8.586 -26.531 1 97.44 61 SER B C 1
ATOM 2515 O O . SER B 1 61 ? -0.057 7.508 -26.328 1 97.44 61 SER B O 1
ATOM 2517 N N . THR B 1 62 ? -0.372 9.664 -25.812 1 97.19 62 THR B N 1
ATOM 2518 C CA . THR B 1 62 ? 0.544 9.641 -24.672 1 97.19 62 THR B CA 1
ATOM 2519 C C . THR B 1 62 ? 0.005 8.75 -23.562 1 97.19 62 THR B C 1
ATOM 2521 O O . THR B 1 62 ? 0.732 7.914 -23.016 1 97.19 62 THR B O 1
ATOM 2524 N N . VAL B 1 63 ? -1.269 8.898 -23.281 1 98.06 63 VAL B N 1
ATOM 2525 C CA . VAL B 1 63 ? -1.903 8.102 -22.234 1 98.06 63 VAL B CA 1
ATOM 2526 C C . VAL B 1 63 ? -1.846 6.621 -22.609 1 98.06 63 VAL B C 1
ATOM 2528 O O . VAL B 1 63 ? -1.47 5.781 -21.781 1 98.06 63 VAL B O 1
ATOM 2531 N N . SER B 1 64 ? -2.162 6.34 -23.812 1 97.12 64 SER B N 1
ATOM 2532 C CA . SER B 1 64 ? -2.164 4.953 -24.266 1 97.12 64 SER B CA 1
ATOM 2533 C C . SER B 1 64 ? -0.783 4.324 -24.125 1 97.12 64 SER B C 1
ATOM 2535 O O . SER B 1 64 ? -0.655 3.197 -23.641 1 97.12 64 SER B O 1
ATOM 2537 N N . ARG B 1 65 ? 0.207 5.027 -24.547 1 97.44 65 ARG B N 1
ATOM 2538 C CA . ARG B 1 65 ? 1.578 4.531 -24.469 1 97.44 65 ARG B CA 1
ATOM 2539 C C . ARG B 1 65 ? 2.004 4.32 -23.016 1 97.44 65 ARG B C 1
ATOM 2541 O O . ARG B 1 65 ? 2.617 3.301 -22.688 1 97.44 65 ARG B O 1
ATOM 2548 N N . LEU B 1 66 ? 1.75 5.262 -22.234 1 97.94 66 LEU B N 1
ATOM 2549 C CA . LEU B 1 66 ? 2.113 5.156 -20.828 1 97.94 66 LEU B CA 1
ATOM 2550 C C . LEU B 1 66 ? 1.335 4.035 -20.141 1 97.94 66 LEU B C 1
ATOM 2552 O O . LEU B 1 66 ? 1.896 3.279 -19.344 1 97.94 66 LEU B O 1
ATOM 2556 N N . CYS B 1 67 ? 0.043 3.924 -20.453 1 97.19 67 CYS B N 1
ATOM 2557 C CA . CYS B 1 67 ? -0.767 2.852 -19.875 1 97.19 67 CYS B CA 1
ATOM 2558 C C . CYS B 1 67 ? -0.248 1.486 -20.312 1 97.19 67 CYS B C 1
ATOM 2560 O O . CYS B 1 67 ? -0.235 0.542 -19.516 1 97.19 67 CYS B O 1
ATOM 2562 N N . ARG B 1 68 ? 0.114 1.398 -21.484 1 94.75 68 ARG B N 1
ATOM 2563 C CA . ARG B 1 68 ? 0.693 0.151 -21.969 1 94.75 68 ARG B CA 1
ATOM 2564 C C . ARG B 1 68 ? 1.946 -0.216 -21.188 1 94.75 68 ARG B C 1
ATOM 2566 O O . ARG B 1 68 ? 2.133 -1.375 -20.812 1 94.75 68 ARG B O 1
ATOM 2573 N N . THR B 1 69 ? 2.791 0.744 -20.984 1 95.5 69 THR B N 1
ATOM 2574 C CA . THR B 1 69 ? 4 0.516 -20.203 1 95.5 69 THR B CA 1
ATOM 2575 C C . THR B 1 69 ? 3.648 0.077 -18.781 1 95.5 69 THR B C 1
ATOM 2577 O O . THR B 1 69 ? 4.207 -0.897 -18.281 1 95.5 69 THR B O 1
ATOM 2580 N N . LEU B 1 70 ? 2.752 0.799 -18.156 1 96.06 70 LEU B N 1
ATOM 2581 C CA . LEU B 1 70 ? 2.309 0.475 -16.812 1 96.06 70 LEU B CA 1
ATOM 2582 C C . LEU B 1 70 ? 1.691 -0.918 -16.75 1 96.06 70 LEU B C 1
ATOM 2584 O O . LEU B 1 70 ? 1.882 -1.65 -15.781 1 96.06 70 LEU B O 1
ATOM 2588 N N . GLN B 1 71 ? 0.944 -1.254 -17.766 1 92.94 71 GLN B N 1
ATOM 2589 C CA . GLN B 1 71 ? 0.337 -2.578 -17.859 1 92.94 71 GLN B CA 1
ATOM 2590 C C . GLN B 1 71 ? 1.402 -3.666 -17.953 1 92.94 71 GLN B C 1
ATOM 2592 O O . GLN B 1 71 ? 1.318 -4.684 -17.266 1 92.94 71 GLN B O 1
ATOM 2597 N N . CYS B 1 72 ? 2.338 -3.424 -18.75 1 91.06 72 CYS B N 1
ATOM 2598 C CA . CYS B 1 72 ? 3.424 -4.379 -18.938 1 91.06 72 CYS B CA 1
ATOM 2599 C C . CYS B 1 72 ? 4.164 -4.633 -17.641 1 91.06 72 CYS B C 1
ATOM 2601 O O . CYS B 1 72 ? 4.602 -5.754 -17.375 1 91.06 72 CYS B O 1
ATOM 2603 N N . LEU B 1 73 ? 4.258 -3.629 -16.859 1 91.5 73 LEU B N 1
ATOM 2604 C CA . LEU B 1 73 ? 5.012 -3.729 -15.609 1 91.5 73 LEU B CA 1
ATOM 2605 C C . LEU B 1 73 ? 4.109 -4.176 -14.461 1 91.5 73 LEU B C 1
ATOM 2607 O O . LEU B 1 73 ? 4.57 -4.348 -13.336 1 91.5 73 LEU B O 1
ATOM 2611 N N . GLY B 1 74 ? 2.832 -4.32 -14.672 1 91.56 74 GLY B N 1
ATOM 2612 C CA . GLY B 1 74 ? 1.912 -4.887 -13.703 1 91.56 74 GLY B CA 1
ATOM 2613 C C . GLY B 1 74 ? 1.217 -3.84 -12.852 1 91.56 74 GLY B C 1
ATOM 2614 O O . GLY B 1 74 ? 0.443 -4.172 -11.953 1 91.56 74 GLY B O 1
ATOM 2615 N N . PHE B 1 75 ? 1.413 -2.566 -13.156 1 95 75 PHE B N 1
ATOM 2616 C CA . PHE B 1 75 ? 0.842 -1.491 -12.352 1 95 75 PHE B CA 1
ATOM 2617 C C . PHE B 1 75 ? -0.589 -1.195 -12.789 1 95 75 PHE B C 1
ATOM 2619 O O . PHE B 1 75 ? -1.346 -0.555 -12.055 1 95 75 PHE B O 1
ATOM 2626 N N . LEU B 1 76 ? -0.871 -1.628 -14.008 1 94.44 76 LEU B N 1
ATOM 2627 C CA . LEU B 1 76 ? -2.246 -1.548 -14.484 1 94.44 76 LEU B CA 1
ATOM 2628 C C . LEU B 1 76 ? -2.715 -2.896 -15.023 1 94.44 76 LEU B C 1
ATOM 2630 O O . LEU B 1 76 ? -1.919 -3.658 -15.578 1 94.44 76 LEU B O 1
ATOM 2634 N N . ASP B 1 77 ? -3.896 -3.186 -14.75 1 92.75 77 ASP B N 1
ATOM 2635 C CA . ASP B 1 77 ? -4.613 -4.223 -15.484 1 92.75 77 ASP B CA 1
ATOM 2636 C C . ASP B 1 77 ? -5.496 -3.611 -16.562 1 92.75 77 ASP B C 1
ATOM 2638 O O . ASP B 1 77 ? -5.836 -2.428 -16.516 1 92.75 77 ASP B O 1
ATOM 2642 N N . HIS B 1 78 ? -5.715 -4.383 -17.547 1 91.19 78 HIS B N 1
ATOM 2643 C CA . HIS B 1 78 ? -6.598 -3.949 -18.625 1 91.19 78 HIS B CA 1
ATOM 2644 C C . HIS B 1 78 ? -7.691 -4.98 -18.875 1 91.19 78 HIS B C 1
ATOM 2646 O O . HIS B 1 78 ? -7.41 -6.176 -18.984 1 91.19 78 HIS B O 1
ATOM 2652 N N . ASP B 1 79 ? -8.852 -4.492 -18.812 1 86.88 79 ASP B N 1
ATOM 2653 C CA . ASP B 1 79 ? -9.977 -5.324 -19.219 1 86.88 79 ASP B CA 1
ATOM 2654 C C . ASP B 1 79 ? -10.297 -5.129 -20.703 1 86.88 79 ASP B C 1
ATOM 2656 O O . ASP B 1 79 ? -10.867 -4.105 -21.094 1 86.88 79 ASP B O 1
ATOM 2660 N N . ASP B 1 80 ? -10.023 -6.047 -21.422 1 82.62 80 ASP B N 1
ATOM 2661 C CA . ASP B 1 80 ? -10.148 -5.949 -22.859 1 82.62 80 ASP B CA 1
ATOM 2662 C C . ASP B 1 80 ? -11.617 -5.887 -23.281 1 82.62 80 ASP B C 1
ATOM 2664 O O . ASP B 1 80 ? -11.938 -5.352 -24.344 1 82.62 80 ASP B O 1
ATOM 2668 N N . ARG B 1 81 ? -12.516 -6.484 -22.5 1 84.56 81 ARG B N 1
ATOM 2669 C CA . ARG B 1 81 ? -13.93 -6.516 -22.844 1 84.56 81 ARG B CA 1
ATOM 2670 C C . ARG B 1 81 ? -14.531 -5.117 -22.812 1 84.56 81 ARG B C 1
ATOM 2672 O O . ARG B 1 81 ? -15.281 -4.738 -23.719 1 84.56 81 ARG B O 1
ATOM 2679 N N . VAL B 1 82 ? -14.102 -4.285 -21.875 1 86.31 82 VAL B N 1
ATOM 2680 C CA . VAL B 1 82 ? -14.688 -2.957 -21.719 1 86.31 82 VAL B CA 1
ATOM 2681 C C . VAL B 1 82 ? -13.648 -1.892 -22.062 1 86.31 82 VAL B C 1
ATOM 2683 O O . VAL B 1 82 ? -13.969 -0.704 -22.125 1 86.31 82 VAL B O 1
ATOM 2686 N N . ASP B 1 83 ? -12.414 -2.305 -22.359 1 90.94 83 ASP B N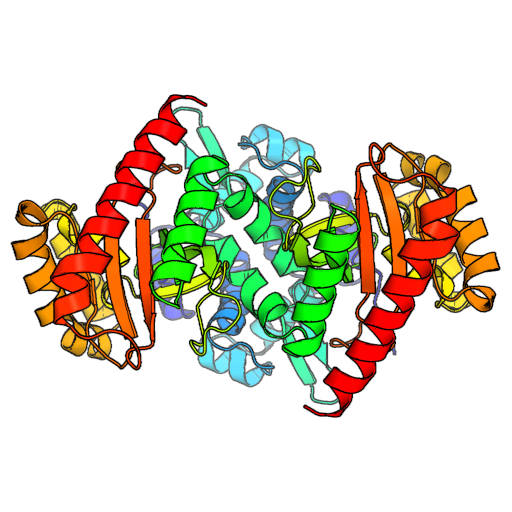 1
ATOM 2687 C CA . ASP B 1 83 ? -11.312 -1.425 -22.734 1 90.94 83 ASP B CA 1
ATOM 2688 C C . ASP B 1 83 ? -11.07 -0.367 -21.656 1 90.94 83 ASP B C 1
ATOM 2690 O O . ASP B 1 83 ? -11.078 0.831 -21.938 1 90.94 83 ASP B O 1
ATOM 2694 N N . ARG B 1 84 ? -10.859 -0.737 -20.516 1 95.25 84 ARG B N 1
ATOM 2695 C CA . ARG B 1 84 ? -10.617 0.117 -19.359 1 95.25 84 ARG B CA 1
ATOM 2696 C C . ARG B 1 84 ? -9.453 -0.41 -18.516 1 95.25 84 ARG B C 1
ATOM 2698 O O . ARG B 1 84 ? -9.141 -1.6 -18.562 1 95.25 84 ARG B O 1
ATOM 2705 N N . TYR B 1 85 ? -8.875 0.508 -17.875 1 95.12 85 TYR B N 1
ATOM 2706 C CA . TYR B 1 85 ? -7.742 0.186 -17.016 1 95.12 85 TYR B CA 1
ATOM 2707 C C . TYR B 1 85 ? -8.156 0.165 -15.547 1 95.12 85 TYR B C 1
ATOM 2709 O O . TYR B 1 85 ? -9.109 0.843 -15.156 1 95.12 85 TYR B O 1
ATOM 2717 N N . LEU B 1 86 ? -7.465 -0.666 -14.797 1 93.06 86 LEU B N 1
ATOM 2718 C CA . LEU B 1 86 ? -7.535 -0.68 -13.344 1 93.06 86 LEU B CA 1
ATOM 2719 C C . LEU B 1 86 ? -6.141 -0.763 -12.734 1 93.06 86 LEU B C 1
ATOM 2721 O O . LEU B 1 86 ? -5.211 -1.269 -13.359 1 93.06 86 LEU B O 1
ATOM 2725 N N . ILE B 1 87 ? -6.055 -0.254 -11.578 1 93.69 87 ILE B N 1
ATOM 2726 C CA . ILE B 1 87 ? -4.773 -0.36 -10.891 1 93.69 87 ILE B CA 1
ATOM 2727 C C . ILE B 1 87 ? -4.406 -1.831 -10.711 1 93.69 87 ILE B C 1
ATOM 2729 O O . ILE B 1 87 ? -5.266 -2.662 -10.414 1 93.69 87 ILE B O 1
ATOM 2733 N N . GLY B 1 88 ? -3.197 -2.152 -10.922 1 93.25 88 GLY B N 1
ATOM 2734 C CA . GLY B 1 88 ? -2.713 -3.52 -10.828 1 93.25 88 GLY B CA 1
ATOM 2735 C C . GLY B 1 88 ? -2.016 -3.812 -9.508 1 93.25 88 GLY B C 1
ATOM 2736 O O . GLY B 1 88 ? -1.703 -2.895 -8.75 1 93.25 88 GLY B O 1
ATOM 2737 N N . PRO B 1 89 ? -1.729 -5.055 -9.25 1 93.88 89 PRO B N 1
ATOM 2738 C CA . PRO B 1 89 ? -1.221 -5.48 -7.949 1 93.88 89 PRO B CA 1
ATOM 2739 C C . PRO B 1 89 ? 0.21 -5.016 -7.688 1 93.88 89 PRO B C 1
ATOM 2741 O O . PRO B 1 89 ? 0.661 -5.004 -6.539 1 93.88 89 PRO B O 1
ATOM 2744 N N . ALA B 1 90 ? 0.958 -4.641 -8.719 1 93.94 90 ALA B N 1
ATOM 2745 C CA . ALA B 1 90 ? 2.336 -4.195 -8.531 1 93.94 90 ALA B CA 1
ATOM 2746 C C . ALA B 1 90 ? 2.389 -2.902 -7.723 1 93.94 90 ALA B C 1
ATOM 2748 O O . ALA B 1 90 ? 3.447 -2.521 -7.219 1 93.94 90 ALA B O 1
ATOM 2749 N N . ALA B 1 91 ? 1.264 -2.227 -7.605 1 95.19 91 ALA B N 1
ATOM 2750 C CA . ALA B 1 91 ? 1.18 -0.983 -6.844 1 95.19 91 ALA B CA 1
ATOM 2751 C C . ALA B 1 91 ? 1.159 -1.26 -5.344 1 95.19 91 ALA B C 1
ATOM 2753 O O . ALA B 1 91 ? 1.579 -0.419 -4.543 1 95.19 91 ALA B O 1
ATOM 2754 N N . VAL B 1 92 ? 0.754 -2.395 -4.961 1 95.44 92 VAL B N 1
ATOM 2755 C CA . VAL B 1 92 ? 0.468 -2.707 -3.566 1 95.44 92 VAL B CA 1
ATOM 2756 C C . VAL B 1 92 ? 1.771 -2.768 -2.773 1 95.44 92 VAL B C 1
ATOM 2758 O O . VAL B 1 92 ? 1.905 -2.111 -1.737 1 95.44 92 VAL B O 1
ATOM 2761 N N . PRO B 1 93 ? 2.816 -3.414 -3.264 1 95.5 93 PRO B N 1
ATOM 2762 C CA . PRO B 1 93 ? 4.043 -3.539 -2.471 1 95.5 93 PRO B CA 1
ATOM 2763 C C . PRO B 1 93 ? 4.77 -2.209 -2.295 1 95.5 93 PRO B C 1
ATOM 2765 O O . PRO B 1 93 ? 5.578 -2.061 -1.376 1 95.5 93 PRO B O 1
ATOM 2768 N N . LEU B 1 94 ? 4.492 -1.244 -3.102 1 94.5 94 LEU B N 1
ATOM 2769 C CA . LEU B 1 94 ? 5.234 0.011 -3.068 1 94.5 94 LEU B CA 1
ATOM 2770 C C . LEU B 1 94 ? 5.039 0.722 -1.732 1 94.5 94 LEU B C 1
ATOM 2772 O O . LEU B 1 94 ? 5.934 1.431 -1.265 1 94.5 94 LEU B O 1
ATOM 2776 N N . GLY B 1 95 ? 3.906 0.553 -1.184 1 93.75 95 GLY B N 1
ATOM 2777 C CA . GLY B 1 95 ? 3.611 1.25 0.058 1 93.75 95 GLY B CA 1
ATOM 2778 C C . GLY B 1 95 ? 4.059 0.487 1.291 1 93.75 95 GLY B C 1
ATOM 2779 O O . GLY B 1 95 ? 4.152 1.057 2.381 1 93.75 95 GLY B O 1
ATOM 2780 N N . TYR B 1 96 ? 4.473 -0.778 1.183 1 92.56 96 TYR B N 1
ATOM 2781 C CA . TYR B 1 96 ? 4.695 -1.698 2.293 1 92.56 96 TYR B CA 1
ATOM 2782 C C . TYR B 1 96 ? 5.855 -1.229 3.164 1 92.56 96 TYR B C 1
ATOM 2784 O O . TYR B 1 96 ? 5.742 -1.189 4.391 1 92.56 96 TYR B O 1
ATOM 2792 N N . PRO B 1 97 ? 6.926 -0.77 2.574 1 92.19 97 PRO B N 1
ATOM 2793 C CA . PRO B 1 97 ? 8.047 -0.324 3.404 1 92.19 97 PRO B CA 1
ATOM 2794 C C . PRO B 1 97 ? 7.664 0.815 4.348 1 92.19 97 PRO B C 1
ATOM 2796 O O . PRO B 1 97 ? 8.117 0.85 5.492 1 92.19 97 PRO B O 1
ATOM 2799 N N . CYS B 1 98 ? 6.812 1.71 3.895 1 92.06 98 CYS B N 1
ATOM 2800 C CA . CYS B 1 98 ? 6.379 2.82 4.734 1 92.06 98 CYS B CA 1
ATOM 2801 C C . CYS B 1 98 ? 5.539 2.322 5.902 1 92.06 98 CYS B C 1
ATOM 2803 O O . CYS B 1 98 ? 5.586 2.893 6.996 1 92.06 98 CYS B O 1
ATOM 2805 N N . MET B 1 99 ? 4.852 1.308 5.699 1 90.44 99 MET B N 1
ATOM 2806 C CA . MET B 1 99 ? 3.918 0.806 6.699 1 90.44 99 MET B CA 1
ATOM 2807 C C . MET B 1 99 ? 4.641 -0.042 7.742 1 90.44 99 MET B C 1
ATOM 2809 O O . MET B 1 99 ? 4.336 0.042 8.938 1 90.44 99 MET B O 1
ATOM 2813 N N . ILE B 1 100 ? 5.605 -0.812 7.352 1 86.38 100 ILE B N 1
ATOM 2814 C CA . ILE B 1 100 ? 6.258 -1.722 8.289 1 86.38 100 ILE B CA 1
ATOM 2815 C C . ILE B 1 100 ? 7.32 -0.966 9.086 1 86.38 100 ILE B C 1
ATOM 2817 O O . ILE B 1 100 ? 7.75 -1.427 10.148 1 86.38 100 ILE B O 1
ATOM 2821 N N . ASN B 1 101 ? 7.719 0.188 8.609 1 85.06 101 ASN B N 1
ATOM 2822 C CA . ASN B 1 101 ? 8.781 0.934 9.281 1 85.06 101 ASN B CA 1
ATOM 2823 C C . ASN B 1 101 ? 8.211 1.987 10.227 1 85.06 101 ASN B C 1
ATOM 2825 O O . ASN B 1 101 ? 8.953 2.803 10.773 1 85.06 101 ASN B O 1
ATOM 2829 N N . VAL B 1 102 ? 6.898 2.027 10.375 1 87.81 102 VAL B N 1
ATOM 2830 C CA . VAL B 1 102 ? 6.332 2.934 11.367 1 87.81 102 VAL B CA 1
ATOM 2831 C C . VAL B 1 102 ? 6.891 2.607 12.75 1 87.81 102 VAL B C 1
ATOM 2833 O O . VAL B 1 102 ? 6.797 1.467 13.211 1 87.81 102 VAL B O 1
ATOM 2836 N N . PRO B 1 103 ? 7.535 3.541 13.367 1 82.38 103 PRO B N 1
ATOM 2837 C CA . PRO B 1 103 ? 8.258 3.277 14.617 1 82.38 103 PRO B CA 1
ATOM 2838 C C . PRO B 1 103 ? 7.324 3.18 15.82 1 82.38 103 PRO B C 1
ATOM 2840 O O . PRO B 1 103 ? 7.449 3.963 16.766 1 82.38 103 PRO B O 1
ATOM 2843 N N . THR B 1 104 ? 6.422 2.281 15.688 1 81.56 104 THR B N 1
ATOM 2844 C CA . THR B 1 104 ? 5.562 2.01 16.828 1 81.56 104 THR B CA 1
ATOM 2845 C C . THR B 1 104 ? 5.707 0.56 17.281 1 81.56 104 THR B C 1
ATOM 2847 O O . THR B 1 104 ? 5.918 -0.335 16.469 1 81.56 104 THR B O 1
ATOM 2850 N N . GLY B 1 105 ? 5.941 0.431 18.562 1 76.44 105 GLY B N 1
ATOM 2851 C CA . GLY B 1 105 ? 6.117 -0.905 19.109 1 76.44 105 GLY B CA 1
ATOM 2852 C C . GLY B 1 105 ? 4.805 -1.613 19.375 1 76.44 105 GLY B C 1
ATOM 2853 O O . GLY B 1 105 ? 3.73 -1.08 19.078 1 76.44 105 GLY B O 1
ATOM 2854 N N . ALA B 1 106 ? 4.895 -2.771 19.812 1 77.81 106 ALA B N 1
ATOM 2855 C CA . ALA B 1 106 ? 3.754 -3.635 20.094 1 77.81 106 ALA B CA 1
ATOM 2856 C C . ALA B 1 106 ? 2.82 -2.986 21.109 1 77.81 106 ALA B C 1
ATOM 2858 O O . ALA B 1 106 ? 1.6 -3.143 21.031 1 77.81 106 ALA B O 1
ATOM 2859 N N . GLN B 1 107 ? 3.348 -2.236 21.938 1 85.25 107 GLN B N 1
ATOM 2860 C CA . GLN B 1 107 ? 2.545 -1.617 23 1 85.25 107 GLN B CA 1
ATOM 2861 C C . GLN B 1 107 ? 1.645 -0.525 22.422 1 85.25 107 GLN B C 1
ATOM 2863 O O . GLN B 1 107 ? 0.481 -0.408 22.812 1 85.25 107 GLN B O 1
ATOM 2868 N N . THR B 1 108 ? 2.209 0.229 21.562 1 91.69 108 THR B N 1
ATOM 2869 C CA . THR B 1 108 ? 1.421 1.279 20.922 1 91.69 108 THR B CA 1
ATOM 2870 C C . THR B 1 108 ? 0.287 0.68 20.094 1 91.69 108 THR B C 1
ATOM 2872 O O . THR B 1 108 ? -0.846 1.164 20.141 1 91.69 108 THR B O 1
ATOM 2875 N N . ARG B 1 109 ? 0.562 -0.357 19.5 1 88.56 109 ARG B N 1
ATOM 2876 C CA . ARG B 1 109 ? -0.45 -1.025 18.688 1 88.56 109 ARG B CA 1
ATOM 2877 C C . ARG B 1 109 ? -1.571 -1.582 19.547 1 88.56 109 ARG B C 1
ATOM 2879 O O . ARG B 1 109 ? -2.748 -1.479 19.203 1 88.56 109 ARG B O 1
ATOM 2886 N N . ALA B 1 110 ? -1.192 -2.105 20.641 1 88.94 110 ALA B N 1
ATOM 2887 C CA . ALA B 1 110 ? -2.186 -2.617 21.578 1 88.94 110 ALA B CA 1
ATOM 2888 C C . ALA B 1 110 ? -3.045 -1.486 22.141 1 88.94 110 ALA B C 1
ATOM 2890 O O . ALA B 1 110 ? -4.258 -1.646 22.297 1 88.94 110 ALA B O 1
ATOM 2891 N N . ALA B 1 111 ? -2.367 -0.454 22.438 1 94 111 ALA B N 1
ATOM 2892 C CA . ALA B 1 111 ? -3.094 0.706 22.953 1 94 111 ALA B CA 1
ATOM 2893 C C . ALA B 1 111 ? -4.059 1.252 21.906 1 94 111 ALA B C 1
ATOM 2895 O O . ALA B 1 111 ? -5.16 1.694 22.234 1 94 111 ALA B O 1
ATOM 2896 N N . MET B 1 112 ? -3.68 1.251 20.672 1 94.69 112 MET B N 1
ATOM 2897 C CA . MET B 1 112 ? -4.559 1.673 19.594 1 94.69 112 MET B CA 1
ATOM 2898 C C . MET B 1 112 ? -5.793 0.785 19.516 1 94.69 112 MET B C 1
ATOM 2900 O O . MET B 1 112 ? -6.914 1.283 19.375 1 94.69 112 MET B O 1
ATOM 2904 N N . GLN B 1 113 ? -5.523 -0.469 19.594 1 91.5 113 GLN B N 1
ATOM 2905 C CA . GLN B 1 113 ? -6.641 -1.402 19.531 1 91.5 113 GLN B CA 1
ATOM 2906 C C . GLN B 1 113 ? -7.586 -1.205 20.719 1 91.5 113 GLN B C 1
ATOM 2908 O O . GLN B 1 113 ? -8.805 -1.242 20.562 1 91.5 113 GLN B O 1
ATOM 2913 N N . ALA B 1 114 ? -7.016 -1.019 21.875 1 93.56 114 ALA B N 1
ATOM 2914 C CA . ALA B 1 114 ? -7.82 -0.782 23.078 1 93.56 114 ALA B CA 1
ATOM 2915 C C . ALA B 1 114 ? -8.695 0.456 22.906 1 93.56 114 ALA B C 1
ATOM 2917 O O . ALA B 1 114 ? -9.867 0.453 23.312 1 93.56 114 ALA B O 1
ATOM 2918 N N . LEU B 1 115 ? -8.156 1.447 22.344 1 93.75 115 LEU B N 1
ATOM 2919 C CA . LEU B 1 115 ? -8.891 2.684 22.125 1 93.75 115 LEU B CA 1
ATOM 2920 C C . LEU B 1 115 ? -10.016 2.465 21.109 1 93.75 115 LEU B C 1
ATOM 2922 O O . LEU B 1 115 ? -11.141 2.938 21.312 1 93.75 115 LEU B O 1
ATOM 2926 N N . ALA B 1 116 ? -9.68 1.797 20.031 1 91.75 116 ALA B N 1
ATOM 2927 C CA . ALA B 1 116 ? -10.68 1.484 19 1 91.75 116 ALA B CA 1
ATOM 2928 C C . ALA B 1 116 ? -11.844 0.704 19.609 1 91.75 116 ALA B C 1
ATOM 2930 O O . ALA B 1 116 ? -13.008 0.999 19.312 1 91.75 116 ALA B O 1
ATOM 2931 N N . ASP B 1 117 ? -11.531 -0.206 20.406 1 89.38 117 ASP B N 1
ATOM 2932 C CA . ASP B 1 117 ? -12.555 -1.037 21.031 1 89.38 117 ASP B CA 1
ATOM 2933 C C . ASP B 1 117 ? -13.383 -0.228 22.031 1 89.38 117 ASP B C 1
ATOM 2935 O O . ASP B 1 117 ? -14.609 -0.379 22.094 1 89.38 117 ASP B O 1
ATOM 2939 N N . ARG B 1 118 ? -12.742 0.536 22.781 1 91.31 118 ARG B N 1
ATOM 2940 C CA . ARG B 1 118 ? -13.406 1.338 23.797 1 91.31 118 ARG B CA 1
ATOM 2941 C C . ARG B 1 118 ? -14.43 2.279 23.188 1 91.31 118 ARG B C 1
ATOM 2943 O O . ARG B 1 118 ? -15.531 2.443 23.719 1 91.31 118 ARG B O 1
ATOM 2950 N N . PHE B 1 119 ? -14.102 2.854 22.062 1 90.31 119 PHE B N 1
ATOM 2951 C CA . PHE B 1 119 ? -14.953 3.891 21.5 1 90.31 119 PHE B CA 1
ATOM 2952 C C . PHE B 1 119 ? -15.695 3.377 20.266 1 90.31 119 PHE B C 1
ATOM 2954 O O . PHE B 1 119 ? -16.312 4.152 19.547 1 90.31 119 PHE B O 1
ATOM 2961 N N . LEU B 1 120 ? -15.547 2.172 20.016 1 87.19 120 LEU B N 1
ATOM 2962 C CA . LEU B 1 120 ? -16.25 1.498 18.922 1 87.19 120 LEU B CA 1
ATOM 2963 C C . LEU B 1 120 ? -15.969 2.18 17.594 1 87.19 120 LEU B C 1
ATOM 2965 O O . LEU B 1 120 ? -16.891 2.496 16.844 1 87.19 120 LEU B O 1
ATOM 2969 N N . GLY B 1 121 ? -14.695 2.412 17.375 1 89.44 121 GLY B N 1
ATOM 2970 C CA . GLY B 1 121 ? -14.25 3.117 16.172 1 89.44 121 GLY B CA 1
ATOM 2971 C C . GLY B 1 121 ? -12.883 2.67 15.688 1 89.44 121 GLY B C 1
ATOM 2972 O O . GLY B 1 121 ? -12.633 1.472 15.555 1 89.44 121 GLY B O 1
ATOM 2973 N N . ALA B 1 122 ? -12.078 3.666 15.367 1 91.94 122 ALA B N 1
ATOM 2974 C CA . ALA B 1 122 ? -10.75 3.34 14.859 1 91.94 122 ALA B CA 1
ATOM 2975 C C . ALA B 1 122 ? -9.703 4.328 15.367 1 91.94 122 ALA B C 1
ATOM 2977 O O . ALA B 1 122 ? -9.992 5.52 15.523 1 91.94 122 ALA B O 1
ATOM 2978 N N . ALA B 1 123 ? -8.562 3.799 15.664 1 94.81 123 ALA B N 1
ATOM 2979 C CA . ALA B 1 123 ? -7.367 4.586 15.945 1 94.81 123 ALA B CA 1
ATOM 2980 C C . ALA B 1 123 ? -6.348 4.457 14.812 1 94.81 123 ALA B C 1
ATOM 2982 O O . ALA B 1 123 ? -6.121 3.359 14.297 1 94.81 123 ALA B O 1
ATOM 2983 N N . SER B 1 124 ? -5.75 5.582 14.414 1 96 124 SER B N 1
ATOM 2984 C CA . SER B 1 124 ? -4.898 5.523 13.234 1 96 124 SER B CA 1
ATOM 2985 C C . SER B 1 124 ? -3.629 6.344 13.422 1 96 124 SER B C 1
ATOM 2987 O O . SER B 1 124 ? -3.576 7.227 14.281 1 96 124 SER B O 1
ATOM 2989 N N . ILE B 1 125 ? -2.65 5.988 12.656 1 96.69 125 ILE B N 1
ATOM 2990 C CA . ILE B 1 125 ? -1.383 6.699 12.516 1 96.69 125 ILE B CA 1
ATOM 2991 C C . ILE B 1 125 ? -1.218 7.172 11.07 1 96.69 125 ILE B C 1
ATOM 2993 O O . ILE B 1 125 ? -1.475 6.414 10.133 1 96.69 125 ILE B O 1
ATOM 2997 N N . SER B 1 126 ? -0.816 8.383 10.914 1 97 126 SER B N 1
ATOM 2998 C CA . SER B 1 126 ? -0.632 8.953 9.586 1 97 126 SER B CA 1
ATOM 2999 C C . SER B 1 126 ? 0.561 9.906 9.547 1 97 126 SER B C 1
ATOM 3001 O O . SER B 1 126 ? 1.182 10.164 10.578 1 97 126 SER B O 1
ATOM 3003 N N . VAL B 1 127 ? 0.883 10.352 8.383 1 96.56 127 VAL B N 1
ATOM 3004 C CA . VAL B 1 127 ? 1.836 11.438 8.156 1 96.56 127 VAL B CA 1
ATOM 3005 C C . VAL B 1 127 ? 1.267 12.422 7.145 1 96.56 127 VAL B C 1
ATOM 3007 O O . VAL B 1 127 ? 0.402 12.07 6.34 1 96.56 127 VAL B O 1
ATOM 3010 N N . VAL B 1 128 ? 1.812 13.617 7.25 1 95.44 128 VAL B N 1
ATOM 3011 C CA . VAL B 1 128 ? 1.413 14.641 6.289 1 95.44 128 VAL B CA 1
ATOM 3012 C C . VAL B 1 128 ? 2.127 14.406 4.957 1 95.44 128 VAL B C 1
ATOM 3014 O O . VAL B 1 128 ? 3.322 14.109 4.934 1 95.44 128 VAL B O 1
ATOM 3017 N N . MET B 1 129 ? 1.42 14.508 3.9 1 91.56 129 MET B N 1
ATOM 3018 C CA . MET B 1 129 ? 1.896 14.453 2.52 1 91.56 129 MET B CA 1
ATOM 3019 C C . MET B 1 129 ? 1.252 15.555 1.681 1 91.56 129 MET B C 1
ATOM 3021 O O . MET B 1 129 ? 0.169 15.367 1.126 1 91.56 129 MET B O 1
ATOM 3025 N N . GLY B 1 130 ? 2.004 16.656 1.612 1 89.44 130 GLY B N 1
ATOM 3026 C CA . GLY B 1 130 ? 1.399 17.797 0.946 1 89.44 130 GLY B CA 1
ATOM 3027 C C . GLY B 1 130 ? 0.175 18.328 1.667 1 89.44 130 GLY B C 1
ATOM 3028 O O . GLY B 1 130 ? 0.249 18.688 2.844 1 89.44 130 GLY B O 1
ATOM 3029 N N . LEU B 1 131 ? -0.986 18.344 0.904 1 92.31 131 LEU B N 1
ATOM 3030 C CA . LEU B 1 131 ? -2.225 18.875 1.449 1 92.31 131 LEU B CA 1
ATOM 3031 C C . LEU B 1 131 ? -3.041 17.797 2.135 1 92.31 131 LEU B C 1
ATOM 3033 O O . LEU B 1 131 ? -4.137 18.047 2.633 1 92.31 131 LEU B O 1
ATOM 3037 N N . ASP B 1 132 ? -2.414 16.609 2.156 1 93.5 132 ASP B N 1
ATOM 3038 C CA . ASP B 1 132 ? -3.166 15.469 2.652 1 93.5 132 ASP B CA 1
ATOM 3039 C C . ASP B 1 132 ? -2.408 14.758 3.77 1 93.5 132 ASP B C 1
ATOM 3041 O O . ASP B 1 132 ? -1.258 15.094 4.059 1 93.5 132 ASP B O 1
ATOM 3045 N N . VAL B 1 133 ? -3.135 13.914 4.418 1 95.38 133 VAL B N 1
ATOM 3046 C CA . VAL B 1 133 ? -2.518 12.914 5.289 1 95.38 133 VAL B CA 1
ATOM 3047 C C . VAL B 1 133 ? -2.689 11.523 4.688 1 95.38 133 VAL B C 1
ATOM 3049 O O . VAL B 1 133 ? -3.686 11.25 4.016 1 95.38 133 VAL B O 1
ATOM 3052 N N . VAL B 1 134 ? -1.719 10.719 4.918 1 95.56 134 VAL B N 1
ATOM 3053 C CA . VAL B 1 134 ? -1.759 9.336 4.461 1 95.56 134 VAL B CA 1
ATOM 3054 C C . VAL B 1 134 ? -1.746 8.398 5.664 1 95.56 134 VAL B C 1
ATOM 3056 O O . VAL B 1 134 ? -0.89 8.516 6.543 1 95.56 134 VAL B O 1
ATOM 3059 N N . TYR B 1 135 ? -2.715 7.516 5.68 1 95.44 135 TYR B N 1
ATOM 3060 C CA . TYR B 1 135 ? -2.824 6.562 6.777 1 95.44 135 TYR B CA 1
ATOM 3061 C C . TYR B 1 135 ? -1.798 5.445 6.633 1 95.44 135 TYR B C 1
ATOM 3063 O O . TYR B 1 135 ? -1.714 4.801 5.586 1 95.44 135 TYR B O 1
ATOM 3071 N N . LEU B 1 136 ? -1.085 5.184 7.727 1 95.25 136 LEU B N 1
ATOM 3072 C CA . LEU B 1 136 ? -0.03 4.18 7.691 1 95.25 136 LEU B CA 1
ATOM 3073 C C . LEU B 1 136 ? -0.441 2.934 8.477 1 95.25 136 LEU B C 1
ATOM 3075 O O . LEU B 1 136 ? -0.02 1.822 8.148 1 95.25 136 LEU B O 1
ATOM 3079 N N . ALA B 1 137 ? -1.188 3.109 9.492 1 93.12 137 ALA B N 1
ATOM 3080 C CA . ALA B 1 137 ? -1.676 2.027 10.344 1 93.12 137 ALA B CA 1
ATOM 3081 C C . ALA B 1 137 ? -3.027 2.377 10.953 1 93.12 137 ALA B C 1
ATOM 3083 O O . ALA B 1 137 ? -3.301 3.543 11.25 1 93.12 137 ALA B O 1
ATOM 3084 N N . THR B 1 138 ? -3.832 1.397 11.125 1 92.69 138 THR B N 1
ATOM 3085 C CA . THR B 1 138 ? -5.148 1.598 11.727 1 92.69 138 THR B CA 1
ATOM 3086 C C . THR B 1 138 ? -5.559 0.378 12.547 1 92.69 138 THR B C 1
ATOM 3088 O O . THR B 1 138 ? -5.359 -0.761 12.117 1 92.69 138 THR B O 1
ATOM 3091 N N . ALA B 1 139 ? -5.977 0.597 13.719 1 90.88 139 ALA B N 1
ATOM 3092 C CA . ALA B 1 139 ? -6.688 -0.385 14.531 1 90.88 139 ALA B CA 1
ATOM 3093 C C . ALA B 1 139 ? -8.18 -0.069 14.594 1 90.88 139 ALA B C 1
ATOM 3095 O O . ALA B 1 139 ? -8.57 1.058 14.906 1 90.88 139 ALA B O 1
ATOM 3096 N N . ALA B 1 140 ? -8.984 -1.069 14.312 1 88.5 140 ALA B N 1
ATOM 3097 C CA . ALA B 1 140 ? -10.422 -0.841 14.242 1 88.5 140 ALA B CA 1
ATOM 3098 C C . ALA B 1 140 ? -11.18 -1.828 15.125 1 88.5 140 ALA B C 1
ATOM 3100 O O . ALA B 1 140 ? -10.75 -2.971 15.305 1 88.5 140 ALA B O 1
ATOM 3101 N N . HIS B 1 141 ? -12.242 -1.265 15.562 1 84.38 141 HIS B N 1
ATOM 3102 C CA . HIS B 1 141 ? -13.172 -2.146 16.25 1 84.38 141 HIS B CA 1
ATOM 3103 C C . HIS B 1 141 ? -13.828 -3.129 15.289 1 84.38 141 HIS B C 1
ATOM 3105 O O . HIS B 1 141 ? -14.25 -2.74 14.195 1 84.38 141 HIS B O 1
ATOM 3111 N N . LYS B 1 142 ? -13.938 -4.371 15.531 1 71.38 142 LYS B N 1
ATOM 3112 C CA . LYS B 1 142 ? -14.398 -5.461 14.672 1 71.38 142 LYS B CA 1
ATOM 3113 C C . LYS B 1 142 ? -15.82 -5.207 14.18 1 71.38 142 LYS B C 1
ATOM 3115 O O . LYS B 1 142 ? -16.156 -5.543 13.047 1 71.38 142 LYS B O 1
ATOM 3120 N N . ARG B 1 143 ? -16.656 -4.688 15 1 66.69 143 ARG B N 1
ATOM 3121 C CA . ARG B 1 143 ? -18.062 -4.508 14.656 1 66.69 143 ARG B CA 1
ATOM 3122 C C . ARG B 1 143 ? -18.375 -3.051 14.328 1 66.69 143 ARG B C 1
ATOM 3124 O O . ARG B 1 143 ? -19.531 -2.627 14.375 1 66.69 143 ARG B O 1
ATOM 3131 N N . GLY B 1 144 ? -17.344 -2.438 14.039 1 60.19 144 GLY B N 1
ATOM 3132 C CA . GLY B 1 144 ? -17.562 -1.024 13.789 1 60.19 144 GLY B CA 1
ATOM 3133 C C . GLY B 1 144 ? -18.281 -0.763 12.477 1 60.19 144 GLY B C 1
ATOM 3134 O O . GLY B 1 144 ? -18.141 -1.518 11.516 1 60.19 144 GLY B O 1
ATOM 3135 N N . THR B 1 145 ? -19.297 0.056 12.484 1 54.12 145 THR B N 1
ATOM 3136 C CA . THR B 1 145 ? -20.109 0.415 11.328 1 54.12 145 THR B CA 1
ATOM 3137 C C . THR B 1 145 ? -19.406 1.456 10.469 1 54.12 145 THR B C 1
ATOM 3139 O O . THR B 1 145 ? -19.891 1.818 9.398 1 54.12 145 THR B O 1
ATOM 3142 N N . LEU B 1 146 ? -18.391 1.961 10.977 1 52.94 146 LEU B N 1
ATOM 3143 C CA . LEU B 1 146 ? -17.734 3.061 10.281 1 52.94 146 LEU B CA 1
ATOM 3144 C C . LEU B 1 146 ? -16.938 2.551 9.078 1 52.94 146 LEU B C 1
ATOM 3146 O O . LEU B 1 146 ? -16.188 1.579 9.195 1 52.94 146 LEU B O 1
ATOM 3150 N N . LYS B 1 147 ? -17.422 3.008 7.953 1 62.19 147 LYS B N 1
ATOM 3151 C CA . LYS B 1 147 ? -16.453 2.908 6.855 1 62.19 147 LYS B CA 1
ATOM 3152 C C . LYS B 1 147 ? -15.148 3.607 7.203 1 62.19 147 LYS B C 1
ATOM 3154 O O . LYS B 1 147 ? -15.109 4.832 7.348 1 62.19 147 LYS B O 1
ATOM 3159 N N . ARG B 1 148 ? -14.203 2.934 7.648 1 66.94 148 ARG B N 1
ATOM 3160 C CA . ARG B 1 148 ? -12.984 3.525 8.195 1 66.94 148 ARG B CA 1
ATOM 3161 C C . ARG B 1 148 ? -11.844 3.434 7.195 1 66.94 148 ARG B C 1
ATOM 3163 O O . ARG B 1 148 ? -11.734 2.457 6.449 1 66.94 148 ARG B O 1
ATOM 3170 N N . PRO B 1 149 ? -11.18 4.555 7.328 1 78.19 149 PRO B N 1
ATOM 3171 C CA . PRO B 1 149 ? -9.992 4.492 6.473 1 78.19 149 PRO B CA 1
ATOM 3172 C C . PRO B 1 149 ? -8.969 3.467 6.953 1 78.19 149 PRO B C 1
ATOM 3174 O O . PRO B 1 149 ? -8.758 3.316 8.156 1 78.19 149 PRO B O 1
ATOM 3177 N N . GLY B 1 150 ? -8.539 2.689 6.07 1 86.19 150 GLY B N 1
ATOM 3178 C CA . GLY B 1 150 ? -7.438 1.78 6.355 1 86.19 150 GLY B CA 1
ATOM 3179 C C . GLY B 1 150 ? -6.098 2.285 5.848 1 86.19 150 GLY B C 1
ATOM 3180 O O . GLY B 1 150 ? -6.016 3.371 5.27 1 86.19 150 GLY B O 1
ATOM 3181 N N . PRO B 1 151 ? -5.051 1.564 6.207 1 90 151 PRO B N 1
ATOM 3182 C CA . PRO B 1 151 ? -3.736 1.934 5.676 1 90 151 PRO B CA 1
ATOM 3183 C C . PRO B 1 151 ? -3.756 2.182 4.168 1 90 151 PRO B C 1
ATOM 3185 O O . PRO B 1 151 ? -4.27 1.356 3.41 1 90 151 PRO B O 1
ATOM 3188 N N . GLY B 1 152 ? -3.195 3.412 3.826 1 92.88 152 GLY B N 1
ATOM 3189 C CA . GLY B 1 152 ? -3.186 3.82 2.43 1 92.88 152 GLY B CA 1
ATOM 3190 C C . GLY B 1 152 ? -4.234 4.867 2.109 1 92.88 152 GLY B C 1
ATOM 3191 O O . GLY B 1 152 ? -4.16 5.535 1.075 1 92.88 152 GLY B O 1
ATOM 3192 N N . ALA B 1 153 ? -5.23 4.949 2.898 1 92.25 153 ALA B N 1
ATOM 3193 C CA . ALA B 1 153 ? -6.254 5.969 2.693 1 92.25 153 ALA B CA 1
ATOM 3194 C C . ALA B 1 153 ? -5.656 7.371 2.773 1 92.25 153 ALA B C 1
ATOM 3196 O O . ALA B 1 153 ? -4.645 7.582 3.449 1 92.25 153 ALA B O 1
ATOM 3197 N N . VAL B 1 154 ? -6.289 8.289 2.07 1 92.75 154 VAL B N 1
ATOM 3198 C CA . VAL B 1 154 ? -5.836 9.672 2.035 1 92.75 154 VAL B CA 1
ATOM 3199 C C . VAL B 1 154 ? -6.992 10.602 2.408 1 92.75 154 VAL B C 1
ATOM 3201 O O . VAL B 1 154 ? -8.125 10.391 1.979 1 92.75 154 VAL B O 1
ATOM 3204 N N . ARG B 1 155 ? -6.68 11.539 3.229 1 91.88 155 ARG B N 1
ATOM 3205 C CA . ARG B 1 155 ? -7.633 12.578 3.598 1 91.88 155 ARG B CA 1
ATOM 3206 C C . ARG B 1 155 ? -6.965 13.953 3.627 1 91.88 155 ARG B C 1
ATOM 3208 O O . ARG B 1 155 ? -5.77 14.055 3.908 1 91.88 155 ARG B O 1
ATOM 3215 N N . GLY B 1 156 ? -7.727 14.961 3.387 1 92.94 156 GLY B N 1
ATOM 3216 C CA . GLY B 1 156 ? -7.18 16.297 3.475 1 92.94 156 GLY B CA 1
ATOM 3217 C C . GLY B 1 156 ? -6.754 16.688 4.879 1 92.94 156 GLY B C 1
ATOM 3218 O O . GLY B 1 156 ? -7.438 16.359 5.852 1 92.94 156 GLY B O 1
ATOM 3219 N N . VAL B 1 157 ? -5.66 17.406 4.941 1 95.62 157 VAL B N 1
ATOM 3220 C CA . VAL B 1 157 ? -5.109 17.844 6.223 1 95.62 157 VAL B CA 1
ATOM 3221 C C . VAL B 1 157 ? -6.16 18.625 7 1 95.62 157 VAL B C 1
ATOM 3223 O O . VAL B 1 157 ? -6.332 18.438 8.203 1 95.62 157 VAL B O 1
ATOM 3226 N N . MET B 1 158 ? -6.914 19.469 6.344 1 95.19 158 MET B N 1
ATOM 3227 C CA . MET B 1 158 ? -7.859 20.344 7.02 1 95.19 158 MET B CA 1
ATOM 3228 C C . MET B 1 158 ? -9.141 19.594 7.383 1 95.19 158 MET B C 1
ATOM 3230 O O . MET B 1 158 ? -9.945 20.094 8.172 1 95.19 158 MET B O 1
ATOM 3234 N N . GLU B 1 159 ? -9.266 18.375 6.82 1 91.62 159 GLU B N 1
ATOM 3235 C CA . GLU B 1 159 ? -10.539 17.672 6.938 1 91.62 159 GLU B CA 1
ATOM 3236 C C . GLU B 1 159 ? -10.547 16.734 8.133 1 91.62 159 GLU B C 1
ATOM 3238 O O . GLU B 1 159 ? -11.586 16.172 8.477 1 91.62 159 GLU B O 1
ATOM 3243 N N . ASN B 1 160 ? -9.445 16.547 8.703 1 90.44 160 ASN B N 1
ATOM 3244 C CA . ASN B 1 160 ? -9.383 15.586 9.789 1 90.44 160 ASN B CA 1
ATOM 3245 C C . ASN B 1 160 ? -8.703 16.172 11.023 1 90.44 160 ASN B C 1
ATOM 3247 O O . ASN B 1 160 ? -7.977 17.156 10.93 1 90.44 160 ASN B O 1
ATOM 3251 N N . ALA B 1 161 ? -9.016 15.492 12.172 1 94.12 161 ALA B N 1
ATOM 3252 C CA . ALA B 1 161 ? -8.523 15.984 13.453 1 94.12 161 ALA B CA 1
ATOM 3253 C C . ALA B 1 161 ? -6.996 15.922 13.508 1 94.12 161 ALA B C 1
ATOM 3255 O O . ALA B 1 161 ? -6.348 16.859 14 1 94.12 161 ALA B O 1
ATOM 3256 N N . MET B 1 162 ? -6.41 14.883 13.055 1 95.75 162 MET B N 1
ATOM 3257 C CA . MET B 1 162 ? -4.961 14.75 13.164 1 95.75 162 MET B CA 1
ATOM 3258 C C . MET B 1 162 ? -4.258 15.758 12.25 1 95.75 162 MET B C 1
ATOM 3260 O O . MET B 1 162 ? -3.209 16.297 12.609 1 95.75 162 MET B O 1
ATOM 3264 N N . GLY B 1 163 ? -4.836 16.047 11.07 1 96.88 163 GLY B N 1
ATOM 3265 C CA . GLY B 1 163 ? -4.293 17.109 10.234 1 96.88 163 GLY B CA 1
ATOM 3266 C C . GLY B 1 163 ? -4.352 18.469 10.891 1 96.88 163 GLY B C 1
ATOM 3267 O O . GLY B 1 163 ? -3.391 19.234 10.82 1 96.88 163 GLY B O 1
ATOM 3268 N N . ARG B 1 164 ? -5.438 18.734 11.477 1 97.12 164 ARG B N 1
ATOM 3269 C CA . ARG B 1 164 ? -5.59 20.016 12.188 1 97.12 164 ARG B CA 1
ATOM 3270 C C . ARG B 1 164 ? -4.625 20.094 13.359 1 97.12 164 ARG B C 1
ATOM 3272 O O . ARG B 1 164 ? -4.098 21.172 13.656 1 97.12 164 ARG B O 1
ATOM 3279 N N . ALA B 1 165 ? -4.453 18.984 14.055 1 98.12 165 ALA B N 1
ATOM 3280 C CA . ALA B 1 165 ? -3.447 18.938 15.109 1 98.12 165 ALA B CA 1
ATOM 3281 C C . ALA B 1 165 ? -2.066 19.312 14.57 1 98.12 165 ALA B C 1
ATOM 3283 O O . ALA B 1 165 ? -1.337 20.094 15.195 1 98.12 165 ALA B O 1
ATOM 3284 N N . TRP B 1 166 ? -1.677 18.781 13.445 1 98.25 166 TRP B N 1
ATOM 3285 C CA . TRP B 1 166 ? -0.398 19.094 12.812 1 98.25 166 TRP B CA 1
ATOM 3286 C C . TRP B 1 166 ? -0.278 20.578 12.508 1 98.25 166 TRP B C 1
ATOM 3288 O O . TRP B 1 166 ? 0.735 21.203 12.828 1 98.25 166 TRP B O 1
ATOM 3298 N N . LEU B 1 167 ? -1.367 21.109 11.93 1 97.56 167 LEU B N 1
ATOM 3299 C CA . LEU B 1 167 ? -1.369 22.547 11.617 1 97.56 167 LEU B CA 1
ATOM 3300 C C . LEU B 1 167 ? -1.146 23.375 12.867 1 97.56 167 LEU B C 1
ATOM 3302 O O . LEU B 1 167 ? -0.454 24.391 12.828 1 97.56 167 LEU B O 1
ATOM 3306 N N . ALA B 1 168 ? -1.721 22.938 13.93 1 97.44 168 ALA B N 1
ATOM 3307 C CA . ALA B 1 168 ? -1.63 23.656 15.195 1 97.44 168 ALA B CA 1
ATOM 3308 C C . ALA B 1 168 ? -0.197 23.672 15.719 1 97.44 168 ALA B C 1
ATOM 3310 O O . ALA B 1 168 ? 0.18 24.547 16.5 1 97.44 168 ALA B O 1
ATOM 3311 N N . THR B 1 169 ? 0.58 22.703 15.336 1 96.81 169 THR B N 1
ATOM 3312 C CA . THR B 1 169 ? 1.946 22.594 15.844 1 96.81 169 THR B CA 1
ATOM 3313 C C . THR B 1 169 ? 2.912 23.359 14.93 1 96.81 169 THR B C 1
ATOM 3315 O O . THR B 1 169 ? 4.082 23.531 15.273 1 96.81 169 THR B O 1
ATOM 3318 N N . GLN B 1 170 ? 2.432 23.734 13.797 1 95.94 170 GLN B N 1
ATOM 3319 C CA . GLN B 1 170 ? 3.303 24.438 12.852 1 95.94 170 GLN B CA 1
ATOM 3320 C C . GLN B 1 170 ? 3.455 25.906 13.219 1 95.94 170 GLN B C 1
ATOM 3322 O O . GLN B 1 170 ? 2.51 26.531 13.711 1 95.94 170 GLN B O 1
ATOM 3327 N N . ASP B 1 171 ? 4.629 26.422 12.953 1 94.88 171 ASP B N 1
ATOM 3328 C CA . ASP B 1 171 ? 4.84 27.859 13.117 1 94.88 171 ASP B CA 1
ATOM 3329 C C . ASP B 1 171 ? 3.984 28.641 12.125 1 94.88 171 ASP B C 1
ATOM 3331 O O . ASP B 1 171 ? 3.641 28.141 11.055 1 94.88 171 ASP B O 1
ATOM 3335 N N . ALA B 1 172 ? 3.686 29.891 12.508 1 93.44 172 ALA B N 1
ATOM 3336 C CA . ALA B 1 172 ? 2.875 30.75 11.656 1 93.44 172 ALA B CA 1
ATOM 3337 C C . ALA B 1 172 ? 3.498 30.906 10.273 1 93.44 172 ALA B C 1
ATOM 3339 O O . ALA B 1 172 ? 2.787 31 9.273 1 93.44 172 ALA B O 1
ATOM 3340 N N . SER B 1 173 ? 4.816 30.922 10.164 1 94.81 173 SER B N 1
ATOM 3341 C CA . SER B 1 173 ? 5.539 31.094 8.906 1 94.81 173 SER B CA 1
ATOM 3342 C C . SER B 1 173 ? 5.328 29.906 7.977 1 94.81 173 SER B C 1
ATOM 3344 O O . SER B 1 173 ? 5.422 30.047 6.754 1 94.81 173 SER B O 1
ATOM 3346 N N . ARG B 1 174 ? 5.035 28.781 8.531 1 93.69 174 ARG B N 1
ATOM 3347 C CA . ARG B 1 174 ? 4.773 27.594 7.738 1 93.69 174 ARG B CA 1
ATOM 3348 C C . ARG B 1 174 ? 3.275 27.391 7.527 1 93.69 174 ARG B C 1
ATOM 3350 O O . ARG B 1 174 ? 2.846 26.953 6.453 1 93.69 174 ARG B O 1
ATOM 3357 N N . ARG B 1 175 ? 2.488 27.719 8.523 1 95.62 175 ARG B N 1
ATOM 3358 C CA . ARG B 1 175 ? 1.044 27.516 8.484 1 95.62 175 ARG B CA 1
ATOM 3359 C C . ARG B 1 175 ? 0.392 28.422 7.449 1 95.62 175 ARG B C 1
ATOM 3361 O O . ARG B 1 175 ? -0.486 27.984 6.699 1 95.62 175 ARG B O 1
ATOM 3368 N N . GLY B 1 176 ? 0.789 29.625 7.41 1 94.69 176 GLY B N 1
ATOM 3369 C CA . GLY B 1 176 ? 0.227 30.594 6.477 1 94.69 176 GLY B CA 1
ATOM 3370 C C . GLY B 1 176 ? 0.295 30.141 5.031 1 94.69 176 GLY B C 1
ATOM 3371 O O . GLY B 1 176 ? -0.738 29.938 4.387 1 94.69 176 GLY B O 1
ATOM 3372 N N . PRO B 1 177 ? 1.564 29.969 4.543 1 94 177 PRO B N 1
ATOM 3373 C CA . PRO B 1 177 ? 1.712 29.484 3.164 1 94 177 PRO B CA 1
ATOM 3374 C C . PRO B 1 177 ? 0.973 28.172 2.912 1 94 177 PRO B C 1
ATOM 3376 O O . PRO B 1 177 ? 0.442 27.969 1.819 1 94 177 PRO B O 1
ATOM 3379 N N . PHE B 1 178 ? 0.938 27.344 3.82 1 94.81 178 PHE B N 1
ATOM 3380 C CA . PHE B 1 178 ? 0.204 26.094 3.666 1 94.81 178 PHE B CA 1
ATOM 3381 C C . PHE B 1 178 ? -1.276 26.359 3.422 1 94.81 178 PHE B C 1
ATOM 3383 O O . PHE B 1 178 ? -1.866 25.812 2.488 1 94.81 178 PHE B O 1
ATOM 3390 N N . LEU B 1 179 ? -1.861 27.156 4.289 1 96.38 179 LEU B N 1
ATOM 3391 C CA . LEU B 1 179 ? -3.287 27.453 4.191 1 96.38 179 LEU B CA 1
ATOM 3392 C C . LEU B 1 179 ? -3.604 28.188 2.895 1 96.38 179 LEU B C 1
ATOM 3394 O O . LEU B 1 179 ? -4.648 27.953 2.283 1 96.38 179 LEU B O 1
ATOM 3398 N N . GLU B 1 180 ? -2.73 29.016 2.486 1 95.06 180 GLU B N 1
ATOM 3399 C CA . GLU B 1 180 ? -2.916 29.688 1.208 1 95.06 180 GLU B CA 1
ATOM 3400 C C . GLU B 1 180 ? -2.875 28.703 0.045 1 95.06 180 GLU B C 1
ATOM 3402 O O . GLU B 1 180 ? -3.678 28.797 -0.886 1 95.06 180 GLU B O 1
ATOM 3407 N N . GLY B 1 181 ? -1.91 27.828 0.123 1 92.19 181 GLY B N 1
ATOM 3408 C CA . GLY B 1 181 ? -1.84 26.781 -0.884 1 92.19 181 GLY B CA 1
ATOM 3409 C C . GLY B 1 181 ? -3.08 25.906 -0.924 1 92.19 181 GLY B C 1
ATOM 3410 O O . GLY B 1 181 ? -3.568 25.562 -2.002 1 92.19 181 GLY B O 1
ATOM 3411 N N . TYR B 1 182 ? -3.541 25.562 0.234 1 94.25 182 TYR B N 1
ATOM 3412 C CA . TYR B 1 182 ? -4.758 24.766 0.33 1 94.25 182 TYR B CA 1
ATOM 3413 C C . TYR B 1 182 ? -5.945 25.5 -0.272 1 94.25 182 TYR B C 1
ATOM 3415 O O . TYR B 1 182 ? -6.723 24.922 -1.036 1 94.25 182 TYR B O 1
ATOM 3423 N N . ARG B 1 183 ? -6.105 26.734 0.054 1 95.81 183 ARG B N 1
ATOM 3424 C CA . ARG B 1 183 ? -7.191 27.578 -0.453 1 95.81 183 ARG B CA 1
ATOM 3425 C C . ARG B 1 183 ? -7.164 27.641 -1.977 1 95.81 183 ARG B C 1
ATOM 3427 O O . ARG B 1 183 ? -8.203 27.531 -2.627 1 95.81 183 ARG B O 1
ATOM 3434 N N . SER B 1 184 ? -6.027 27.812 -2.525 1 92.62 184 SER B N 1
ATOM 3435 C CA . SER B 1 184 ? -5.859 27.891 -3.973 1 92.62 184 SER B CA 1
ATOM 3436 C C . SER B 1 184 ? -6.215 26.578 -4.652 1 92.62 184 SER B C 1
ATOM 3438 O O . SER B 1 184 ? -6.887 26.578 -5.688 1 92.62 184 SER B O 1
ATOM 3440 N N . ALA B 1 185 ? -5.812 25.547 -4.047 1 89.12 185 ALA B N 1
ATOM 3441 C CA . ALA B 1 185 ? -5.977 24.234 -4.668 1 89.12 185 ALA B CA 1
ATOM 3442 C C . ALA B 1 185 ? -7.387 23.688 -4.449 1 89.12 185 ALA B C 1
ATOM 3444 O O . ALA B 1 185 ? -7.934 23 -5.312 1 89.12 185 ALA B O 1
ATOM 3445 N N . ARG B 1 186 ? -7.895 23.938 -3.246 1 93.06 186 ARG B N 1
ATOM 3446 C CA . ARG B 1 186 ? -9.188 23.375 -2.863 1 93.06 186 ARG B CA 1
ATOM 3447 C C . ARG B 1 186 ? -10.047 24.422 -2.162 1 93.06 186 ARG B C 1
ATOM 3449 O O . ARG B 1 186 ? -10.383 24.281 -0.985 1 93.06 186 ARG B O 1
ATOM 3456 N N . PRO B 1 187 ? -10.539 25.281 -2.895 1 95.56 187 PRO B N 1
ATOM 3457 C CA . PRO B 1 187 ? -11.227 26.438 -2.297 1 95.56 187 PRO B CA 1
ATOM 3458 C C . PRO B 1 187 ? -12.492 26.031 -1.548 1 95.56 187 PRO B C 1
ATOM 3460 O O . PRO B 1 187 ? -12.781 26.578 -0.479 1 95.56 187 PRO B O 1
ATOM 3463 N N . GLU B 1 188 ? -13.258 25.141 -2.033 1 95.56 188 GLU B N 1
ATOM 3464 C CA . GLU B 1 188 ? -14.5 24.75 -1.378 1 95.56 188 GLU B CA 1
ATOM 3465 C C . GLU B 1 188 ? -14.227 24.047 -0.049 1 95.56 188 GLU B C 1
ATOM 3467 O O . GLU B 1 188 ? -14.875 24.344 0.958 1 95.56 188 GLU B O 1
ATOM 3472 N N . GLN B 1 189 ? -13.297 23.188 -0.081 1 93.56 189 GLN B N 1
ATOM 3473 C CA . GLN B 1 189 ? -12.93 22.469 1.143 1 93.56 189 GLN B CA 1
ATOM 3474 C C . GLN B 1 189 ? -12.336 23.422 2.172 1 93.56 189 GLN B C 1
ATOM 3476 O O . GLN B 1 189 ? -12.586 23.297 3.371 1 93.56 189 GLN B O 1
ATOM 3481 N N . TYR B 1 190 ? -11.539 24.297 1.67 1 96 190 TYR B N 1
ATOM 3482 C CA . TYR B 1 190 ? -10.953 25.297 2.541 1 96 190 TYR B CA 1
ATOM 3483 C C . TYR B 1 190 ? -12.031 26.078 3.291 1 96 190 TYR B C 1
ATOM 3485 O O . TYR B 1 190 ? -11.977 26.188 4.516 1 96 190 TYR B O 1
ATOM 3493 N N . GLU B 1 191 ? -13.008 26.547 2.572 1 96.56 191 GLU B N 1
ATOM 3494 C CA . GLU B 1 191 ? -14.062 27.359 3.17 1 96.56 191 GLU B CA 1
ATOM 3495 C C . GLU B 1 191 ? -14.867 26.562 4.188 1 96.56 191 GLU B C 1
ATOM 3497 O O . GLU B 1 191 ? -15.25 27.094 5.234 1 96.56 191 GLU B O 1
ATOM 3502 N N . ARG B 1 192 ? -15 25.391 3.908 1 93.81 192 ARG B N 1
ATOM 3503 C CA . ARG B 1 192 ? -15.789 24.531 4.785 1 93.81 192 ARG B CA 1
ATOM 3504 C C . ARG B 1 192 ? -15.039 24.234 6.078 1 93.81 192 ARG B C 1
ATOM 3506 O O . ARG B 1 192 ? -15.648 24.078 7.137 1 93.81 192 ARG B O 1
ATOM 3513 N N . CYS B 1 193 ? -13.711 24.25 6.035 1 94.44 193 CYS B N 1
ATOM 3514 C CA . CYS B 1 193 ? -12.953 23.672 7.145 1 94.44 193 CYS B CA 1
ATOM 3515 C C . CYS B 1 193 ? -12.227 24.766 7.922 1 94.44 193 CYS B C 1
ATOM 3517 O O . CYS B 1 193 ? -11.766 24.531 9.047 1 94.44 193 CYS B O 1
ATOM 3519 N N . ILE B 1 194 ? -12.094 25.969 7.406 1 96.56 194 ILE B N 1
ATOM 3520 C CA . ILE B 1 194 ? -11.164 26.969 7.938 1 96.56 194 ILE B CA 1
ATOM 3521 C C . ILE B 1 194 ? -11.562 27.328 9.367 1 96.56 194 ILE B C 1
ATOM 3523 O O . ILE B 1 194 ? -10.695 27.531 10.227 1 96.56 194 ILE B O 1
ATOM 3527 N N . ALA B 1 195 ? -12.805 27.469 9.656 1 95.19 195 ALA B N 1
ATOM 3528 C CA . ALA B 1 195 ? -13.242 27.828 11 1 95.19 195 ALA B CA 1
ATOM 3529 C C . ALA B 1 195 ? -12.812 26.766 12.016 1 95.19 195 ALA B C 1
ATOM 3531 O O . ALA B 1 195 ? -12.328 27.109 13.102 1 95.19 195 ALA B O 1
ATOM 3532 N N . ASP B 1 196 ? -13.008 25.516 11.68 1 93.06 196 ASP B N 1
ATOM 3533 C CA . ASP B 1 196 ? -12.633 24.406 12.555 1 93.06 196 ASP B CA 1
ATOM 3534 C C . ASP B 1 196 ? -11.117 24.344 12.727 1 93.06 196 ASP B C 1
ATOM 3536 O O . ASP B 1 196 ? -10.625 23.984 13.797 1 93.06 196 ASP B O 1
ATOM 3540 N N . VAL B 1 197 ? -10.414 24.625 11.703 1 95.44 197 VAL B N 1
ATOM 3541 C CA . VAL B 1 197 ? -8.953 24.625 11.742 1 95.44 197 VAL B CA 1
ATOM 3542 C C . VAL B 1 197 ? -8.469 25.719 12.703 1 95.44 197 VAL B C 1
ATOM 3544 O O . VAL B 1 197 ? -7.613 25.469 13.555 1 95.44 197 VAL B O 1
ATOM 3547 N N . GLU B 1 198 ? -9.023 26.891 12.555 1 95.81 198 GLU B N 1
ATOM 3548 C CA . GLU B 1 198 ? -8.633 28 13.422 1 95.81 198 GLU B CA 1
ATOM 3549 C C . GLU B 1 198 ? -8.938 27.688 14.883 1 95.81 198 GLU B C 1
ATOM 3551 O O . GLU B 1 198 ? -8.133 27.984 15.766 1 95.81 198 GLU B O 1
ATOM 3556 N N . GLU B 1 199 ? -10.031 27.141 15.07 1 94.06 199 GLU B N 1
ATOM 3557 C CA . GLU B 1 199 ? -10.383 26.734 16.438 1 94.06 199 GLU B CA 1
ATOM 3558 C C . GLU B 1 199 ? -9.375 25.734 16.984 1 94.06 199 GLU B C 1
ATOM 3560 O O . GLU B 1 199 ? -8.977 25.828 18.141 1 94.06 199 GLU B O 1
ATOM 3565 N N . SER B 1 200 ? -9.031 24.766 16.234 1 94.44 200 SER B N 1
ATOM 3566 C CA . SER B 1 200 ? -8.07 23.75 16.641 1 94.44 200 SER B CA 1
ATOM 3567 C C . SER B 1 200 ? -6.715 24.375 16.969 1 94.44 200 SER B C 1
ATOM 3569 O O . SER B 1 200 ? -6.074 24.016 17.953 1 94.44 200 SER B O 1
ATOM 3571 N N . ILE B 1 201 ? -6.309 25.297 16.156 1 95 201 ILE B N 1
ATOM 3572 C CA . ILE B 1 201 ? -5.023 25.969 16.359 1 95 201 ILE B CA 1
ATOM 3573 C C . ILE B 1 201 ? -5.027 26.703 17.688 1 95 201 ILE B C 1
ATOM 3575 O O . ILE B 1 201 ? -4.059 26.641 18.438 1 95 201 ILE B O 1
ATOM 3579 N N . GLU B 1 202 ? -6.105 27.328 17.938 1 95.44 202 GLU B N 1
ATOM 3580 C CA . GLU B 1 202 ? -6.207 28.125 19.156 1 95.44 202 GLU B CA 1
ATOM 3581 C C . GLU B 1 202 ? -6.254 27.25 20.391 1 95.44 202 GLU B C 1
ATOM 3583 O O . GLU B 1 202 ? -5.656 27.578 21.422 1 95.44 202 GLU B O 1
ATOM 3588 N N . ALA B 1 203 ? -6.906 26.172 20.281 1 95.19 203 ALA B N 1
ATOM 3589 C CA . ALA B 1 203 ? -7.215 25.375 21.469 1 95.19 203 ALA B CA 1
ATOM 3590 C C . ALA B 1 203 ? -6.152 24.297 21.688 1 95.19 203 ALA B C 1
ATOM 3592 O O . ALA B 1 203 ? -6.047 23.75 22.781 1 95.19 203 ALA B O 1
ATOM 3593 N N . TYR B 1 204 ? -5.379 23.969 20.75 1 96.88 204 TYR B N 1
ATOM 3594 C CA . TYR B 1 204 ? -4.469 22.828 20.797 1 96.88 204 TYR B CA 1
ATOM 3595 C C . TYR B 1 204 ? -3.439 23 21.906 1 96.88 204 TYR B C 1
ATOM 3597 O O . TYR B 1 204 ? -3.086 22.031 22.578 1 96.88 204 TYR B O 1
ATOM 3605 N N . GLY B 1 205 ? -2.947 24.172 22.078 1 93.94 205 GLY B N 1
ATOM 3606 C CA . GLY B 1 205 ? -1.962 24.438 23.109 1 93.94 205 GLY B CA 1
ATOM 3607 C C . GLY B 1 205 ? -2.471 24.125 24.516 1 93.94 205 GLY B C 1
ATOM 3608 O O . GLY B 1 205 ? -1.712 23.656 25.359 1 93.94 205 GLY B O 1
ATOM 3609 N N . ARG B 1 206 ? -3.713 24.281 24.734 1 94.38 206 ARG B N 1
ATOM 3610 C CA . ARG B 1 206 ? -4.312 24.078 26.047 1 94.38 206 ARG B CA 1
ATOM 3611 C C . ARG B 1 206 ? -4.734 22.641 26.25 1 94.38 206 ARG B C 1
ATOM 3613 O O . ARG B 1 206 ? -4.477 22.047 27.297 1 94.38 206 ARG B O 1
ATOM 3620 N N . ARG B 1 207 ? -5.32 22.047 25.297 1 93.56 207 ARG B N 1
ATOM 3621 C CA . ARG B 1 207 ? -5.926 20.734 25.531 1 93.56 207 ARG B CA 1
ATOM 3622 C C . ARG B 1 207 ? -5.047 19.609 24.969 1 93.56 207 ARG B C 1
ATOM 3624 O O . ARG B 1 207 ? -5.223 18.453 25.328 1 93.56 207 ARG B O 1
ATOM 3631 N N . GLY B 1 208 ? -4.145 19.922 23.984 1 96.62 208 GLY B N 1
ATOM 3632 C CA . GLY B 1 208 ? -3.191 18.953 23.484 1 96.62 208 GLY B CA 1
ATOM 3633 C C . GLY B 1 208 ? -3.736 18.109 22.344 1 96.62 208 GLY B C 1
ATOM 3634 O O . GLY B 1 208 ? -3.08 17.172 21.891 1 96.62 208 GLY B O 1
ATOM 3635 N N . PHE B 1 209 ? -4.973 18.344 21.969 1 98.06 209 PHE B N 1
ATOM 3636 C CA . PHE B 1 209 ? -5.57 17.609 20.875 1 98.06 209 PHE B CA 1
ATOM 3637 C C . PHE B 1 209 ? -6.488 18.516 20.047 1 98.06 209 PHE B C 1
ATOM 3639 O O . PHE B 1 209 ? -6.961 19.531 20.547 1 98.06 209 PHE B O 1
ATOM 3646 N N . ALA B 1 210 ? -6.68 18.125 18.781 1 97.38 210 ALA B N 1
ATOM 3647 C CA . ALA B 1 210 ? -7.672 18.75 17.906 1 97.38 210 ALA B CA 1
ATOM 3648 C C . ALA B 1 210 ? -8.914 17.859 17.781 1 97.38 210 ALA B C 1
ATOM 3650 O O . ALA B 1 210 ? -8.859 16.656 18.047 1 97.38 210 ALA B O 1
ATOM 3651 N N . VAL B 1 211 ? -10.016 18.5 17.359 1 93.5 211 VAL B N 1
ATOM 3652 C CA . VAL B 1 211 ? -11.281 17.766 17.328 1 93.5 211 VAL B CA 1
ATOM 3653 C C . VAL B 1 211 ? -11.906 17.859 15.938 1 93.5 211 VAL B C 1
ATOM 3655 O O . VAL B 1 211 ? -11.727 18.859 15.234 1 93.5 211 VAL B O 1
ATOM 3658 N N . ASN B 1 212 ? -12.422 16.75 15.531 1 87 212 ASN B N 1
ATOM 3659 C CA . ASN B 1 212 ? -13.336 16.719 14.391 1 87 212 ASN B CA 1
ATOM 3660 C C . ASN B 1 212 ? -14.75 16.359 14.828 1 87 212 ASN B C 1
ATOM 3662 O O . ASN B 1 212 ? -14.977 15.273 15.375 1 87 212 ASN B O 1
ATOM 3666 N N . ALA B 1 213 ? -15.703 17.188 14.719 1 74.88 213 ALA B N 1
ATOM 3667 C CA . ALA B 1 213 ? -17.078 16.953 15.125 1 74.88 213 ALA B CA 1
ATOM 3668 C C . ALA B 1 213 ? -18.031 17.141 13.945 1 74.88 213 ALA B C 1
ATOM 3670 O O . ALA B 1 213 ? -19.219 17.406 14.141 1 74.88 213 ALA B O 1
ATOM 3671 N N . GLY B 1 214 ? -17.438 16.984 12.805 1 66.25 214 GLY B N 1
ATOM 3672 C CA . GLY B 1 214 ? -18.312 17.234 11.672 1 66.25 214 GLY B CA 1
ATOM 3673 C C . GLY B 1 214 ? -18.516 16.016 10.797 1 66.25 214 GLY B C 1
ATOM 3674 O O . GLY B 1 214 ? -17.859 14.992 10.977 1 66.25 214 GLY B O 1
ATOM 3675 N N . LEU B 1 215 ? -19.484 16.156 9.961 1 61.03 215 LEU B N 1
ATOM 3676 C CA . LEU B 1 215 ? -19.781 15.297 8.812 1 61.03 215 LEU B CA 1
ATOM 3677 C C . LEU B 1 215 ? -20.031 13.859 9.25 1 61.03 215 LEU B C 1
ATOM 3679 O O . LEU B 1 215 ? -19.609 12.914 8.586 1 61.03 215 LEU B O 1
ATOM 3683 N N . GLY B 1 216 ? -20.531 13.75 10.484 1 67.62 216 GLY B N 1
ATOM 3684 C CA . GLY B 1 216 ? -20.969 12.43 10.906 1 67.62 216 GLY B CA 1
ATOM 3685 C C . GLY B 1 216 ? -19.859 11.602 11.523 1 67.62 216 GLY B C 1
ATOM 3686 O O . GLY B 1 216 ? -20.062 10.438 11.867 1 67.62 216 GLY B O 1
ATOM 3687 N N . VAL B 1 217 ? -18.719 12.086 11.578 1 76.62 217 VAL B N 1
ATOM 3688 C CA . VAL B 1 217 ? -17.609 11.383 12.219 1 76.62 217 VAL B CA 1
ATOM 3689 C C . VAL B 1 217 ? -17.031 12.25 13.336 1 76.62 217 VAL B C 1
ATOM 3691 O O . VAL B 1 217 ? -16.75 13.43 13.133 1 76.62 217 VAL B O 1
ATOM 3694 N N . LEU B 1 218 ? -17.062 11.672 14.484 1 87.62 218 LEU B N 1
ATOM 3695 C CA . LEU B 1 218 ? -16.469 12.352 15.641 1 87.62 218 LEU B CA 1
ATOM 3696 C C . LEU B 1 218 ? -15.117 11.742 15.992 1 87.62 218 LEU B C 1
ATOM 3698 O O . LEU B 1 218 ? -14.945 10.523 15.945 1 87.62 218 LEU B O 1
ATOM 3702 N N . GLY B 1 219 ? -14.172 12.672 16.219 1 92.12 219 GLY B N 1
ATOM 3703 C CA . GLY B 1 219 ? -12.867 12.148 16.594 1 92.12 219 GLY B CA 1
ATOM 3704 C C . GLY B 1 219 ? -11.914 13.227 17.078 1 92.12 219 GLY B C 1
ATOM 3705 O O . GLY B 1 219 ? -12.273 14.398 17.141 1 92.12 219 GLY B O 1
ATOM 3706 N N . ALA B 1 220 ? -10.828 12.797 17.562 1 96 220 ALA B N 1
ATOM 3707 C CA . ALA B 1 220 ? -9.75 13.672 18.016 1 96 220 ALA B CA 1
ATOM 3708 C C . ALA B 1 220 ? -8.406 13.242 17.422 1 96 220 ALA B C 1
ATOM 3710 O O . ALA B 1 220 ? -8.25 12.094 17 1 96 220 ALA B O 1
ATOM 3711 N N . GLY B 1 221 ? -7.52 14.18 17.297 1 97.69 221 GLY B N 1
ATOM 3712 C CA . GLY B 1 221 ? -6.203 13.914 16.734 1 97.69 221 GLY B CA 1
ATOM 3713 C C . GLY B 1 221 ? -5.086 14.633 17.469 1 97.69 221 GLY B C 1
ATOM 3714 O O . GLY B 1 221 ? -5.309 15.688 18.062 1 97.69 221 GLY B O 1
ATOM 3715 N N . VAL B 1 222 ? -3.934 14.094 17.453 1 98.5 222 VAL B N 1
ATOM 3716 C CA . VAL B 1 222 ? -2.746 14.633 18.125 1 98.5 222 VAL B CA 1
ATOM 3717 C C . VAL B 1 222 ? -1.536 14.484 17.203 1 98.5 222 VAL B C 1
ATOM 3719 O O . VAL B 1 222 ? -1.34 13.438 16.578 1 98.5 222 VAL B O 1
ATOM 3722 N N . ALA B 1 223 ? -0.773 15.531 17.078 1 98.12 223 ALA B N 1
ATOM 3723 C CA . ALA B 1 223 ? 0.519 15.469 16.406 1 98.12 223 ALA B CA 1
ATOM 3724 C C . ALA B 1 223 ? 1.63 15.086 17.375 1 98.12 223 ALA B C 1
ATOM 3726 O O . ALA B 1 223 ? 1.881 15.805 18.344 1 98.12 223 ALA B O 1
ATOM 3727 N N . SER B 1 224 ? 2.273 14.023 17.109 1 97.25 224 SER B N 1
ATOM 3728 C CA . SER B 1 224 ? 3.34 13.586 18.016 1 97.25 224 SER B CA 1
ATOM 3729 C C . SER B 1 224 ? 4.676 14.203 17.625 1 97.25 224 SER B C 1
ATOM 3731 O O . SER B 1 224 ? 4.781 14.867 16.594 1 97.25 224 SER B O 1
ATOM 3733 N N . ARG B 1 225 ? 5.672 13.953 18.484 1 94.88 225 ARG B N 1
ATOM 3734 C CA . ARG B 1 225 ? 7.035 14.391 18.188 1 94.88 225 ARG B CA 1
ATOM 3735 C C . ARG B 1 225 ? 7.863 13.25 17.594 1 94.88 225 ARG B C 1
ATOM 3737 O O . ARG B 1 225 ? 9.07 13.398 17.391 1 94.88 225 ARG B O 1
ATOM 3744 N N . ILE B 1 226 ? 7.207 12.164 17.422 1 94.06 226 ILE B N 1
ATOM 3745 C CA . ILE B 1 226 ? 7.91 11.023 16.859 1 94.06 226 ILE B CA 1
ATOM 3746 C C . ILE B 1 226 ? 8.195 11.266 15.375 1 94.06 226 ILE B C 1
ATOM 3748 O O . ILE B 1 226 ? 7.273 11.422 14.578 1 94.06 226 ILE B O 1
ATOM 3752 N N . ARG B 1 227 ? 9.438 11.188 15.109 1 91.12 227 ARG B N 1
ATOM 3753 C CA . ARG B 1 227 ? 9.852 11.5 13.742 1 91.12 227 ARG B CA 1
ATOM 3754 C C . ARG B 1 227 ? 9.688 10.281 12.836 1 91.12 227 ARG B C 1
ATOM 3756 O O . ARG B 1 227 ? 9.953 9.148 13.25 1 91.12 227 ARG B O 1
ATOM 3763 N N . TYR B 1 228 ? 9.328 10.5 11.688 1 90.31 228 TYR B N 1
ATOM 3764 C CA . TYR B 1 228 ? 9.297 9.555 10.57 1 90.31 228 TYR B CA 1
ATOM 3765 C C . TYR B 1 228 ? 9.852 10.195 9.305 1 90.31 228 TYR B C 1
ATOM 3767 O O . TYR B 1 228 ? 9.109 10.812 8.539 1 90.31 228 TYR B O 1
ATOM 3775 N N . GLY B 1 229 ? 11.172 9.984 9.133 1 84.06 229 GLY B N 1
ATOM 3776 C CA . GLY B 1 229 ? 11.844 10.812 8.148 1 84.06 229 GLY B CA 1
ATOM 3777 C C . GLY B 1 229 ? 11.789 12.289 8.477 1 84.06 229 GLY B C 1
ATOM 3778 O O . GLY B 1 229 ? 12.133 12.695 9.586 1 84.06 229 GLY B O 1
ATOM 3779 N N . SER B 1 230 ? 11.375 13.047 7.477 1 85.44 230 SER B N 1
ATOM 3780 C CA . SER B 1 230 ? 11.266 14.484 7.668 1 85.44 230 SER B CA 1
ATOM 3781 C C . SER B 1 230 ? 9.906 14.867 8.242 1 85.44 230 SER B C 1
ATOM 3783 O O . SER B 1 230 ? 9.609 16.047 8.422 1 85.44 230 SER B O 1
ATOM 3785 N N . ARG B 1 231 ? 9.125 13.898 8.547 1 93.31 231 ARG B N 1
ATOM 3786 C CA . ARG B 1 231 ? 7.77 14.125 9.031 1 93.31 231 ARG B CA 1
ATOM 3787 C C . ARG B 1 231 ? 7.617 13.664 10.477 1 93.31 231 ARG B C 1
ATOM 3789 O O . ARG B 1 231 ? 8.531 13.062 11.039 1 93.31 231 ARG B O 1
ATOM 3796 N N . CYS B 1 232 ? 6.52 14.023 11.062 1 95.62 232 CYS B N 1
ATOM 3797 C CA . CYS B 1 232 ? 6.141 13.477 12.359 1 95.62 232 CYS B CA 1
ATOM 3798 C C . CYS B 1 232 ? 4.902 12.594 12.234 1 95.62 232 CYS B C 1
ATOM 3800 O O . CYS B 1 232 ? 4.109 12.758 11.305 1 95.62 232 CYS B O 1
ATOM 3802 N N . LEU B 1 233 ? 4.805 11.68 13.148 1 97.38 233 LEU B N 1
ATOM 3803 C CA . LEU B 1 233 ? 3.627 10.82 13.172 1 97.38 233 LEU B CA 1
ATOM 3804 C C . LEU B 1 233 ? 2.428 11.555 13.758 1 97.38 233 LEU B C 1
ATOM 3806 O O . LEU B 1 233 ? 2.562 12.289 14.742 1 97.38 233 LEU B O 1
ATOM 3810 N N . LEU B 1 234 ? 1.322 11.375 13.125 1 98.25 234 LEU B N 1
ATOM 3811 C CA . LEU B 1 234 ? 0.04 11.867 13.617 1 98.25 234 LEU B CA 1
ATOM 3812 C C . LEU B 1 234 ? -0.839 10.719 14.094 1 98.25 234 LEU B C 1
ATOM 3814 O O . LEU B 1 234 ? -0.84 9.641 13.492 1 98.25 234 LEU B O 1
ATOM 3818 N N . PHE B 1 235 ? -1.587 10.984 15.156 1 97.81 235 PHE B N 1
ATOM 3819 C CA . PHE B 1 235 ? -2.48 9.984 15.727 1 97.81 235 PHE B CA 1
ATOM 3820 C C . PHE B 1 235 ? -3.912 10.5 15.781 1 97.81 235 PHE B C 1
ATOM 3822 O O . PHE B 1 235 ? -4.145 11.68 16.047 1 97.81 235 PHE B O 1
ATOM 3829 N N . ASN B 1 236 ? -4.832 9.602 15.586 1 96.25 236 ASN B N 1
ATOM 3830 C CA . ASN B 1 236 ? -6.227 9.977 15.781 1 96.25 236 ASN B CA 1
ATOM 3831 C C . ASN B 1 236 ? -7.07 8.797 16.25 1 96.25 236 ASN B C 1
ATOM 3833 O O . ASN B 1 236 ? -6.633 7.648 16.156 1 96.25 236 ASN B O 1
ATOM 3837 N N . CYS B 1 237 ? -8.18 9.086 16.781 1 94.69 237 CYS B N 1
ATOM 3838 C CA . CYS B 1 237 ? -9.258 8.148 17.078 1 94.69 237 CYS B CA 1
ATOM 3839 C C . CYS B 1 237 ? -10.609 8.734 16.672 1 94.69 237 CYS B C 1
ATOM 3841 O O . CYS B 1 237 ? -10.945 9.852 17.062 1 94.69 237 CYS B O 1
ATOM 3843 N N . ALA B 1 238 ? -11.234 7.945 15.828 1 89.5 238 ALA B N 1
ATOM 3844 C CA . ALA B 1 238 ? -12.547 8.383 15.352 1 89.5 238 ALA B CA 1
ATOM 3845 C C . ALA B 1 238 ? -13.609 7.328 15.625 1 89.5 238 ALA B C 1
ATOM 3847 O O . ALA B 1 238 ? -13.305 6.133 15.688 1 89.5 238 ALA B O 1
ATOM 3848 N N . SER B 1 239 ? -14.766 7.68 15.906 1 84.06 239 SER B N 1
ATOM 3849 C CA . SER B 1 239 ? -15.922 6.816 16.156 1 84.06 239 SER B CA 1
ATOM 3850 C C . SER B 1 239 ? -17.141 7.301 15.391 1 84.06 239 SER B C 1
ATOM 3852 O O . SER B 1 239 ? -17.234 8.469 15.008 1 84.06 239 SER B O 1
ATOM 3854 N N . SER B 1 240 ? -17.969 6.207 15.086 1 73.06 240 SER B N 1
ATOM 3855 C CA . SER B 1 240 ? -19.234 6.625 14.469 1 73.06 240 SER B CA 1
ATOM 3856 C C . SER B 1 240 ? -20.062 7.461 15.43 1 73.06 240 SER B C 1
ATOM 3858 O O . SER B 1 240 ? -20.078 7.199 16.641 1 73.06 240 SER B O 1
ATOM 3860 N N . ALA B 1 241 ? -20.5 8.469 14.984 1 62.62 241 ALA B N 1
ATOM 3861 C CA . ALA B 1 241 ? -21.25 9.445 15.773 1 62.62 241 ALA B CA 1
ATOM 3862 C C . ALA B 1 241 ? -22.406 8.773 16.5 1 62.62 241 ALA B C 1
ATOM 3864 O O . ALA B 1 241 ? -22.859 9.258 17.531 1 62.62 241 ALA B O 1
ATOM 3865 N N . ALA B 1 242 ? -22.859 7.668 16.016 1 64.38 242 ALA B N 1
ATOM 3866 C CA . ALA B 1 242 ? -24 7.055 16.688 1 64.38 242 ALA B CA 1
ATOM 3867 C C . ALA B 1 242 ? -23.641 6.598 18.094 1 64.38 242 ALA B C 1
ATOM 3869 O O . ALA B 1 242 ? -24.516 6.5 18.969 1 64.38 242 ALA B O 1
ATOM 3870 N N . GLY B 1 243 ? -22.406 6.703 18.344 1 67.94 243 GLY B N 1
ATOM 3871 C CA . GLY B 1 243 ? -22.062 6.184 19.641 1 67.94 243 GLY B CA 1
ATOM 3872 C C . GLY B 1 243 ? -21.375 7.203 20.531 1 67.94 243 GLY B C 1
ATOM 3873 O O . GLY B 1 243 ? -21.172 6.965 21.734 1 67.94 243 GLY B O 1
ATOM 3874 N N . LEU B 1 244 ? -20.953 8.305 19.859 1 76.38 244 LEU B N 1
ATOM 3875 C CA . LEU B 1 244 ? -20.203 9.297 20.625 1 76.38 244 LEU B CA 1
ATOM 3876 C C . LEU B 1 244 ? -20.859 10.672 20.5 1 76.38 244 LEU B C 1
ATOM 3878 O O . LEU B 1 244 ? -21.344 11.039 19.422 1 76.38 244 LEU B O 1
ATOM 3882 N N . ARG B 1 245 ? -21.109 11.352 21.656 1 80.5 245 ARG B N 1
ATOM 3883 C CA . ARG B 1 245 ? -21.5 12.758 21.656 1 80.5 245 ARG B CA 1
ATOM 3884 C C . ARG B 1 245 ? -20.281 13.664 21.578 1 80.5 245 ARG B C 1
ATOM 3886 O O . ARG B 1 245 ? -19.172 13.266 21.953 1 80.5 245 ARG B O 1
ATOM 3893 N N . THR B 1 246 ? -20.438 14.828 21.016 1 81.75 246 THR B N 1
ATOM 3894 C CA . THR B 1 246 ? -19.359 15.805 20.875 1 81.75 246 THR B CA 1
ATOM 3895 C C . THR B 1 246 ? -18.625 15.984 22.203 1 81.75 246 THR B C 1
ATOM 3897 O O . THR B 1 246 ? -17.406 16.109 22.234 1 81.75 246 THR B O 1
ATOM 3900 N N . GLN B 1 247 ? -19.344 16.047 23.234 1 87.12 247 GLN B N 1
ATOM 3901 C CA . GLN B 1 247 ? -18.75 16.219 24.562 1 87.12 247 GLN B CA 1
ATOM 3902 C C . GLN B 1 247 ? -17.812 15.062 24.891 1 87.12 247 GLN B C 1
ATOM 3904 O O . GLN B 1 247 ? -16.797 15.258 25.562 1 87.12 247 GLN B O 1
ATOM 3909 N N . ASP B 1 248 ? -18.203 13.938 24.453 1 88.94 248 ASP B N 1
ATOM 3910 C CA . ASP B 1 248 ? -17.375 12.766 24.703 1 88.94 248 ASP B CA 1
ATOM 3911 C C . ASP B 1 248 ? -16.031 12.891 24 1 88.94 248 ASP B C 1
ATOM 3913 O O . ASP B 1 248 ? -15.016 12.383 24.484 1 88.94 248 ASP B O 1
ATOM 3917 N N . VAL B 1 249 ? -16.031 13.531 22.922 1 91.12 249 VAL B N 1
ATOM 3918 C CA . VAL B 1 249 ? -14.789 13.711 22.188 1 91.12 249 VAL B CA 1
ATOM 3919 C C . VAL B 1 249 ? -13.828 14.57 22.984 1 91.12 249 VAL B C 1
ATOM 3921 O O . VAL B 1 249 ? -12.641 14.242 23.109 1 91.12 249 VAL B O 1
ATOM 3924 N N . HIS B 1 250 ? -14.375 15.57 23.609 1 92 250 HIS B N 1
ATOM 3925 C CA . HIS B 1 250 ? -13.547 16.5 24.375 1 92 250 HIS B CA 1
ATOM 3926 C C . HIS B 1 250 ? -13.133 15.883 25.719 1 92 250 HIS B C 1
ATOM 3928 O O . HIS B 1 250 ? -12 16.078 26.172 1 92 250 HIS B O 1
ATOM 3934 N N . GLU B 1 251 ? -13.961 15.109 26.234 1 94 251 GLU B N 1
ATOM 3935 C CA . GLU B 1 251 ? -13.742 14.68 27.609 1 94 251 GLU B CA 1
ATOM 3936 C C . GLU B 1 251 ? -13.086 13.305 27.672 1 94 251 GLU B C 1
ATOM 3938 O O . GLU B 1 251 ? -12.398 12.977 28.641 1 94 251 GLU B O 1
ATOM 3943 N N . LYS B 1 252 ? -13.312 12.57 26.672 1 94.19 252 LYS B N 1
ATOM 3944 C CA . LYS B 1 252 ? -12.875 11.18 26.75 1 94.19 252 LYS B CA 1
ATOM 3945 C C . LYS B 1 252 ? -11.922 10.828 25.609 1 94.19 252 LYS B C 1
ATOM 3947 O O . LYS B 1 252 ? -10.773 10.469 25.859 1 94.19 252 LYS B O 1
ATOM 3952 N N . VAL B 1 253 ? -12.328 11.039 24.406 1 94.62 253 VAL B N 1
ATOM 3953 C CA . VAL B 1 253 ? -11.562 10.586 23.25 1 94.62 253 VAL B CA 1
ATOM 3954 C C . VAL B 1 253 ? -10.266 11.375 23.141 1 94.62 253 VAL B C 1
ATOM 3956 O O . VAL B 1 253 ? -9.18 10.797 23.016 1 94.62 253 VAL B O 1
ATOM 3959 N N . GLY B 1 254 ? -10.359 12.703 23.203 1 96.44 254 GLY B N 1
ATOM 3960 C CA . GLY B 1 254 ? -9.195 13.57 23.125 1 96.44 254 GLY B CA 1
ATOM 3961 C C . GLY B 1 254 ? -8.109 13.203 24.109 1 96.44 254 GLY B C 1
ATOM 3962 O O . GLY B 1 254 ? -6.996 12.859 23.719 1 96.44 254 GLY B O 1
ATOM 3963 N N . PRO B 1 255 ? -8.477 13.234 25.359 1 97.19 255 PRO B N 1
ATOM 3964 C CA . PRO B 1 255 ? -7.488 12.867 26.391 1 97.19 255 PRO B CA 1
ATOM 3965 C C . PRO B 1 255 ? -6.93 11.461 26.188 1 97.19 255 PRO B C 1
ATOM 3967 O O . PRO B 1 255 ? -5.75 11.211 26.453 1 97.19 255 PRO B O 1
ATOM 3970 N N . ALA B 1 256 ? -7.727 10.602 25.703 1 96.88 256 ALA B N 1
ATOM 3971 C CA . ALA B 1 256 ? -7.27 9.234 25.469 1 96.88 256 ALA B CA 1
ATOM 3972 C C . ALA B 1 256 ? -6.227 9.188 24.344 1 96.88 256 ALA B C 1
ATOM 3974 O O . ALA B 1 256 ? -5.266 8.422 24.422 1 96.88 256 ALA B O 1
ATOM 3975 N N . VAL B 1 257 ? -6.398 9.938 23.312 1 97.81 257 VAL B N 1
ATOM 3976 C CA . VAL B 1 257 ? -5.434 9.977 22.219 1 97.81 257 VAL B CA 1
ATOM 3977 C C . VAL B 1 257 ? -4.133 10.617 22.703 1 97.81 257 VAL B C 1
ATOM 3979 O O . VAL B 1 257 ? -3.043 10.188 22.297 1 97.81 257 VAL B O 1
ATOM 3982 N N . VAL B 1 258 ? -4.234 11.625 23.547 1 97.75 258 VAL B N 1
ATOM 3983 C CA . VAL B 1 258 ? -3.043 12.234 24.125 1 97.75 258 VAL B CA 1
ATOM 3984 C C . VAL B 1 258 ? -2.25 11.18 24.906 1 97.75 258 VAL B C 1
ATOM 3986 O O . VAL B 1 258 ? -1.027 11.094 24.766 1 97.75 258 VAL B O 1
ATOM 3989 N N . GLN B 1 259 ? -2.965 10.406 25.656 1 96.44 259 GLN B N 1
ATOM 3990 C CA . GLN B 1 259 ? -2.318 9.344 26.422 1 96.44 259 GLN B CA 1
ATOM 3991 C C . GLN B 1 259 ? -1.665 8.32 25.5 1 96.44 259 GLN B C 1
ATOM 3993 O O . GLN B 1 259 ? -0.571 7.832 25.781 1 96.44 259 GLN B O 1
ATOM 3998 N N . LEU B 1 260 ? -2.336 7.996 24.438 1 96.56 260 LEU B N 1
ATOM 3999 C CA . LEU B 1 260 ? -1.78 7.086 23.438 1 96.56 260 LEU B CA 1
ATOM 4000 C C . LEU B 1 260 ? -0.453 7.613 22.906 1 96.56 260 LEU B C 1
ATOM 4002 O O . LEU B 1 260 ? 0.511 6.859 22.766 1 96.56 260 LEU B O 1
ATOM 4006 N N . VAL B 1 261 ? -0.402 8.859 22.594 1 96.25 261 VAL B N 1
ATOM 4007 C CA . VAL B 1 261 ? 0.794 9.469 22.031 1 96.25 261 VAL B CA 1
ATOM 4008 C C . VAL B 1 261 ? 1.914 9.469 23.078 1 96.25 261 VAL B C 1
ATOM 4010 O O . VAL B 1 261 ? 3.082 9.266 22.734 1 96.25 261 VAL B O 1
ATOM 4013 N N . GLU B 1 262 ? 1.55 9.695 24.328 1 92.69 262 GLU B N 1
ATOM 4014 C CA . GLU B 1 262 ? 2.545 9.609 25.391 1 92.69 262 GLU B CA 1
ATOM 4015 C C . GLU B 1 262 ? 3.133 8.203 25.484 1 92.69 262 GLU B C 1
ATOM 4017 O O . GLU B 1 262 ? 4.344 8.039 25.656 1 92.69 262 GLU B O 1
ATOM 4022 N N . PHE B 1 263 ? 2.254 7.344 25.375 1 90.88 263 PHE B N 1
ATOM 4023 C CA . PHE B 1 263 ? 2.697 5.957 25.344 1 90.88 263 PHE B CA 1
ATOM 4024 C C . PHE B 1 263 ? 3.625 5.703 24.156 1 90.88 263 PHE B C 1
ATOM 4026 O O . PHE B 1 263 ? 4.656 5.043 24.297 1 90.88 263 PHE B O 1
ATOM 4033 N N . ALA B 1 264 ? 3.242 6.191 23.016 1 93 264 ALA B N 1
ATOM 4034 C CA . ALA B 1 264 ? 4.016 6 21.781 1 93 264 ALA B CA 1
ATOM 4035 C C . ALA B 1 264 ? 5.395 6.645 21.906 1 93 264 ALA B C 1
ATOM 4037 O O . ALA B 1 264 ? 6.383 6.113 21.391 1 93 264 ALA B O 1
ATOM 4038 N N . HIS B 1 265 ? 5.48 7.762 22.578 1 92.12 265 HIS B N 1
ATOM 4039 C CA . HIS B 1 265 ? 6.754 8.43 22.797 1 92.12 265 HIS B CA 1
ATOM 4040 C C . HIS B 1 265 ? 7.695 7.551 23.625 1 92.12 265 HIS B C 1
ATOM 4042 O O . HIS B 1 265 ? 8.883 7.438 23.297 1 92.12 265 HIS B O 1
ATOM 4048 N N . LYS B 1 266 ? 7.145 6.914 24.609 1 86.94 266 LYS B N 1
ATOM 4049 C CA . LYS B 1 266 ? 7.938 6.027 25.453 1 86.94 266 LYS B CA 1
ATOM 4050 C C . LYS B 1 266 ? 8.375 4.781 24.688 1 86.94 266 LYS B C 1
ATOM 4052 O O . LYS B 1 266 ? 9.516 4.332 24.812 1 86.94 266 LYS B O 1
ATOM 4057 N N . ASP B 1 267 ? 7.473 4.312 23.938 1 83.94 267 ASP B N 1
ATOM 4058 C CA . ASP B 1 267 ? 7.723 3.113 23.141 1 83.94 267 ASP B CA 1
ATOM 4059 C C . ASP B 1 267 ? 8.789 3.367 22.078 1 83.94 267 ASP B C 1
ATOM 4061 O O . ASP B 1 267 ? 9.609 2.494 21.797 1 83.94 267 ASP B O 1
ATOM 4065 N N . ALA B 1 268 ? 8.812 4.488 21.453 1 80.19 268 ALA B N 1
ATOM 4066 C CA . ALA B 1 268 ? 9.734 4.848 20.391 1 80.19 268 ALA B CA 1
ATOM 4067 C C . ALA B 1 268 ? 11.133 5.121 20.938 1 80.19 268 ALA B C 1
ATOM 4069 O O . ALA B 1 268 ? 12.133 4.941 20.25 1 80.19 268 ALA B O 1
ATOM 4070 N N . SER B 1 269 ? 11.242 5.582 22.109 1 74 269 SER B N 1
ATOM 4071 C CA . SER B 1 269 ? 12.531 5.883 22.734 1 74 269 SER B CA 1
ATOM 4072 C C . SER B 1 269 ? 13.25 4.609 23.172 1 74 269 SER B C 1
ATOM 4074 O O . SER B 1 269 ? 14.477 4.59 23.266 1 74 269 SER B O 1
ATOM 4076 N N . THR B 1 270 ? 12.492 3.545 23.516 1 60.09 270 THR B N 1
ATOM 4077 C CA . THR B 1 270 ? 13.109 2.311 24 1 60.09 270 THR B CA 1
ATOM 4078 C C . THR B 1 270 ? 13.625 1.476 22.828 1 60.09 270 THR B C 1
ATOM 4080 O O . THR B 1 270 ? 14.492 0.619 23 1 60.09 270 THR B O 1
ATOM 4083 N N . GLY B 1 271 ? 13.18 1.518 21.656 1 50.56 271 GLY B N 1
ATOM 4084 C CA . GLY B 1 271 ? 13.711 0.715 20.562 1 50.56 271 GLY B CA 1
ATOM 4085 C C . GLY B 1 271 ? 14.852 1.39 19.828 1 50.56 271 GLY B C 1
ATOM 4086 O O . GLY B 1 271 ? 15.031 2.604 19.938 1 50.56 271 GLY B O 1
#

Nearest PDB structures (foldseek):
  5whm-assembly1_C  TM=8.622E-01  e=3.680E-22  Brucella abortus
  5whm-assembly2_D  TM=8.849E-01  e=2.049E-21  Brucella abortus
  1mkm-assembly1_B  TM=6.164E-01  e=1.266E-14  Thermotoga maritima
  5y6i-assembly1_B  TM=7.150E-01  e=4.986E-11  Pseudomonas aeruginosa
  5y6i-assembly1_A  TM=5.192E-01  e=4.438E-13  Pseudomonas aeruginosa

Radius of gyration: 23.45 Å; Cα contacts (8 Å, |Δi|>4): 1065; chains: 2; bounding box: 50×66×56 Å

InterPro domains:
  IPR005471 Transcription regulator IclR, N-terminal [PF09339] (29-79)
  IPR005471 Transcription regulator IclR, N-terminal [PS51077] (27-89)
  IPR005471 Transcription regulator IclR, N-terminal [SM00346] (27-117)
  IPR029016 GAF-like domain superfamily [G3DSA:3.30.450.40] (104-266)
  IPR036388 Winged helix-like DNA-binding domain superfamily [G3DSA:1.10.10.10] (16-95)
  IPR036390 Win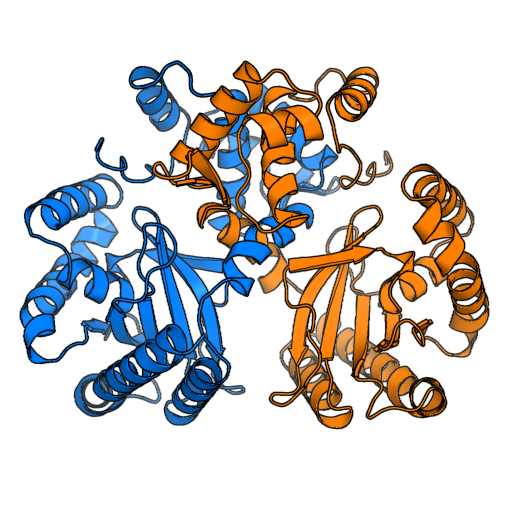ged helix DNA-binding domain superfamily [SSF46785] (29-96)
  IPR050707 HTH-type Transcriptional Regulators in Metabolic Pathways [PTHR30136] (22-260)